Protein AF-0000000087414286 (afdb_homodimer)

Structure (mmCIF, N/CA/C/O backbone):
data_AF-0000000087414286-model_v1
#
loop_
_entity.id
_entity.type
_entity.pdbx_description
1 polymer 'PIN domain-containing protein'
#
loop_
_atom_site.group_PDB
_atom_site.id
_atom_site.type_symbol
_atom_site.label_atom_id
_atom_site.label_alt_id
_atom_site.label_comp_id
_atom_site.label_asym_id
_atom_site.label_entity_id
_atom_site.label_seq_id
_atom_site.pdbx_PDB_ins_code
_atom_site.Cartn_x
_atom_site.Cartn_y
_atom_site.Cartn_z
_atom_site.occupancy
_atom_site.B_iso_or_equiv
_atom_site.auth_seq_id
_atom_site.auth_comp_id
_atom_site.auth_asym_id
_atom_site.auth_atom_id
_atom_site.pdbx_PDB_model_num
ATOM 1 N N . MET A 1 1 ? 3.688 -31.562 -12.555 1 29.55 1 MET A N 1
ATOM 2 C CA . MET A 1 1 ? 2.793 -31.312 -11.43 1 29.55 1 MET A CA 1
ATOM 3 C C . MET A 1 1 ? 1.64 -32.312 -11.414 1 29.55 1 MET A C 1
ATOM 5 O O . MET A 1 1 ? 0.996 -32.531 -12.445 1 29.55 1 MET A O 1
ATOM 9 N N . SER A 1 2 ? 1.673 -33.312 -10.555 1 32.44 2 SER A N 1
ATOM 10 C CA . SER A 1 2 ? 0.604 -34.312 -10.531 1 32.44 2 SER A CA 1
ATOM 11 C C . SER A 1 2 ? -0.769 -33.656 -10.508 1 32.44 2 SER A C 1
ATOM 13 O O . SER A 1 2 ? -0.976 -32.656 -9.797 1 32.44 2 SER A O 1
ATOM 15 N N . LEU A 1 3 ? -1.703 -33.844 -11.438 1 35.5 3 LEU A N 1
ATOM 16 C CA . LEU A 1 3 ? -3.074 -33.469 -11.742 1 35.5 3 LEU A CA 1
ATOM 17 C C . LEU A 1 3 ? -3.949 -33.531 -10.492 1 35.5 3 LEU A C 1
ATOM 19 O O . LEU A 1 3 ? -5.062 -33 -10.484 1 35.5 3 LEU A O 1
ATOM 23 N N . GLY A 1 4 ? -3.762 -34.438 -9.586 1 39.94 4 GLY A N 1
ATOM 24 C CA . GLY A 1 4 ? -4.688 -34.875 -8.539 1 39.94 4 GLY A CA 1
ATOM 25 C C . GLY A 1 4 ? -4.719 -33.906 -7.363 1 39.94 4 GLY A C 1
ATOM 26 O O . GLY A 1 4 ? -5.488 -34.094 -6.418 1 39.94 4 GLY A O 1
ATOM 27 N N . GLU A 1 5 ? -3.588 -33.281 -6.977 1 46.75 5 GLU A N 1
ATOM 28 C CA . GLU A 1 5 ? -3.572 -32.562 -5.703 1 46.75 5 GLU A CA 1
ATOM 29 C C . GLU A 1 5 ? -4.344 -31.266 -5.797 1 46.75 5 GLU A C 1
ATOM 31 O O . GLU A 1 5 ? -4.188 -30.516 -6.762 1 46.75 5 GLU A O 1
ATOM 36 N N . LYS A 1 6 ? -5.586 -31.234 -5.109 1 51.81 6 LYS A N 1
ATOM 37 C CA . LYS A 1 6 ? -6.48 -30.094 -5.016 1 51.81 6 LYS A CA 1
ATOM 38 C C . LYS A 1 6 ? -5.695 -28.781 -4.91 1 51.81 6 LYS A C 1
ATOM 40 O O . LYS A 1 6 ? -4.891 -28.609 -3.994 1 51.81 6 LYS A O 1
ATOM 45 N N . ARG A 1 7 ? -5.602 -28.016 -6.059 1 68.56 7 ARG A N 1
ATOM 46 C CA . ARG A 1 7 ? -4.863 -26.75 -6.016 1 68.56 7 ARG A CA 1
ATOM 47 C C . ARG A 1 7 ? -5.707 -25.641 -5.406 1 68.56 7 ARG A C 1
ATOM 49 O O . ARG A 1 7 ? -6.934 -25.656 -5.531 1 68.56 7 ARG A O 1
ATOM 56 N N . ALA A 1 8 ? -5.289 -25 -4.391 1 83.12 8 ALA A N 1
ATOM 57 C CA . ALA A 1 8 ? -5.914 -23.844 -3.756 1 83.12 8 ALA A CA 1
ATOM 58 C C . ALA A 1 8 ? -5.289 -22.531 -4.25 1 83.12 8 ALA A C 1
ATOM 60 O O . ALA A 1 8 ? -4.098 -22.5 -4.559 1 83.12 8 ALA A O 1
ATOM 61 N N . PHE A 1 9 ? -6.258 -21.562 -4.453 1 87.19 9 PHE A N 1
ATOM 62 C CA . PHE A 1 9 ? -5.84 -20.297 -5.047 1 87.19 9 PHE A CA 1
ATOM 63 C C . PHE A 1 9 ? -6.285 -19.109 -4.184 1 87.19 9 PHE A C 1
ATOM 65 O O . PHE A 1 9 ? -7.379 -19.141 -3.617 1 87.19 9 PHE A O 1
ATOM 72 N N . ILE A 1 10 ? -5.461 -18.203 -4.188 1 92.5 10 ILE A N 1
ATOM 73 C CA . ILE A 1 10 ? -5.855 -16.891 -3.684 1 92.5 10 ILE A CA 1
ATOM 74 C C . ILE A 1 10 ? -6.133 -15.945 -4.852 1 92.5 10 ILE A C 1
ATOM 76 O O . ILE A 1 10 ? -5.293 -15.789 -5.742 1 92.5 10 ILE A O 1
ATOM 80 N N . ILE A 1 11 ? -7.301 -15.359 -4.824 1 90.81 11 ILE A N 1
ATOM 81 C CA . ILE A 1 11 ? -7.664 -14.484 -5.93 1 90.81 11 ILE A CA 1
ATOM 82 C C . ILE A 1 11 ? -7.426 -13.031 -5.539 1 90.81 11 ILE A C 1
ATOM 84 O O . ILE A 1 11 ? -7.691 -12.633 -4.402 1 90.81 11 ILE A O 1
ATOM 88 N N . ASP A 1 12 ? -7.016 -12.25 -6.488 1 93.38 12 ASP A N 1
ATOM 89 C CA . ASP A 1 12 ? -6.773 -10.82 -6.332 1 93.38 12 ASP A CA 1
ATOM 90 C C . ASP A 1 12 ? -8.055 -10.016 -6.559 1 93.38 12 ASP A C 1
ATOM 92 O O . ASP A 1 12 ? -9.031 -10.539 -7.105 1 93.38 12 ASP A O 1
ATOM 96 N N . THR A 1 13 ? -8 -8.789 -6.113 1 93.12 13 THR A N 1
ATOM 97 C CA . THR A 1 13 ? -9.172 -7.922 -6.199 1 93.12 13 THR A CA 1
ATOM 98 C C . THR A 1 13 ? -9.609 -7.746 -7.652 1 93.12 13 THR A C 1
ATOM 100 O O . THR A 1 13 ? -10.805 -7.68 -7.945 1 93.12 13 THR A O 1
ATOM 103 N N . ASN A 1 14 ? -8.656 -7.648 -8.547 1 88.56 14 ASN A N 1
ATOM 104 C CA . ASN A 1 14 ? -8.984 -7.367 -9.945 1 88.56 14 ASN A CA 1
ATOM 105 C C . ASN A 1 14 ? -9.797 -8.5 -10.562 1 88.56 14 ASN A C 1
ATOM 107 O O . ASN A 1 14 ? -10.492 -8.297 -11.555 1 88.56 14 ASN A O 1
ATOM 111 N N . VAL A 1 15 ? -9.688 -9.664 -10.039 1 83.06 15 VAL A N 1
ATOM 112 C CA . VAL A 1 15 ? -10.477 -10.781 -10.531 1 83.06 15 VAL A CA 1
ATOM 113 C C . VAL A 1 15 ? -11.961 -10.539 -10.242 1 83.06 15 VAL A C 1
ATOM 115 O O . VAL A 1 15 ? -12.812 -10.773 -11.102 1 83.06 15 VAL A O 1
ATOM 118 N N . ILE A 1 16 ? -12.305 -10.039 -9.078 1 86.31 16 ILE A N 1
ATOM 119 C CA . ILE A 1 16 ? -13.68 -9.727 -8.703 1 86.31 16 ILE A CA 1
ATOM 120 C C . ILE A 1 16 ? -14.227 -8.633 -9.617 1 86.31 16 ILE A C 1
ATOM 122 O O . ILE A 1 16 ? -15.375 -8.703 -10.055 1 86.31 16 ILE A O 1
ATOM 126 N N . TYR A 1 17 ? -13.391 -7.676 -9.93 1 88.06 17 TYR A N 1
ATOM 127 C CA . TYR A 1 17 ? -13.789 -6.609 -10.844 1 88.06 17 TYR A CA 1
ATOM 128 C C . TYR A 1 17 ? -14.18 -7.176 -12.203 1 88.06 17 TYR A C 1
ATOM 130 O O . TYR A 1 17 ? -15.211 -6.789 -12.773 1 88.06 17 TYR A O 1
ATOM 138 N N . ASN A 1 18 ? -13.359 -8.031 -12.586 1 81.69 18 ASN A N 1
ATOM 139 C CA . ASN A 1 18 ? -13.617 -8.633 -13.891 1 81.69 18 ASN A CA 1
ATOM 140 C C . ASN A 1 18 ? -14.898 -9.453 -13.875 1 81.69 18 ASN A C 1
ATOM 142 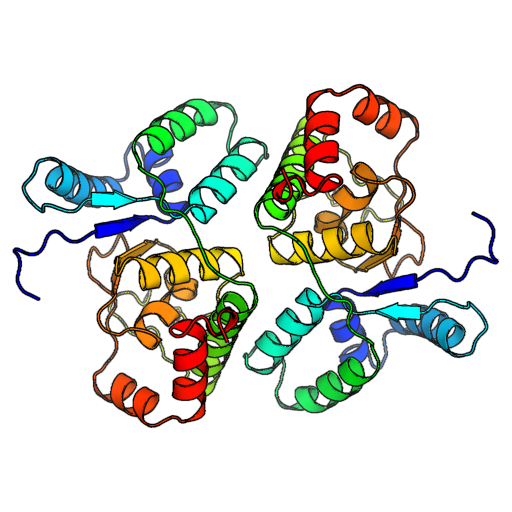O O . ASN A 1 18 ? -15.664 -9.438 -14.844 1 81.69 18 ASN A O 1
ATOM 146 N N . ILE A 1 19 ? -15.164 -10.125 -12.852 1 79.5 19 ILE A N 1
ATOM 147 C CA . ILE A 1 19 ? -16.359 -10.938 -12.711 1 79.5 19 ILE A CA 1
ATOM 148 C C . ILE A 1 19 ? -17.594 -10.047 -12.719 1 79.5 19 ILE A C 1
ATOM 150 O O . ILE A 1 19 ? -18.578 -10.344 -13.398 1 79.5 19 ILE A O 1
ATOM 154 N N . VAL A 1 20 ? -17.531 -8.992 -12.055 1 84.38 20 VAL A N 1
ATOM 155 C CA . VAL A 1 20 ? -18.688 -8.125 -11.859 1 84.38 20 VAL A CA 1
ATOM 156 C C . VAL A 1 20 ? -18.953 -7.332 -13.141 1 84.38 20 VAL A C 1
ATOM 158 O O . VAL A 1 20 ? -20.109 -7.133 -13.523 1 84.38 20 VAL A O 1
ATOM 161 N N . HIS A 1 21 ? -17.891 -6.793 -13.758 1 79.31 21 HIS A N 1
ATOM 162 C CA . HIS A 1 21 ? -18.062 -5.953 -14.938 1 79.31 21 HIS A CA 1
ATOM 163 C C . HIS A 1 21 ? -18.25 -6.801 -16.188 1 79.31 21 HIS A C 1
ATOM 165 O O . HIS A 1 21 ? -18.734 -6.309 -17.219 1 79.31 21 HIS A O 1
ATOM 171 N N . SER A 1 22 ? -17.453 -7.844 -16.438 1 65.06 22 SER A N 1
ATOM 172 C CA . SER A 1 22 ? -17.453 -8.648 -17.656 1 65.06 22 SER A CA 1
ATOM 173 C C . SER A 1 22 ? -18.703 -9.523 -17.734 1 65.06 22 SER A C 1
ATOM 175 O O . SER A 1 22 ? -18.672 -10.695 -17.344 1 65.06 22 SER A O 1
ATOM 177 N N . SER A 1 23 ? -19.859 -9.023 -17.438 1 54.78 23 SER A N 1
ATOM 178 C CA . SER A 1 23 ? -20.984 -9.891 -17.781 1 54.78 23 SER A CA 1
ATOM 179 C C . SER A 1 23 ? -20.672 -10.766 -18.984 1 54.78 23 SER A C 1
ATOM 181 O O . SER A 1 23 ? -21.062 -11.93 -19.031 1 54.78 23 SER A O 1
ATOM 183 N N . SER A 1 24 ? -19.953 -10.281 -20.062 1 49.62 24 SER A N 1
ATOM 184 C CA . SER A 1 24 ? -19.75 -10.906 -21.375 1 49.62 24 SER A CA 1
ATOM 185 C C . SER A 1 24 ? -18.312 -11.352 -21.562 1 49.62 24 SER A C 1
ATOM 187 O O . SER A 1 24 ? -17.953 -11.914 -22.594 1 49.62 24 SER A O 1
ATOM 189 N N . ASN A 1 25 ? -17.484 -11.102 -20.672 1 49.22 25 ASN A N 1
ATOM 190 C CA . ASN A 1 25 ? -16.109 -11.383 -21.062 1 49.22 25 ASN A CA 1
ATOM 191 C C . ASN A 1 25 ? -15.781 -12.875 -20.922 1 49.22 25 ASN A C 1
ATOM 193 O O . ASN A 1 25 ? -15.688 -13.391 -19.812 1 49.22 25 ASN A O 1
ATOM 197 N N . HIS A 1 26 ? -15.758 -13.516 -21.953 1 53.25 26 HIS A N 1
ATOM 198 C CA . HIS A 1 26 ? -15.57 -14.945 -22.188 1 53.25 26 HIS A CA 1
ATOM 199 C C . HIS A 1 26 ? -14.305 -15.453 -21.5 1 53.25 26 HIS A C 1
ATOM 201 O O . HIS A 1 26 ? -14.273 -16.594 -21.031 1 53.25 26 HIS A O 1
ATOM 207 N N . GLU A 1 27 ? -13.375 -14.633 -21.453 1 51.75 27 GLU A N 1
ATOM 208 C CA . GLU A 1 27 ? -12.094 -15.086 -20.906 1 51.75 27 GLU A CA 1
ATOM 209 C C . GLU A 1 27 ? -12.172 -15.305 -19.406 1 51.75 27 GLU A C 1
ATOM 211 O O . GLU A 1 27 ? -11.648 -16.297 -18.891 1 51.75 27 GLU A O 1
ATOM 216 N N . ILE A 1 28 ? -12.844 -14.383 -18.797 1 53.78 28 ILE A N 1
ATOM 217 C CA . ILE A 1 28 ? -13.047 -14.516 -17.359 1 53.78 28 ILE A CA 1
ATOM 218 C C . ILE A 1 28 ? -14 -15.68 -17.078 1 53.78 28 ILE A C 1
ATOM 220 O O . ILE A 1 28 ? -13.797 -16.453 -16.141 1 53.78 28 ILE A O 1
ATOM 224 N N . GLN A 1 29 ? -14.906 -15.664 -18.062 1 55.28 29 GLN A N 1
ATOM 225 C CA . GLN A 1 29 ? -15.844 -16.781 -17.938 1 55.28 29 GLN A CA 1
ATOM 226 C C . GLN A 1 29 ? -15.117 -18.125 -18.094 1 55.28 29 GLN A C 1
ATOM 228 O O . GLN A 1 29 ? -15.422 -19.078 -17.375 1 55.28 29 GLN A O 1
ATOM 233 N N . ALA A 1 30 ? -14.289 -18.047 -19.031 1 54.38 30 ALA A N 1
ATOM 234 C CA . ALA A 1 30 ? -13.508 -19.266 -19.219 1 54.38 30 ALA A CA 1
ATOM 235 C C . ALA A 1 30 ? -12.711 -19.609 -17.969 1 54.38 30 ALA A C 1
ATOM 237 O O . ALA A 1 30 ? -12.648 -20.781 -17.562 1 54.38 30 ALA A O 1
ATOM 238 N N . PHE A 1 31 ? -12.102 -18.609 -17.453 1 54.84 31 PHE A N 1
ATOM 239 C CA . PHE A 1 31 ? -11.43 -18.828 -16.172 1 54.84 31 PHE A CA 1
ATOM 240 C C . PHE A 1 31 ? -12.422 -19.312 -15.117 1 54.84 31 PHE A C 1
ATOM 242 O O . PHE A 1 31 ? -12.164 -20.281 -14.414 1 54.84 31 PHE A O 1
ATOM 249 N N . LEU A 1 32 ? -13.523 -18.547 -15.18 1 55.38 32 LEU A N 1
ATOM 250 C CA . LEU A 1 32 ? -14.57 -18.891 -14.219 1 55.38 32 LEU A CA 1
ATOM 251 C C . LEU A 1 32 ? -15.109 -20.297 -14.492 1 55.38 32 LEU A C 1
ATOM 253 O O . LEU A 1 32 ? -15.414 -21.047 -13.562 1 55.38 32 LEU A O 1
ATOM 257 N N . ASN A 1 33 ? -15.25 -20.484 -15.797 1 56.38 33 ASN A N 1
ATOM 258 C CA . ASN A 1 33 ? -15.656 -21.844 -16.125 1 56.38 33 ASN A CA 1
ATOM 259 C C . ASN A 1 33 ? -14.633 -22.859 -15.656 1 56.38 33 ASN A C 1
ATOM 261 O O . ASN A 1 33 ? -15 -23.906 -15.117 1 56.38 33 ASN A O 1
ATOM 265 N N . THR A 1 34 ? -13.438 -22.406 -15.984 1 53.03 34 THR A N 1
ATOM 266 C CA . THR A 1 34 ? -12.406 -23.281 -15.445 1 53.03 34 THR A CA 1
ATOM 267 C C . THR A 1 34 ? -12.492 -23.328 -13.922 1 53.03 34 THR A C 1
ATOM 269 O O . THR A 1 34 ? -12.344 -24.406 -13.32 1 53.03 34 THR A O 1
ATOM 272 N N . TYR A 1 35 ? -12.859 -22.156 -13.5 1 49.09 35 TYR A N 1
ATOM 273 C CA . TYR A 1 35 ? -13.164 -22.031 -12.078 1 49.09 35 TYR A CA 1
ATOM 274 C C . TYR A 1 35 ? -14.375 -22.875 -11.703 1 49.09 35 TYR A C 1
ATOM 276 O O . TYR A 1 35 ? -14.359 -23.594 -10.703 1 49.09 35 TYR A O 1
ATOM 284 N N . ASN A 1 36 ? -15.406 -22.641 -12.438 1 52.94 36 ASN A N 1
ATOM 285 C CA . ASN A 1 36 ? -16.609 -23.453 -12.242 1 52.94 36 ASN A CA 1
ATOM 286 C C . ASN A 1 36 ? -16.312 -24.938 -12.398 1 52.94 36 ASN A C 1
ATOM 288 O O . ASN A 1 36 ? -16.828 -25.766 -11.648 1 52.94 36 ASN A O 1
ATOM 292 N N . ASP A 1 37 ? -15.648 -25.156 -13.398 1 52.56 37 ASP A N 1
ATOM 293 C CA . ASP A 1 37 ? -15.227 -26.547 -13.531 1 52.56 37 ASP A CA 1
ATOM 294 C C . ASP A 1 37 ? -14.422 -27 -12.32 1 52.56 37 ASP A C 1
ATOM 296 O O . ASP A 1 37 ? -14.57 -28.141 -11.859 1 52.56 37 ASP A O 1
ATOM 300 N N . TRP A 1 38 ? -13.781 -25.922 -11.828 1 47.56 38 TRP A N 1
ATOM 301 C CA . TRP A 1 38 ? -13.086 -26.203 -10.578 1 47.56 38 TRP A CA 1
ATOM 302 C C . TRP A 1 38 ? -14.078 -26.438 -9.445 1 47.56 38 TRP A C 1
ATOM 304 O O . TRP A 1 38 ? -13.914 -27.375 -8.656 1 47.56 38 TRP A O 1
ATOM 314 N N . GLN A 1 39 ? -15.047 -25.688 -9.375 1 48.94 39 GLN A N 1
ATOM 315 C CA . GLN A 1 39 ? -16.078 -25.828 -8.352 1 48.94 39 GLN A CA 1
ATOM 316 C C . GLN A 1 39 ? -16.875 -27.125 -8.547 1 48.94 39 GLN A C 1
ATOM 318 O O . GLN A 1 39 ? -17.328 -27.719 -7.57 1 48.94 39 GLN A O 1
ATOM 323 N N . ASN A 1 40 ? -17.141 -27.375 -9.703 1 48.66 40 ASN A N 1
ATOM 324 C CA . ASN A 1 40 ? -17.969 -28.547 -9.961 1 48.66 40 ASN A CA 1
ATOM 325 C C . ASN A 1 40 ? -17.141 -29.828 -9.859 1 48.66 40 ASN A C 1
ATOM 327 O O . ASN A 1 40 ? -17.609 -30.906 -10.258 1 48.66 40 ASN A O 1
ATOM 331 N N . GLY A 1 41 ? -16.094 -29.797 -9.258 1 44.91 41 GLY A N 1
ATOM 332 C CA . GLY A 1 41 ? -15.406 -31.031 -8.922 1 44.91 41 GLY A CA 1
ATOM 333 C C . GLY A 1 41 ? -14.406 -31.469 -9.984 1 44.91 41 GLY A C 1
ATOM 334 O O . GLY A 1 41 ? -13.82 -32.562 -9.875 1 44.91 41 GLY A O 1
ATOM 335 N N . ALA A 1 42 ? -14.523 -30.922 -11.117 1 42.59 42 ALA A N 1
ATOM 336 C CA . ALA A 1 42 ? -13.562 -31.422 -12.102 1 42.59 42 ALA A CA 1
ATOM 337 C C . ALA A 1 42 ? -12.133 -31.094 -11.695 1 42.59 42 ALA A C 1
ATOM 339 O O . ALA A 1 42 ? -11.211 -31.859 -11.953 1 42.59 42 ALA A O 1
ATOM 340 N N . TYR A 1 43 ? -11.719 -29.938 -11.602 1 44.56 43 TYR A N 1
ATOM 341 C CA . TYR A 1 43 ? -10.484 -29.609 -10.891 1 44.56 43 TYR A CA 1
ATOM 342 C C . TYR A 1 43 ? -10.766 -29.188 -9.461 1 44.56 43 TYR A C 1
ATOM 344 O O . TYR A 1 43 ? -11.68 -28.391 -9.219 1 44.56 43 TYR A O 1
ATOM 352 N N . ASP A 1 44 ? -10.57 -29.953 -8.508 1 51.75 44 ASP A N 1
ATOM 353 C CA . ASP A 1 44 ? -10.734 -29.781 -7.066 1 51.75 44 ASP A CA 1
ATOM 354 C C . ASP A 1 44 ? -10.039 -28.5 -6.586 1 51.75 44 ASP A C 1
ATOM 356 O O . ASP A 1 44 ? -8.883 -28.547 -6.164 1 51.75 44 ASP A O 1
ATOM 360 N N . GLY A 1 45 ? -10.156 -27.312 -7.293 1 60.38 45 GLY A N 1
ATOM 361 C CA . GLY A 1 45 ? -9.461 -26.219 -6.637 1 60.38 45 GLY A CA 1
ATOM 362 C C . GLY A 1 45 ? -10.383 -25.297 -5.855 1 60.38 45 GLY A C 1
ATOM 363 O O . GLY A 1 45 ? -11.578 -25.219 -6.156 1 60.38 45 GLY A O 1
ATOM 364 N N . VAL A 1 46 ? -10.023 -24.906 -4.613 1 73.75 46 VAL A N 1
ATOM 365 C CA . VAL A 1 46 ? -10.75 -23.984 -3.736 1 73.75 46 VAL A CA 1
ATOM 366 C C . VAL A 1 46 ? -10.109 -22.594 -3.795 1 73.75 46 VAL A C 1
ATOM 368 O O . VAL A 1 46 ? -8.883 -22.469 -3.82 1 73.75 46 VAL A O 1
ATOM 371 N N . MET A 1 47 ? -11.008 -21.531 -4.129 1 83 47 MET A N 1
ATOM 372 C CA . MET A 1 47 ? -10.539 -20.156 -4.168 1 83 47 MET A CA 1
ATOM 373 C C . MET A 1 47 ? -10.781 -19.453 -2.832 1 83 47 MET A C 1
ATOM 375 O O . MET A 1 47 ? -11.828 -19.641 -2.209 1 83 47 MET A O 1
ATOM 379 N N . TYR A 1 48 ? -9.789 -18.656 -2.512 1 90.31 48 TYR A N 1
ATOM 380 C CA . TYR A 1 48 ? -9.836 -17.953 -1.243 1 90.31 48 TYR A CA 1
ATOM 381 C C . TYR A 1 48 ? -9.508 -16.469 -1.437 1 90.31 48 TYR A C 1
ATOM 383 O O . TYR A 1 48 ? -8.859 -16.094 -2.42 1 90.31 48 TYR A O 1
ATOM 391 N N . PHE A 1 49 ? -10.008 -15.695 -0.534 1 93.75 49 PHE A N 1
ATOM 392 C CA . PHE A 1 49 ? -9.477 -14.352 -0.325 1 93.75 49 PHE A CA 1
ATOM 393 C C . PHE A 1 49 ? -8.383 -14.359 0.735 1 93.75 49 PHE A C 1
ATOM 395 O O . PHE A 1 49 ? -8.516 -15.023 1.768 1 93.75 49 PHE A O 1
ATOM 402 N N . ALA A 1 50 ? -7.316 -13.688 0.38 1 96.81 50 ALA A N 1
ATOM 403 C CA . ALA A 1 50 ? -6.527 -13.211 1.513 1 96.81 50 ALA A CA 1
ATOM 404 C C . ALA A 1 50 ? -7.258 -12.102 2.262 1 96.81 50 ALA A C 1
ATOM 406 O O . ALA A 1 50 ? -8.008 -11.328 1.661 1 96.81 50 ALA A O 1
ATOM 407 N N . GLN A 1 51 ? -7.094 -11.984 3.533 1 97.19 51 GLN A N 1
ATOM 408 C CA . GLN A 1 51 ? -7.719 -10.93 4.324 1 97.19 51 GLN A CA 1
ATOM 409 C C . GLN A 1 51 ? -7.508 -9.562 3.682 1 97.19 51 GLN A C 1
ATOM 411 O O . GLN A 1 51 ? -8.414 -8.719 3.688 1 97.19 51 GLN A O 1
ATOM 416 N N . GLU A 1 52 ? -6.336 -9.336 3.168 1 97.62 52 GLU A N 1
ATOM 417 C CA . GLU A 1 52 ? -6.035 -8.047 2.555 1 97.62 52 GLU A CA 1
ATOM 418 C C . GLU A 1 52 ? -6.922 -7.789 1.343 1 97.62 52 GLU A C 1
ATOM 420 O O . GLU A 1 52 ? -7.289 -6.645 1.066 1 97.62 52 GLU A O 1
ATOM 425 N N . VAL A 1 53 ? -7.219 -8.789 0.614 1 96.75 53 VAL A N 1
ATOM 426 C CA . VAL A 1 53 ? -8.109 -8.641 -0.531 1 96.75 53 VAL A CA 1
ATOM 427 C C . VAL A 1 53 ? -9.492 -8.195 -0.055 1 96.75 53 VAL A C 1
ATOM 429 O O . VAL A 1 53 ? -10.086 -7.277 -0.625 1 96.75 53 VAL A O 1
ATOM 432 N N . GLN A 1 54 ? -9.977 -8.867 0.958 1 96.31 54 GLN A N 1
ATOM 433 C CA . GLN A 1 54 ? -11.242 -8.461 1.556 1 96.31 54 GLN A CA 1
ATOM 434 C C . GLN A 1 54 ? -11.203 -7.012 2.014 1 96.31 54 GLN A C 1
ATOM 436 O O . GLN A 1 54 ? -12.133 -6.242 1.751 1 96.31 54 GLN A O 1
ATOM 441 N N . ASN A 1 55 ? -10.156 -6.664 2.725 1 97 55 ASN A N 1
ATOM 442 C CA . ASN A 1 55 ? -9.992 -5.293 3.199 1 97 55 ASN A CA 1
ATOM 443 C C . ASN A 1 55 ? -10.055 -4.293 2.049 1 97 55 ASN A C 1
ATOM 445 O O . ASN A 1 55 ? -10.719 -3.262 2.154 1 97 55 ASN A O 1
ATOM 449 N N . GLU A 1 56 ? -9.312 -4.574 0.999 1 97.5 56 GLU A N 1
ATOM 450 C CA . GLU A 1 56 ? -9.273 -3.678 -0.152 1 97.5 56 GLU A CA 1
ATOM 451 C C . GLU A 1 56 ? -10.656 -3.506 -0.766 1 97.5 56 GLU A C 1
ATOM 453 O O . GLU A 1 56 ? -11.062 -2.387 -1.081 1 97.5 56 GLU A O 1
ATOM 458 N N . LEU A 1 57 ? -11.344 -4.57 -0.923 1 97.12 57 LEU A N 1
ATOM 459 C CA . LEU A 1 57 ? -12.672 -4.52 -1.517 1 97.12 57 LEU A CA 1
ATOM 460 C C . LEU A 1 57 ? -13.641 -3.74 -0.626 1 97.12 57 LEU A C 1
ATOM 462 O O . LEU A 1 57 ? -14.469 -2.975 -1.123 1 97.12 57 LEU A O 1
ATOM 466 N N . GLU A 1 58 ? -13.57 -3.926 0.66 1 97.56 58 GLU A N 1
ATOM 467 C CA . GLU A 1 58 ? -14.422 -3.197 1.593 1 97.56 58 GLU A CA 1
ATOM 468 C C . GLU A 1 58 ? -14.188 -1.692 1.499 1 97.56 58 GLU A C 1
ATOM 470 O O . GLU A 1 58 ? -15.133 -0.905 1.513 1 97.56 58 GLU A O 1
ATOM 475 N N . VAL A 1 59 ? -12.961 -1.31 1.396 1 98.12 59 VAL A N 1
ATOM 476 C CA . VAL A 1 59 ? -12.617 0.102 1.252 1 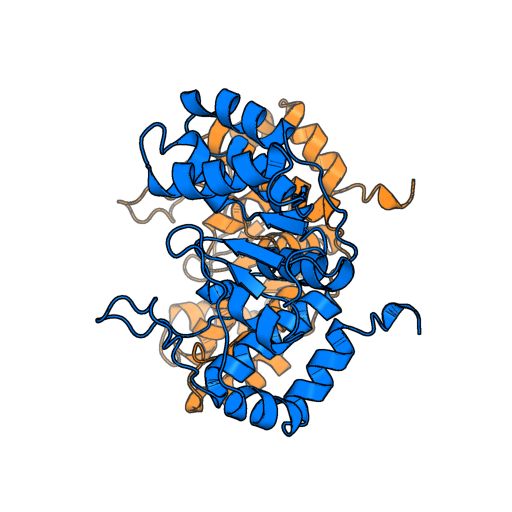98.12 59 VAL A CA 1
ATOM 477 C C . VAL A 1 59 ? -13.148 0.627 -0.081 1 98.12 59 VAL A C 1
ATOM 479 O O . VAL A 1 59 ? -13.727 1.714 -0.141 1 98.12 59 VAL A O 1
ATOM 482 N N . GLN A 1 60 ? -12.984 -0.13 -1.113 1 96.62 60 GLN A N 1
ATOM 483 C CA . GLN A 1 60 ? -13.422 0.282 -2.443 1 96.62 60 GLN A CA 1
ATOM 484 C C . GLN A 1 60 ? -14.938 0.42 -2.506 1 96.62 60 GLN A C 1
ATOM 486 O O . GLN A 1 60 ? -15.461 1.296 -3.197 1 96.62 60 GLN A O 1
ATOM 491 N N . LEU A 1 61 ? -15.617 -0.415 -1.818 1 97 61 LEU A N 1
ATOM 492 C CA . LEU A 1 61 ? -17.078 -0.383 -1.784 1 97 61 LEU A CA 1
ATOM 493 C C . LEU A 1 61 ? -17.578 0.898 -1.125 1 97 61 LEU A C 1
ATOM 495 O O . LEU A 1 61 ? -18.719 1.308 -1.343 1 97 61 LEU A O 1
ATOM 499 N N . LEU A 1 62 ? -16.734 1.534 -0.271 1 96.12 62 LEU A N 1
ATOM 500 C CA . LEU A 1 62 ? -17.094 2.787 0.392 1 96.12 62 LEU A CA 1
ATOM 501 C C . LEU A 1 62 ? -16.656 3.984 -0.449 1 96.12 62 LEU A C 1
ATOM 503 O O . LEU A 1 62 ? -16.984 5.125 -0.125 1 96.12 62 LEU A O 1
ATOM 507 N N . SER A 1 63 ? -15.891 3.701 -1.488 1 93.69 63 SER A N 1
ATOM 508 C CA . SER A 1 63 ? -15.281 4.777 -2.264 1 93.69 63 SER A CA 1
ATOM 509 C C . SER A 1 63 ? -16.031 5 -3.576 1 93.69 63 SER A C 1
ATOM 511 O O . SER A 1 63 ? -17.078 4.395 -3.811 1 93.69 63 SER A O 1
ATOM 513 N N . THR A 1 64 ? -15.445 5.914 -4.445 1 87.88 64 THR A N 1
ATOM 514 C CA . THR A 1 64 ? -16.031 6.188 -5.75 1 87.88 64 THR A CA 1
ATOM 515 C C . THR A 1 64 ? -15.531 5.188 -6.789 1 87.88 64 THR A C 1
ATOM 517 O O . THR A 1 64 ? -15.992 5.184 -7.934 1 87.88 64 THR A O 1
ATOM 520 N N . LYS A 1 65 ? -14.633 4.352 -6.344 1 89.44 65 LYS A N 1
ATOM 521 C CA . LYS A 1 65 ? -14.031 3.42 -7.297 1 89.44 65 LYS A CA 1
ATOM 522 C C . LYS A 1 65 ? -15.078 2.449 -7.844 1 89.44 65 LYS A C 1
ATOM 524 O O . LYS A 1 65 ? -14.984 2.012 -8.992 1 89.44 65 LYS A O 1
ATOM 529 N N . ILE A 1 66 ? -15.984 2.068 -6.965 1 91.31 66 ILE A N 1
ATOM 530 C CA . ILE A 1 66 ? -17.047 1.156 -7.379 1 91.31 66 ILE A CA 1
ATOM 531 C C . ILE A 1 66 ? -18.359 1.919 -7.5 1 91.31 66 ILE A C 1
ATOM 533 O O . ILE A 1 66 ? -18.828 2.537 -6.535 1 91.31 66 ILE A O 1
ATOM 537 N N . ASN A 1 67 ? -18.859 1.786 -8.688 1 91.44 67 ASN A N 1
ATOM 538 C CA . ASN A 1 67 ? -20.172 2.396 -8.93 1 91.44 67 ASN A CA 1
ATOM 539 C C . ASN A 1 67 ? -21.219 1.864 -7.961 1 91.44 67 ASN A C 1
ATOM 541 O O . ASN A 1 67 ? -21.297 0.656 -7.73 1 91.44 67 ASN A O 1
ATOM 545 N N . LYS A 1 68 ? -22.016 2.793 -7.516 1 92.62 68 LYS A N 1
ATOM 546 C CA . LYS A 1 68 ? -23.031 2.455 -6.523 1 92.62 68 LYS A CA 1
ATOM 547 C C . LYS A 1 68 ? -23.953 1.35 -7.035 1 92.62 68 LYS A C 1
ATOM 549 O O . LYS A 1 68 ? -24.344 0.462 -6.273 1 92.62 68 LYS A O 1
ATOM 554 N N . LYS A 1 69 ? -24.219 1.356 -8.297 1 93.75 69 LYS A N 1
ATOM 555 C CA . LYS A 1 69 ? -25.156 0.407 -8.891 1 93.75 69 LYS A CA 1
ATOM 556 C C . LYS A 1 69 ? -24.578 -1.008 -8.883 1 93.75 69 LYS A C 1
ATOM 558 O O . LYS A 1 69 ? -25.328 -1.986 -8.891 1 93.75 69 LYS A O 1
ATOM 563 N N . LEU A 1 70 ? -23.312 -1.098 -8.852 1 94.06 70 LEU A N 1
ATOM 564 C CA . LEU A 1 70 ? -22.672 -2.404 -8.953 1 94.06 70 LEU A CA 1
ATOM 565 C C . LEU A 1 70 ? -22.312 -2.947 -7.57 1 94.06 70 LEU A C 1
ATOM 567 O O . LEU A 1 70 ? -21.922 -4.109 -7.438 1 94.06 70 LEU A O 1
ATOM 571 N N . ARG A 1 71 ? -22.453 -2.137 -6.488 1 95.44 71 ARG A N 1
ATOM 572 C CA . ARG A 1 71 ? -22.016 -2.5 -5.145 1 95.44 71 ARG A CA 1
ATOM 573 C C . ARG A 1 71 ? -22.719 -3.766 -4.66 1 95.44 71 ARG A C 1
ATOM 575 O O . ARG A 1 71 ? -22.078 -4.652 -4.09 1 95.44 71 ARG A O 1
ATOM 582 N N . PRO A 1 72 ? -24.016 -3.916 -4.938 1 95.25 72 PRO A N 1
ATOM 583 C CA . PRO A 1 72 ? -24.656 -5.164 -4.52 1 95.25 72 PRO A CA 1
ATOM 584 C C . PRO A 1 72 ? -24.062 -6.395 -5.199 1 95.25 72 PRO A C 1
ATOM 586 O O . PRO A 1 72 ? -23.906 -7.441 -4.566 1 95.25 72 PRO A O 1
ATOM 589 N N . ARG A 1 73 ? -23.734 -6.254 -6.422 1 91.5 73 ARG A N 1
ATOM 590 C CA . ARG A 1 73 ? -23.125 -7.375 -7.133 1 91.5 73 ARG A CA 1
ATOM 591 C C . ARG A 1 73 ? -21.75 -7.707 -6.574 1 91.5 73 ARG A C 1
ATOM 593 O O . ARG A 1 73 ? -21.391 -8.883 -6.438 1 91.5 73 ARG A O 1
ATOM 600 N N . PHE A 1 74 ? -21.016 -6.695 -6.262 1 92.25 74 PHE A N 1
ATOM 601 C CA . PHE A 1 74 ? -19.703 -6.91 -5.633 1 92.25 74 PHE A CA 1
ATOM 602 C C . PHE A 1 74 ? -19.859 -7.664 -4.32 1 92.25 74 PHE A C 1
ATOM 604 O O . PHE A 1 74 ? -19.141 -8.633 -4.066 1 92.25 74 PHE A O 1
ATOM 611 N N . ARG A 1 75 ? -20.812 -7.277 -3.518 1 94.69 75 ARG A N 1
ATOM 612 C CA . ARG A 1 75 ? -21.047 -7.914 -2.225 1 94.69 75 ARG A CA 1
ATOM 613 C C . ARG A 1 75 ? -21.438 -9.375 -2.395 1 94.69 75 ARG A C 1
ATOM 615 O O . ARG A 1 75 ? -21 -10.234 -1.631 1 94.69 75 ARG A O 1
ATOM 622 N N . MET A 1 76 ? -22.203 -9.602 -3.395 1 91.31 76 MET A N 1
ATOM 623 C CA . MET A 1 76 ? -22.641 -10.969 -3.674 1 91.31 76 MET A CA 1
ATOM 624 C C . MET A 1 76 ? -21.453 -11.836 -4.062 1 91.31 76 MET A C 1
ATOM 626 O O . MET A 1 76 ? -21.281 -12.938 -3.529 1 91.31 76 MET A O 1
ATOM 630 N N . GLU A 1 77 ? -20.625 -11.344 -4.961 1 85.94 77 GLU A N 1
ATOM 631 C CA . GLU A 1 77 ? -19.469 -12.117 -5.391 1 85.94 77 GLU A CA 1
ATOM 632 C C . GLU A 1 77 ? -18.5 -12.344 -4.234 1 85.94 77 GLU A C 1
ATOM 634 O O . GLU A 1 77 ? -17.938 -13.438 -4.094 1 85.94 77 GLU A O 1
ATOM 639 N N . MET A 1 78 ? -18.312 -11.328 -3.418 1 89.5 78 MET A N 1
ATOM 640 C CA . MET A 1 78 ? -17.406 -11.43 -2.27 1 89.5 78 MET A CA 1
ATOM 641 C C . MET A 1 78 ? -17.875 -12.523 -1.312 1 89.5 78 MET A C 1
ATOM 643 O O . MET A 1 78 ? -17.047 -13.211 -0.707 1 89.5 78 MET A O 1
ATOM 647 N N . SER A 1 79 ? -19.125 -12.672 -1.167 1 90 79 SER A N 1
ATOM 648 C CA . SER A 1 79 ? -19.672 -13.602 -0.187 1 90 79 SER A CA 1
ATOM 649 C C . SER A 1 79 ? -19.422 -15.047 -0.591 1 90 79 SER A C 1
ATOM 651 O O . SER A 1 79 ? -19.562 -15.961 0.225 1 90 79 SER A O 1
ATOM 653 N N . LYS A 1 80 ? -18.969 -15.289 -1.743 1 82.62 80 LYS A N 1
ATOM 654 C CA . LYS A 1 80 ? -18.781 -16.641 -2.258 1 82.62 80 LYS A CA 1
ATOM 655 C C . LYS A 1 80 ? -17.422 -17.203 -1.85 1 82.62 80 LYS A C 1
ATOM 657 O O . LYS A 1 80 ? -17.172 -18.391 -1.972 1 82.62 80 LYS A O 1
ATOM 662 N N . PHE A 1 81 ? -16.578 -16.328 -1.341 1 85.69 81 PHE A N 1
ATOM 663 C CA . PHE A 1 81 ? -15.219 -16.766 -1.077 1 85.69 81 PHE A CA 1
ATOM 664 C C . PHE A 1 81 ? -14.914 -16.719 0.416 1 85.69 81 PHE A C 1
ATOM 666 O O . PHE A 1 81 ? -15.328 -15.789 1.111 1 85.69 81 PHE A O 1
ATOM 673 N N . ARG A 1 82 ? -14.219 -17.797 0.811 1 90.69 82 ARG A N 1
ATOM 674 C CA . ARG A 1 82 ? -13.703 -17.797 2.174 1 90.69 82 ARG A CA 1
ATOM 675 C C . ARG A 1 82 ? -12.43 -16.953 2.271 1 90.69 82 ARG A C 1
ATOM 677 O O . ARG A 1 82 ? -11.617 -16.938 1.343 1 90.69 82 ARG A O 1
ATOM 684 N N . THR A 1 83 ? -12.25 -16.344 3.43 1 94.69 83 THR A N 1
ATOM 685 C CA . THR A 1 83 ? -11.117 -15.445 3.629 1 94.69 83 THR A CA 1
ATOM 686 C C . THR A 1 83 ? -10.055 -16.109 4.504 1 94.69 83 THR A C 1
ATOM 688 O O . THR A 1 83 ? -10.367 -16.641 5.57 1 94.69 83 THR A O 1
ATOM 691 N N . LEU A 1 84 ? -8.859 -16.078 4.051 1 95.38 84 LEU A N 1
ATOM 692 C CA . LEU A 1 84 ? -7.719 -16.562 4.82 1 95.38 84 LEU A CA 1
ATOM 693 C C . LEU A 1 84 ? -7.117 -15.43 5.656 1 95.38 84 LEU A C 1
ATOM 695 O O . LEU A 1 84 ? -6.922 -14.32 5.16 1 95.38 84 LEU A O 1
ATOM 699 N N . GLN A 1 85 ? -6.797 -15.719 6.867 1 92.69 85 GLN A N 1
ATOM 700 C CA . GLN A 1 85 ? -6.203 -14.719 7.746 1 92.69 85 GLN A CA 1
ATOM 701 C C . GLN A 1 85 ? -4.734 -14.492 7.41 1 92.69 85 GLN A C 1
ATOM 703 O O . GLN A 1 85 ? -4.02 -15.43 7.047 1 92.69 85 GLN A O 1
ATOM 708 N N . CYS A 1 86 ? -4.41 -13.18 7.426 1 83.75 86 CYS A N 1
ATOM 709 C CA . CYS A 1 86 ? -3.029 -12.789 7.168 1 83.75 86 CYS A CA 1
ATOM 710 C C . CYS A 1 86 ? -2.262 -12.609 8.477 1 83.75 86 CYS A C 1
ATOM 712 O O . CYS A 1 86 ? -2.568 -11.719 9.258 1 83.75 86 CYS A O 1
ATOM 714 N N . SER A 1 87 ? -1.312 -13.359 8.695 1 81.94 87 SER A N 1
ATOM 715 C CA . SER A 1 87 ? -0.52 -13.281 9.922 1 81.94 87 SER A CA 1
ATOM 716 C C . SER A 1 87 ? 0.821 -12.602 9.664 1 81.94 87 SER A C 1
ATOM 718 O O . SER A 1 87 ? 1.737 -12.695 10.484 1 81.94 87 SER A O 1
ATOM 720 N N . SER A 1 88 ? 0.8 -11.844 8.633 1 87.12 88 SER A N 1
ATOM 721 C CA . SER A 1 88 ? 2.09 -11.281 8.242 1 87.12 88 SER A CA 1
ATOM 722 C C . SER A 1 88 ? 2.496 -10.141 9.164 1 87.12 88 SER A C 1
ATOM 724 O O . SER A 1 88 ? 1.644 -9.398 9.656 1 87.12 88 SER A O 1
ATOM 726 N N . THR A 1 89 ? 3.799 -10.07 9.391 1 92.44 89 THR A N 1
ATOM 727 C CA . THR A 1 89 ? 4.383 -8.953 10.133 1 92.44 89 THR A CA 1
ATOM 728 C C . THR A 1 89 ? 4.887 -7.875 9.172 1 92.44 89 THR A C 1
ATOM 730 O O . THR A 1 89 ? 5.09 -8.141 7.984 1 92.44 89 THR A O 1
ATOM 733 N N . LYS A 1 90 ? 5.062 -6.707 9.711 1 94.12 90 LYS A N 1
ATOM 734 C CA . LYS A 1 90 ? 5.594 -5.602 8.914 1 94.12 90 LYS A CA 1
ATOM 735 C C . LYS A 1 90 ? 6.992 -5.918 8.391 1 94.12 90 LYS A C 1
ATOM 737 O O . LYS A 1 90 ? 7.359 -5.508 7.293 1 94.12 90 LYS A O 1
ATOM 742 N N . LYS A 1 91 ? 7.766 -6.668 9.188 1 93.88 91 LYS A N 1
ATOM 743 C CA . LYS A 1 91 ? 9.109 -7.074 8.797 1 93.88 91 LYS A CA 1
ATOM 744 C C . LYS A 1 91 ? 9.078 -7.973 7.562 1 93.88 91 LYS A C 1
ATOM 746 O O . LYS A 1 91 ? 9.852 -7.773 6.621 1 93.88 91 LYS A O 1
ATOM 751 N N . ARG A 1 92 ? 8.211 -8.938 7.539 1 96.56 92 ARG A N 1
ATOM 752 C CA . ARG A 1 92 ? 8.086 -9.836 6.398 1 96.56 92 ARG A CA 1
ATOM 753 C C . ARG A 1 92 ? 7.598 -9.094 5.16 1 96.56 92 ARG A C 1
ATOM 755 O O . ARG A 1 92 ? 8.086 -9.336 4.051 1 96.56 92 ARG A O 1
ATOM 762 N N . GLU A 1 93 ? 6.625 -8.203 5.434 1 97.19 93 GLU A N 1
ATOM 763 C CA . GLU A 1 93 ? 6.141 -7.387 4.328 1 97.19 93 GLU A CA 1
ATOM 764 C C . GLU A 1 93 ? 7.281 -6.602 3.684 1 97.19 93 GLU A C 1
ATOM 766 O O . GLU A 1 93 ? 7.398 -6.555 2.457 1 97.19 93 GLU A O 1
ATOM 771 N N . HIS A 1 94 ? 8.047 -6.051 4.527 1 97.38 94 HIS A N 1
ATOM 772 C CA . HIS A 1 94 ? 9.188 -5.258 4.074 1 97.38 94 HIS A CA 1
ATOM 773 C C . HIS A 1 94 ? 10.188 -6.117 3.309 1 97.38 94 HIS A C 1
ATOM 775 O O . HIS A 1 94 ? 10.688 -5.711 2.256 1 97.38 94 HIS A O 1
ATOM 781 N N . ALA A 1 95 ? 10.469 -7.277 3.787 1 98 95 ALA A N 1
ATOM 782 C CA . ALA A 1 95 ? 11.43 -8.188 3.154 1 98 95 ALA A CA 1
ATOM 783 C C . ALA A 1 95 ? 10.945 -8.602 1.768 1 98 95 ALA A C 1
ATOM 785 O O . ALA A 1 95 ? 11.742 -8.703 0.832 1 98 95 ALA A O 1
ATOM 786 N N . VAL A 1 96 ? 9.68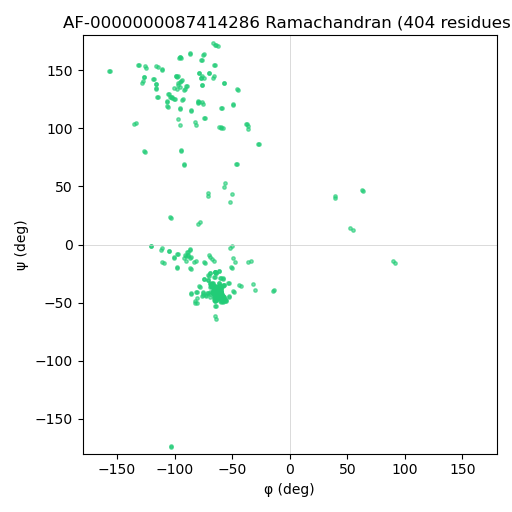 -8.852 1.661 1 98.25 96 VAL A N 1
ATOM 787 C CA . VAL A 1 96 ? 9.109 -9.211 0.364 1 98.25 96 VAL A CA 1
ATOM 788 C C . VAL A 1 96 ? 9.352 -8.078 -0.632 1 98.25 96 VAL A C 1
ATOM 790 O O . VAL A 1 96 ? 9.789 -8.32 -1.762 1 98.25 96 VAL A O 1
ATOM 793 N N . ARG A 1 97 ? 9.078 -6.879 -0.239 1 98.38 97 ARG A N 1
ATOM 794 C CA . ARG A 1 97 ? 9.211 -5.723 -1.115 1 98.38 97 ARG A CA 1
ATOM 795 C C . ARG A 1 97 ? 10.68 -5.461 -1.46 1 98.38 97 ARG A C 1
ATOM 797 O 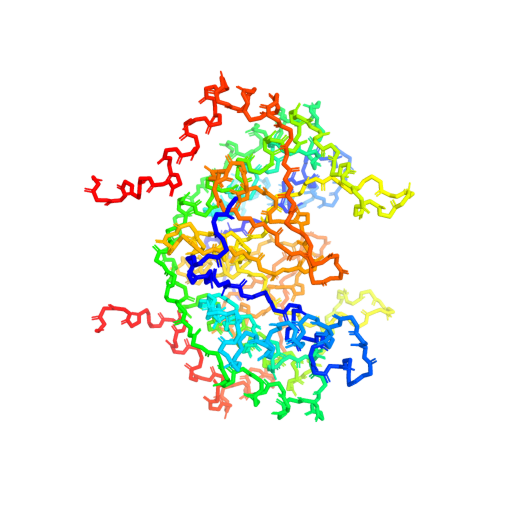O . ARG A 1 97 ? 11 -5.121 -2.602 1 98.38 97 ARG A O 1
ATOM 804 N N . GLN A 1 98 ? 11.562 -5.68 -0.506 1 98.31 98 GLN A N 1
ATOM 805 C CA . GLN A 1 98 ? 12.992 -5.539 -0.771 1 98.31 98 GLN A CA 1
ATOM 806 C C . GLN A 1 98 ? 13.469 -6.566 -1.795 1 98.31 98 GLN A C 1
ATOM 808 O O . GLN A 1 98 ? 14.188 -6.227 -2.734 1 98.31 98 GLN A O 1
ATOM 813 N N . LEU A 1 99 ? 13.078 -7.77 -1.567 1 97.88 99 LEU A N 1
ATOM 814 C CA . LEU A 1 99 ? 13.477 -8.836 -2.484 1 97.88 99 LEU A CA 1
ATOM 815 C C . LEU A 1 99 ? 13.016 -8.531 -3.904 1 97.88 99 LEU A C 1
ATOM 817 O O . LEU A 1 99 ? 13.789 -8.648 -4.855 1 97.88 99 LEU A O 1
ATOM 821 N N . ALA A 1 100 ? 11.766 -8.133 -3.992 1 96.88 100 ALA A N 1
ATOM 822 C CA . ALA A 1 100 ? 11.211 -7.828 -5.309 1 96.88 100 ALA A CA 1
ATOM 823 C C . ALA A 1 100 ? 11.984 -6.699 -5.98 1 96.88 100 ALA A C 1
ATOM 825 O O . ALA A 1 100 ? 12.336 -6.793 -7.156 1 96.88 100 ALA A O 1
ATOM 826 N N . ALA A 1 101 ? 12.195 -5.625 -5.242 1 96.56 101 ALA A N 1
ATOM 827 C CA . ALA A 1 101 ? 12.93 -4.48 -5.777 1 96.56 101 ALA A CA 1
ATOM 828 C C . ALA A 1 101 ? 14.328 -4.887 -6.227 1 96.56 101 ALA A C 1
ATOM 830 O O . ALA A 1 101 ? 14.766 -4.531 -7.324 1 96.56 101 ALA A O 1
ATOM 831 N N . TYR A 1 102 ? 15.016 -5.664 -5.426 1 96.12 102 TYR A N 1
ATOM 832 C CA . TYR A 1 102 ? 16.375 -6.098 -5.699 1 96.12 102 TYR A CA 1
ATOM 833 C C . TYR A 1 102 ? 16.422 -6.988 -6.938 1 96.12 102 TYR A C 1
ATOM 835 O O . TYR A 1 102 ? 17.234 -6.762 -7.84 1 96.12 102 TYR A O 1
ATOM 843 N N . VAL A 1 103 ? 15.555 -7.953 -6.98 1 94.69 103 VAL A N 1
ATOM 844 C CA . VAL A 1 103 ? 15.555 -8.914 -8.086 1 94.69 103 VAL A CA 1
ATOM 845 C C . VAL A 1 103 ? 15.211 -8.195 -9.391 1 94.69 103 VAL A C 1
ATOM 847 O O . VAL A 1 103 ? 15.852 -8.422 -10.414 1 94.69 103 VAL A O 1
ATOM 850 N N . ALA A 1 104 ? 14.234 -7.383 -9.328 1 92.69 104 ALA A N 1
ATOM 851 C CA . ALA A 1 104 ? 13.836 -6.641 -10.523 1 92.69 104 ALA A CA 1
ATOM 852 C C . ALA A 1 104 ? 15 -5.797 -11.055 1 92.69 104 ALA A C 1
ATOM 854 O O . ALA A 1 104 ? 15.219 -5.727 -12.266 1 92.69 104 ALA A O 1
ATOM 855 N N . TYR A 1 105 ? 15.656 -5.184 -10.148 1 91.88 105 TYR A N 1
ATOM 856 C CA . TYR A 1 105 ? 16.75 -4.293 -10.516 1 91.88 105 TYR A CA 1
ATOM 857 C C . TYR A 1 105 ? 17.969 -5.086 -11 1 91.88 105 TYR A C 1
ATOM 859 O O . TYR A 1 105 ? 18.578 -4.738 -12.016 1 91.88 105 TYR A O 1
ATOM 867 N N . THR A 1 106 ? 18.344 -6.152 -10.336 1 91.62 106 THR A N 1
ATOM 868 C CA . THR A 1 106 ? 19.594 -6.879 -10.539 1 91.62 106 THR A CA 1
ATOM 869 C C . THR A 1 106 ? 19.469 -7.824 -11.734 1 91.62 106 THR A C 1
ATOM 871 O O . THR A 1 106 ? 20.406 -7.926 -12.539 1 91.62 106 THR A O 1
ATOM 874 N N . TYR A 1 107 ? 18.344 -8.445 -11.805 1 87.69 107 TYR A N 1
ATOM 875 C CA . TYR A 1 107 ? 18.234 -9.508 -12.805 1 87.69 107 TYR A CA 1
ATOM 876 C C . TYR A 1 107 ? 17.406 -9.047 -14 1 87.69 107 TYR A C 1
ATOM 878 O O . TYR A 1 107 ? 17.406 -9.703 -15.047 1 87.69 107 TYR A O 1
ATOM 886 N N . LYS A 1 108 ? 16.828 -7.875 -13.945 1 77.25 108 LYS A N 1
ATOM 887 C CA . LYS A 1 108 ? 16.078 -7.27 -15.039 1 77.25 108 LYS A CA 1
ATOM 888 C C . LYS A 1 108 ? 15.25 -8.312 -15.773 1 77.25 108 LYS A C 1
ATOM 890 O O . LYS A 1 108 ? 15.297 -8.391 -17 1 77.25 108 LYS A O 1
ATOM 895 N N . ILE A 1 109 ? 14.711 -9.141 -15.062 1 63.97 109 ILE A N 1
ATOM 896 C CA . ILE A 1 109 ? 13.992 -10.289 -15.609 1 63.97 109 ILE A CA 1
ATOM 897 C C . ILE A 1 109 ? 12.844 -9.805 -16.5 1 63.97 109 ILE A C 1
ATOM 899 O O . ILE A 1 109 ? 11.953 -9.094 -16.031 1 63.97 109 ILE A O 1
ATOM 903 N N . PRO A 1 110 ? 13.211 -9.891 -17.812 1 60.62 110 PRO A N 1
ATOM 904 C CA . PRO A 1 110 ? 12.047 -9.648 -18.672 1 60.62 110 PRO A CA 1
ATOM 905 C C . PRO A 1 110 ? 10.914 -10.648 -18.422 1 60.62 110 PRO A C 1
ATOM 907 O O . PRO A 1 110 ? 11.172 -11.805 -18.094 1 60.62 110 PRO A O 1
ATOM 910 N N . ILE A 1 111 ? 9.852 -10.188 -18.016 1 56.5 111 ILE A N 1
ATOM 911 C CA . ILE A 1 111 ? 8.711 -11.094 -18 1 56.5 111 ILE A CA 1
ATOM 912 C C . ILE A 1 111 ? 8.492 -11.672 -19.406 1 56.5 111 ILE A C 1
ATOM 914 O O . ILE A 1 111 ? 8.117 -10.945 -20.328 1 56.5 111 ILE A O 1
ATOM 918 N N . THR A 1 112 ? 9.562 -12.219 -19.922 1 50.22 112 THR A N 1
ATOM 919 C CA . THR A 1 112 ? 9.508 -12.758 -21.266 1 50.22 112 THR A CA 1
ATOM 920 C C . THR A 1 112 ? 8.328 -13.719 -21.422 1 50.22 112 THR A C 1
ATOM 922 O O . THR A 1 112 ? 8 -14.141 -22.531 1 50.22 112 THR A O 1
ATOM 925 N N . GLY A 1 113 ? 7.656 -13.984 -20.594 1 47.31 113 GLY A N 1
ATOM 926 C CA . GLY A 1 113 ? 6.812 -15.07 -21.062 1 47.31 113 GLY A CA 1
ATOM 927 C C . GLY A 1 113 ? 5.938 -14.695 -22.234 1 47.31 113 GLY A C 1
ATOM 928 O O . GLY A 1 113 ? 6.016 -13.57 -22.734 1 47.31 113 GLY A O 1
ATOM 929 N N . LYS A 1 114 ? 5.23 -15.75 -22.891 1 45.72 114 LYS A N 1
ATOM 930 C CA . LYS A 1 114 ? 4.152 -15.617 -23.859 1 45.72 114 LYS A CA 1
ATOM 931 C C . LYS A 1 114 ? 3.281 -14.398 -23.547 1 45.72 114 LYS A C 1
ATOM 933 O O . LYS A 1 114 ? 2.412 -14.031 -24.344 1 45.72 114 LYS A O 1
ATOM 938 N N . TYR A 1 115 ? 3.432 -13.938 -22.5 1 43.28 115 TYR A N 1
ATOM 939 C CA . TYR A 1 115 ? 2.457 -12.969 -22 1 43.28 115 TYR A CA 1
ATOM 940 C C . TYR A 1 115 ? 2.881 -11.547 -22.344 1 43.28 115 TYR A C 1
ATOM 942 O O . TYR A 1 115 ? 2.348 -10.586 -21.797 1 43.28 115 TYR A O 1
ATOM 950 N N . GLU A 1 116 ? 4.184 -11.516 -22.812 1 43.38 116 GLU A N 1
ATOM 951 C CA . GLU A 1 116 ? 4.586 -10.156 -23.188 1 43.38 116 GLU A CA 1
ATOM 952 C C . GLU A 1 116 ? 3.656 -9.578 -24.25 1 43.38 116 GLU A C 1
ATOM 954 O O . GLU A 1 116 ? 3.322 -10.258 -25.234 1 43.38 116 GLU A O 1
ATOM 959 N N . ASP A 1 117 ? 2.793 -8.812 -23.906 1 41.59 117 ASP A N 1
ATOM 960 C CA . ASP A 1 117 ? 2.408 -7.957 -25.016 1 41.59 117 ASP A CA 1
ATOM 961 C C . ASP A 1 117 ? 3.623 -7.57 -25.859 1 41.59 117 ASP A C 1
ATOM 963 O O . ASP A 1 117 ? 4.672 -7.211 -25.312 1 41.59 117 ASP A O 1
ATOM 967 N N . LYS A 1 118 ? 3.861 -8.141 -27.047 1 44.5 118 LYS A N 1
ATOM 968 C CA . LYS A 1 118 ? 4.953 -7.918 -27.984 1 44.5 118 LYS A CA 1
ATOM 969 C C . LYS A 1 118 ? 5.711 -6.637 -27.656 1 44.5 118 LYS A C 1
ATOM 971 O O . LYS A 1 118 ? 6.918 -6.547 -27.891 1 44.5 118 LYS A O 1
ATOM 976 N N . ASN A 1 119 ? 5.188 -5.527 -27.281 1 44.31 119 ASN A N 1
ATOM 977 C CA . ASN A 1 119 ? 5.77 -4.195 -27.375 1 44.31 119 ASN A CA 1
ATOM 978 C C . ASN A 1 119 ? 6.168 -3.645 -26.016 1 44.31 119 ASN A C 1
ATOM 980 O O . ASN A 1 119 ? 6.781 -2.58 -25.922 1 44.31 119 ASN A O 1
ATOM 984 N N . ARG A 1 120 ? 5.645 -4.277 -25.016 1 46.16 120 ARG A N 1
ATOM 985 C CA . ARG A 1 120 ? 6.062 -3.6 -23.781 1 46.16 120 ARG A CA 1
ATOM 986 C C . ARG A 1 120 ? 6.695 -4.582 -22.812 1 46.16 120 ARG A C 1
ATOM 988 O O . ARG A 1 120 ? 6.051 -5.539 -22.375 1 46.16 120 ARG A O 1
ATOM 995 N N . GLU A 1 121 ? 7.922 -4.992 -22.891 1 48.19 121 GLU A N 1
ATOM 996 C CA . GLU A 1 121 ? 8.727 -5.68 -21.891 1 48.19 121 GLU A CA 1
ATOM 997 C C . GLU A 1 121 ? 8.266 -5.336 -20.484 1 48.19 121 GLU A C 1
ATOM 999 O O . GLU A 1 121 ? 8.32 -4.176 -20.078 1 48.19 121 GLU A O 1
ATOM 1004 N N . THR A 1 122 ? 7.262 -6.094 -20 1 59.25 122 THR A N 1
ATOM 1005 C CA . THR A 1 122 ? 6.855 -5.754 -18.641 1 59.25 122 THR A CA 1
ATOM 1006 C C . THR A 1 122 ? 7.871 -6.27 -17.625 1 59.25 122 THR A C 1
ATOM 1008 O O . THR A 1 122 ? 8.32 -7.414 -17.703 1 59.25 122 THR A O 1
ATOM 1011 N N . MET A 1 123 ? 8.477 -5.395 -16.797 1 75.94 123 MET A N 1
ATOM 1012 C CA . MET A 1 123 ? 9.469 -5.707 -15.781 1 75.94 123 MET A CA 1
ATOM 1013 C C . MET A 1 123 ? 8.812 -5.871 -14.414 1 75.94 123 MET A C 1
ATOM 1015 O O . MET A 1 123 ? 7.789 -5.242 -14.125 1 75.94 123 MET A O 1
ATOM 1019 N N . MET A 1 124 ? 9.266 -6.914 -13.766 1 86.31 124 MET A N 1
ATOM 1020 C CA . MET A 1 124 ? 8.859 -7.109 -12.383 1 86.31 124 MET A CA 1
ATOM 1021 C C . MET A 1 124 ? 8.945 -5.801 -11.594 1 86.31 124 MET A C 1
ATOM 1023 O O . MET A 1 124 ? 9.891 -5.035 -11.766 1 86.31 124 MET A O 1
ATOM 1027 N N . GLN A 1 125 ? 7.879 -5.535 -10.852 1 91.31 125 GLN A N 1
ATOM 1028 C CA . GLN A 1 125 ? 7.84 -4.402 -9.93 1 91.31 125 GLN A CA 1
ATOM 1029 C C . GLN A 1 125 ? 7.746 -4.875 -8.484 1 91.31 125 GLN A C 1
ATOM 1031 O O . GLN A 1 125 ? 7.395 -6.027 -8.227 1 91.31 125 GLN A O 1
ATOM 1036 N N . TYR A 1 126 ? 8.234 -4.059 -7.629 1 95.81 126 TYR A N 1
ATOM 1037 C CA . TYR A 1 126 ? 7.996 -4.445 -6.242 1 95.81 126 TYR A CA 1
ATOM 1038 C C . TYR A 1 126 ? 6.562 -4.133 -5.832 1 95.81 126 TYR A C 1
ATOM 1040 O O . TYR A 1 126 ? 5.992 -3.127 -6.262 1 95.81 126 TYR A O 1
ATOM 1048 N N . PRO A 1 127 ? 5.996 -4.988 -5.043 1 97.5 127 PRO A N 1
ATOM 1049 C CA . PRO A 1 127 ? 4.582 -4.852 -4.684 1 97.5 127 PRO A CA 1
ATOM 1050 C C . PRO A 1 127 ? 4.34 -3.758 -3.645 1 97.5 127 PRO A C 1
ATOM 1052 O O . PRO A 1 127 ? 5.273 -3.338 -2.957 1 97.5 127 PRO A O 1
ATOM 1055 N N . SER A 1 128 ? 3.102 -3.271 -3.598 1 97.56 128 SER A N 1
ATOM 1056 C CA . SER A 1 128 ? 2.65 -2.484 -2.453 1 97.56 128 SER A CA 1
ATOM 1057 C C . SER A 1 128 ? 2.629 -3.324 -1.18 1 97.56 128 SER A C 1
ATOM 1059 O O . SER A 1 128 ? 2.801 -4.543 -1.23 1 97.56 128 SER A O 1
ATOM 1061 N N . VAL A 1 129 ? 2.4 -2.66 -0.069 1 97.38 129 VAL A N 1
ATOM 1062 C CA . VAL A 1 129 ? 2.268 -3.389 1.188 1 97.38 129 VAL A CA 1
ATOM 1063 C C . VAL A 1 129 ? 1.068 -4.332 1.113 1 97.38 129 VAL A C 1
ATOM 1065 O O . VAL A 1 129 ? 1.148 -5.484 1.55 1 97.38 129 VAL A O 1
ATOM 1068 N N . SER A 1 130 ? 0.021 -3.885 0.574 1 97 130 SER A N 1
ATOM 1069 C CA . SER A 1 130 ? -1.172 -4.707 0.407 1 97 130 SER A CA 1
ATOM 1070 C C . SER A 1 130 ? -0.871 -5.957 -0.415 1 97 130 SER A C 1
ATOM 1072 O O . SER A 1 130 ? -1.25 -7.066 -0.031 1 97 130 SER A O 1
ATOM 1074 N N . ASP A 1 131 ? -0.235 -5.777 -1.518 1 97.62 131 ASP A N 1
ATOM 1075 C CA . ASP A 1 131 ? 0.105 -6.91 -2.371 1 97.62 131 ASP A CA 1
ATOM 1076 C C . ASP A 1 131 ? 1.083 -7.852 -1.672 1 97.62 131 ASP A C 1
ATOM 1078 O O . ASP A 1 131 ? 0.996 -9.07 -1.826 1 97.62 131 ASP A O 1
ATOM 1082 N N . ALA A 1 132 ? 2 -7.281 -0.923 1 98 132 ALA A N 1
ATOM 1083 C CA . ALA A 1 132 ? 2.926 -8.109 -0.15 1 98 132 ALA A CA 1
ATOM 1084 C C . ALA A 1 132 ? 2.174 -8.992 0.838 1 98 132 ALA A C 1
ATOM 1086 O O . ALA A 1 132 ? 2.539 -10.156 1.046 1 98 132 ALA A O 1
ATOM 1087 N N . ARG A 1 133 ? 1.126 -8.477 1.43 1 97.56 133 ARG A N 1
ATOM 1088 C CA . ARG A 1 133 ? 0.318 -9.258 2.363 1 97.56 133 ARG A CA 1
ATOM 1089 C C . ARG A 1 133 ? -0.369 -10.422 1.657 1 97.56 133 ARG A C 1
ATOM 1091 O O . ARG A 1 133 ? -0.48 -11.516 2.215 1 97.56 133 ARG A O 1
ATOM 1098 N N . ILE A 1 134 ? -0.795 -10.164 0.458 1 97.81 134 ILE A N 1
ATOM 1099 C CA . ILE A 1 134 ? -1.417 -11.227 -0.328 1 97.81 134 ILE A CA 1
ATOM 1100 C C . ILE A 1 134 ? -0.384 -12.305 -0.648 1 97.81 134 ILE A C 1
ATOM 1102 O O . ILE A 1 134 ? -0.655 -13.492 -0.494 1 97.81 134 ILE A O 1
ATOM 1106 N N . ILE A 1 135 ? 0.754 -11.914 -1.002 1 97.69 135 ILE A N 1
ATOM 1107 C CA . ILE A 1 135 ? 1.844 -12.828 -1.323 1 97.69 135 ILE A CA 1
ATOM 1108 C C . ILE A 1 135 ? 2.209 -13.648 -0.088 1 97.69 135 ILE A C 1
ATOM 1110 O O . ILE A 1 135 ? 2.369 -14.867 -0.172 1 97.69 135 ILE A O 1
ATOM 1114 N N . LEU A 1 136 ? 2.297 -12.984 1.026 1 97.62 136 LEU A N 1
ATOM 1115 C CA . LEU A 1 136 ? 2.662 -13.672 2.258 1 97.62 136 LEU A CA 1
ATOM 1116 C C . LEU A 1 136 ? 1.584 -14.68 2.66 1 97.62 136 LEU A C 1
ATOM 1118 O O . LEU A 1 136 ? 1.893 -15.75 3.176 1 97.62 136 LEU A O 1
ATOM 1122 N N . THR A 1 137 ? 0.367 -14.328 2.457 1 97.19 137 THR A N 1
ATOM 1123 C CA . THR A 1 137 ? -0.711 -15.281 2.711 1 97.19 137 THR A CA 1
ATOM 1124 C C . THR A 1 137 ? -0.561 -16.516 1.831 1 97.19 137 THR A C 1
ATOM 1126 O O . THR A 1 137 ? -0.728 -17.641 2.303 1 97.19 137 THR A O 1
ATOM 1129 N N . ALA A 1 138 ? -0.257 -16.312 0.562 1 95.5 138 ALA A N 1
ATOM 1130 C CA . ALA A 1 138 ? -0.038 -17.422 -0.356 1 95.5 138 ALA A CA 1
ATOM 1131 C C . ALA A 1 138 ? 1.11 -18.312 0.121 1 95.5 138 ALA A C 1
ATOM 1133 O O . ALA A 1 138 ? 1.021 -19.547 0.06 1 95.5 138 ALA A O 1
ATOM 1134 N N . ILE A 1 139 ? 2.152 -17.719 0.595 1 95.31 139 ILE A N 1
ATOM 1135 C CA . ILE A 1 139 ? 3.316 -18.453 1.084 1 95.31 139 ILE A CA 1
ATOM 1136 C C . ILE A 1 139 ? 2.936 -19.266 2.322 1 95.31 139 ILE A C 1
ATOM 1138 O O . ILE A 1 139 ? 3.254 -20.453 2.42 1 95.31 139 ILE A O 1
ATOM 1142 N N . ASP A 1 140 ? 2.221 -18.672 3.238 1 94.81 140 ASP A N 1
ATOM 1143 C CA . ASP A 1 140 ? 1.892 -19.297 4.508 1 94.81 140 ASP A CA 1
ATOM 1144 C C . ASP A 1 140 ? 0.945 -20.484 4.301 1 94.81 140 ASP A C 1
ATOM 1146 O O . ASP A 1 140 ? 1.037 -21.484 5.004 1 94.81 140 ASP A O 1
ATOM 1150 N N . TYR A 1 141 ? 0.062 -20.391 3.314 1 93.69 141 TYR A N 1
ATOM 1151 C CA . TYR A 1 141 ? -0.922 -21.438 3.074 1 93.69 141 TYR A CA 1
ATOM 1152 C C . TYR A 1 141 ? -0.489 -22.344 1.926 1 93.69 141 TYR A C 1
ATOM 1154 O O . TYR A 1 141 ? -1.124 -23.359 1.657 1 93.69 141 TYR A O 1
ATOM 1162 N N . GLU A 1 142 ? 0.544 -21.938 1.202 1 92.5 142 GLU A N 1
ATOM 1163 C CA . GLU A 1 142 ? 1.065 -22.656 0.048 1 92.5 142 GLU A CA 1
ATOM 1164 C C . GLU A 1 142 ? 0.024 -22.75 -1.063 1 92.5 142 GLU A C 1
ATOM 1166 O O . GLU A 1 142 ? -0.236 -23.828 -1.592 1 92.5 142 GLU A O 1
ATOM 1171 N N . TYR A 1 143 ? -0.58 -21.625 -1.327 1 91.75 143 TYR A N 1
ATOM 1172 C CA . TYR A 1 143 ? -1.568 -21.531 -2.395 1 91.75 143 TYR A CA 1
ATOM 1173 C C . TYR A 1 143 ? -1.04 -20.688 -3.547 1 91.75 143 TYR A C 1
ATOM 1175 O O . TYR A 1 143 ? -0.256 -19.75 -3.334 1 91.75 143 TYR A O 1
ATOM 1183 N N . ASP A 1 144 ? -1.477 -20.953 -4.742 1 90 144 ASP A N 1
ATOM 1184 C CA . ASP A 1 144 ? -1.157 -20.125 -5.902 1 90 144 ASP A CA 1
ATOM 1185 C C . ASP A 1 144 ? -1.966 -18.828 -5.895 1 90 144 ASP A C 1
ATOM 1187 O O . ASP A 1 144 ? -2.957 -18.719 -5.172 1 90 144 ASP A O 1
ATOM 1191 N N . ILE A 1 145 ? -1.517 -17.844 -6.699 1 92.5 145 ILE A N 1
ATOM 1192 C CA . ILE A 1 145 ? -2.225 -16.578 -6.789 1 92.5 145 ILE A CA 1
ATOM 1193 C C . ILE A 1 145 ? -2.771 -16.375 -8.203 1 92.5 145 ILE A C 1
ATOM 1195 O O . ILE A 1 145 ? -2.076 -16.656 -9.18 1 92.5 145 ILE A O 1
ATOM 1199 N N . VAL A 1 146 ? -4 -15.977 -8.25 1 87.94 146 VAL A N 1
ATOM 1200 C CA . VAL A 1 146 ? -4.629 -15.609 -9.516 1 87.94 146 VAL A CA 1
ATOM 1201 C C . VAL A 1 146 ? -4.773 -14.094 -9.594 1 87.94 146 VAL A C 1
ATOM 1203 O O . VAL A 1 146 ? -5.461 -13.484 -8.766 1 87.94 146 VAL A O 1
ATOM 1206 N N . THR A 1 147 ? -4.152 -13.445 -10.562 1 89.81 147 THR A N 1
ATOM 1207 C CA . THR A 1 147 ? -4.203 -12 -10.703 1 89.81 147 THR A CA 1
ATOM 1208 C C . THR A 1 147 ? -3.93 -11.578 -12.148 1 89.81 147 THR A C 1
ATOM 1210 O O . THR A 1 147 ? -3.17 -12.242 -12.852 1 89.81 147 THR A O 1
ATOM 1213 N N . SER A 1 148 ? -4.531 -10.469 -12.547 1 84.31 148 SER A N 1
ATOM 1214 C CA . SER A 1 148 ? -4.211 -9.883 -13.844 1 84.31 148 SER A CA 1
ATOM 1215 C C . SER A 1 148 ? -2.992 -8.969 -13.75 1 84.31 148 SER A C 1
ATOM 1217 O O . SER A 1 148 ? -2.391 -8.625 -14.766 1 84.31 148 SER A O 1
ATOM 1219 N N . ASN A 1 149 ? -2.697 -8.516 -12.586 1 87.38 149 ASN A N 1
ATOM 1220 C CA . ASN A 1 149 ? -1.546 -7.652 -12.336 1 87.38 149 ASN A CA 1
ATOM 1221 C C . ASN A 1 149 ? -0.309 -8.461 -11.953 1 87.38 149 ASN A C 1
ATOM 1223 O O . ASN A 1 149 ? 0.22 -8.312 -10.852 1 87.38 149 ASN A O 1
ATOM 1227 N N . ILE A 1 150 ? 0.207 -9.148 -12.828 1 87.81 150 ILE A N 1
ATOM 1228 C CA . ILE A 1 150 ? 1.219 -10.156 -12.523 1 87.81 150 ILE A CA 1
ATOM 1229 C C . ILE A 1 150 ? 2.523 -9.469 -12.117 1 87.81 150 ILE A C 1
ATOM 1231 O O . ILE A 1 150 ? 3.293 -10.008 -11.32 1 87.81 150 ILE A O 1
ATOM 1235 N N . LYS A 1 151 ? 2.818 -8.273 -12.633 1 89.75 151 LYS A N 1
ATOM 1236 C CA . LYS A 1 151 ? 4.109 -7.617 -12.438 1 89.75 151 LYS A CA 1
ATOM 1237 C C . LYS A 1 151 ? 4.383 -7.375 -10.961 1 89.75 151 LYS A C 1
ATOM 1239 O O . LYS A 1 151 ? 5.539 -7.383 -10.523 1 89.75 151 LYS A O 1
ATOM 1244 N N . ASP A 1 152 ? 3.367 -7.219 -10.219 1 93.38 152 ASP A N 1
ATOM 1245 C CA . ASP A 1 152 ? 3.525 -6.895 -8.805 1 93.38 152 ASP A CA 1
ATOM 1246 C C . ASP A 1 152 ? 3.6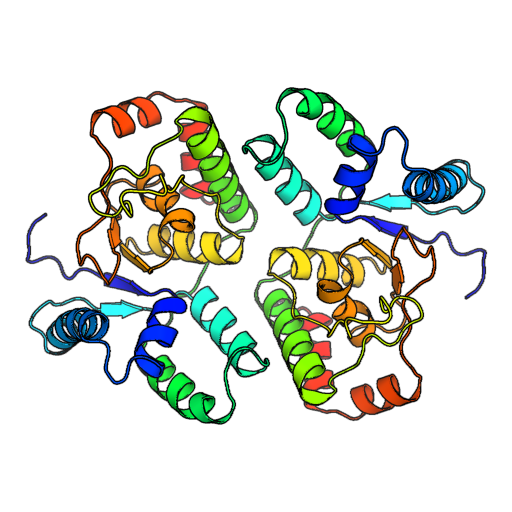23 -8.156 -7.953 1 93.38 152 ASP A C 1
ATOM 1248 O O . ASP A 1 152 ? 3.934 -8.094 -6.762 1 93.38 152 ASP A O 1
ATOM 1252 N N . PHE A 1 153 ? 3.414 -9.359 -8.586 1 95.12 153 PHE A N 1
ATOM 1253 C CA . PHE A 1 153 ? 3.291 -10.586 -7.793 1 95.12 153 PHE A CA 1
ATOM 1254 C C . PHE A 1 153 ? 4.363 -11.594 -8.188 1 95.12 153 PHE A C 1
ATOM 1256 O O . PHE A 1 153 ? 4.496 -12.641 -7.551 1 95.12 153 PHE A O 1
ATOM 1263 N N . LEU A 1 154 ? 5.168 -11.273 -9.109 1 92.69 154 LEU A N 1
ATOM 1264 C CA . LEU A 1 154 ? 6.129 -12.227 -9.664 1 92.69 154 LEU A CA 1
ATOM 1265 C C . LEU A 1 154 ? 7.145 -12.648 -8.609 1 92.69 154 LEU A C 1
ATOM 1267 O O . LEU A 1 154 ? 7.73 -13.727 -8.695 1 92.69 154 LEU A O 1
ATOM 1271 N N . VAL A 1 155 ? 7.32 -11.836 -7.656 1 95.62 155 VAL A N 1
ATOM 1272 C CA . VAL A 1 155 ? 8.289 -12.125 -6.605 1 95.62 155 VAL A CA 1
ATOM 1273 C C . VAL A 1 155 ? 7.891 -13.406 -5.875 1 95.62 155 VAL A C 1
ATOM 1275 O O . VAL A 1 155 ? 8.734 -14.078 -5.273 1 95.62 155 VAL A O 1
ATOM 1278 N N . LEU A 1 156 ? 6.621 -13.805 -5.906 1 96.31 156 LEU A N 1
ATOM 1279 C CA . LEU A 1 156 ? 6.168 -15.039 -5.285 1 96.31 156 LEU A CA 1
ATOM 1280 C C . LEU A 1 156 ? 7.004 -16.219 -5.758 1 96.31 156 LEU A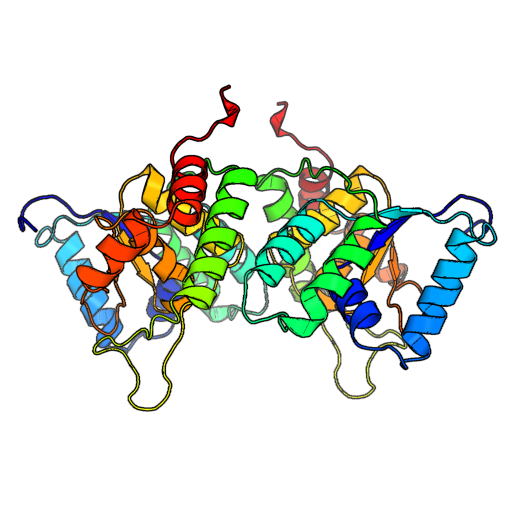 C 1
ATOM 1282 O O . LEU A 1 156 ? 7.477 -17.016 -4.945 1 96.31 156 LEU A O 1
ATOM 1286 N N . SER A 1 157 ? 7.219 -16.234 -7.051 1 91.31 157 SER A N 1
ATOM 1287 C CA . SER A 1 157 ? 7.965 -17.328 -7.645 1 91.31 157 SER A CA 1
ATOM 1288 C C . SER A 1 157 ? 9.438 -17.281 -7.25 1 91.31 157 SER A C 1
ATOM 1290 O O . SER A 1 157 ? 10.125 -18.297 -7.266 1 91.31 157 SER A O 1
ATOM 1292 N N . CYS A 1 158 ? 9.906 -16.125 -6.973 1 93.25 158 CYS A N 1
ATOM 1293 C CA . CYS A 1 158 ? 11.289 -15.977 -6.535 1 93.25 158 CYS A CA 1
ATOM 1294 C C . CYS A 1 158 ? 11.461 -16.453 -5.098 1 93.25 158 CYS A C 1
ATOM 1296 O O . CYS A 1 158 ? 12.555 -16.859 -4.703 1 93.25 158 CYS A O 1
ATOM 1298 N N . ILE A 1 159 ? 10.469 -16.344 -4.359 1 95.75 159 ILE A N 1
ATOM 1299 C CA . ILE A 1 159 ? 10.508 -16.75 -2.957 1 95.75 159 ILE A CA 1
ATOM 1300 C C . ILE A 1 159 ? 10.297 -18.25 -2.852 1 95.75 159 ILE A C 1
ATOM 1302 O O . ILE A 1 159 ? 11.047 -18.938 -2.146 1 95.75 159 ILE A O 1
ATOM 1306 N N . ASN A 1 160 ? 9.32 -18.719 -3.453 1 93.38 160 ASN A N 1
ATOM 1307 C CA . ASN A 1 160 ? 8.977 -20.141 -3.484 1 93.38 160 ASN A CA 1
ATOM 1308 C C . ASN A 1 160 ? 8.641 -20.594 -4.898 1 93.38 160 ASN A C 1
ATOM 1310 O O . ASN A 1 160 ? 7.523 -20.375 -5.379 1 93.38 160 ASN A O 1
ATOM 1314 N N . PRO A 1 161 ? 9.523 -21.297 -5.531 1 89.31 161 PRO A N 1
ATOM 1315 C CA . PRO A 1 161 ? 9.328 -21.703 -6.922 1 89.31 161 PRO A CA 1
ATOM 1316 C C . PRO A 1 161 ? 8.18 -22.703 -7.09 1 89.31 161 PRO A C 1
ATOM 1318 O O . PRO A 1 161 ? 7.738 -22.953 -8.219 1 89.31 161 PRO A O 1
ATOM 1321 N N . LEU A 1 162 ? 7.672 -23.281 -6.027 1 89.25 162 LEU A N 1
ATOM 1322 C CA . LEU A 1 162 ? 6.582 -24.25 -6.102 1 89.25 162 LEU A CA 1
ATOM 1323 C C . LEU A 1 162 ? 5.234 -23.547 -6.188 1 89.25 162 LEU A C 1
ATOM 1325 O O . LEU A 1 162 ? 4.219 -24.172 -6.5 1 89.25 162 LEU A O 1
ATOM 1329 N N . LEU A 1 163 ? 5.258 -22.266 -5.871 1 91.06 163 LEU A N 1
ATOM 1330 C CA . LEU A 1 163 ? 4.039 -21.469 -5.965 1 91.06 163 LEU A CA 1
ATOM 1331 C C . LEU A 1 163 ? 3.99 -20.703 -7.277 1 91.06 163 LEU A C 1
ATOM 1333 O O . LEU A 1 163 ? 5.008 -20.172 -7.727 1 91.06 163 LEU A O 1
ATOM 1337 N N . HIS A 1 164 ? 2.748 -20.562 -7.824 1 87.06 164 HIS A N 1
ATOM 1338 C CA . HIS A 1 164 ? 2.633 -20 -9.164 1 87.06 164 HIS A CA 1
ATOM 1339 C C . HIS A 1 164 ? 1.688 -18.797 -9.18 1 87.06 164 HIS A C 1
ATOM 1341 O O . HIS A 1 164 ? 0.809 -18.688 -8.32 1 87.06 164 HIS A O 1
ATOM 1347 N N . ILE A 1 165 ? 1.96 -17.969 -10.133 1 89.31 165 ILE A N 1
ATOM 1348 C CA . ILE A 1 165 ? 1.045 -16.891 -10.492 1 89.31 165 ILE A CA 1
ATOM 1349 C C . ILE A 1 165 ? 0.307 -17.25 -11.781 1 89.31 165 ILE A C 1
ATOM 1351 O O . ILE A 1 165 ? 0.928 -17.641 -12.766 1 89.31 165 ILE A O 1
ATOM 1355 N N . ILE A 1 166 ? -0.952 -17.156 -11.672 1 82.75 166 ILE A N 1
ATOM 1356 C CA . ILE A 1 166 ? -1.787 -17.5 -12.82 1 82.75 166 ILE A CA 1
ATOM 1357 C C . ILE A 1 166 ? -2.52 -16.25 -13.305 1 82.75 166 ILE A C 1
ATOM 1359 O O . ILE A 1 166 ? -3.193 -15.57 -12.523 1 82.75 166 ILE A O 1
ATOM 1363 N N . ARG A 1 167 ? -2.432 -15.938 -14.516 1 80.25 167 ARG A N 1
ATOM 1364 C CA . ARG A 1 167 ? -3.201 -14.875 -15.164 1 80.25 167 ARG A CA 1
ATOM 1365 C C . ARG A 1 167 ? -4.473 -15.43 -15.797 1 80.25 167 ARG A C 1
ATOM 1367 O O . ARG A 1 167 ? -4.406 -16.328 -16.641 1 80.25 167 ARG A O 1
ATOM 1374 N N . PRO A 1 168 ? -5.484 -14.883 -15.422 1 73.31 168 PRO A N 1
ATOM 1375 C CA . PRO A 1 168 ? -6.73 -15.461 -15.93 1 73.31 168 PRO A CA 1
ATOM 1376 C C . PRO A 1 168 ? -6.801 -15.484 -17.453 1 73.31 168 PRO A C 1
ATOM 1378 O O . PRO A 1 168 ? -7.348 -16.422 -18.031 1 73.31 168 PRO A O 1
ATOM 1381 N N . LYS A 1 169 ? -6.305 -14.539 -18.156 1 69.38 169 LYS A N 1
ATOM 1382 C CA . LYS A 1 169 ? -6.398 -14.445 -19.609 1 69.38 169 LYS A CA 1
ATOM 1383 C C . LYS A 1 169 ? -5.574 -15.539 -20.281 1 69.38 169 LYS A C 1
ATOM 1385 O O . LYS A 1 169 ? -5.922 -16 -21.375 1 69.38 169 LYS A O 1
ATOM 1390 N N . ASP A 1 170 ? -4.52 -15.914 -19.734 1 66.56 170 ASP A N 1
ATOM 1391 C CA . ASP A 1 170 ? -3.596 -16.859 -20.344 1 66.56 170 ASP A CA 1
ATOM 1392 C C . ASP A 1 170 ? -3.834 -18.281 -19.812 1 66.56 170 ASP A C 1
ATOM 1394 O O . ASP A 1 170 ? -3.584 -19.266 -20.516 1 66.56 170 ASP A O 1
ATOM 1398 N N . ASN A 1 171 ? -4.438 -18.406 -18.719 1 61.34 171 ASN A N 1
ATOM 1399 C CA . ASN A 1 171 ? -4.75 -19.641 -18.031 1 61.34 171 ASN A CA 1
ATOM 1400 C C . ASN A 1 171 ? -3.498 -20.484 -17.797 1 61.34 171 ASN A C 1
ATOM 1402 O O . ASN A 1 171 ? -3.574 -21.719 -17.719 1 61.34 171 ASN A O 1
ATOM 1406 N N . TYR A 1 172 ? -2.281 -19.969 -17.969 1 65.56 172 TYR A N 1
ATOM 1407 C CA . TYR A 1 172 ? -1.056 -20.703 -17.672 1 65.56 172 TYR A CA 1
ATOM 1408 C C . TYR A 1 172 ? -0.243 -20 -16.594 1 65.56 172 TYR A C 1
ATOM 1410 O O . TYR A 1 172 ? -0.227 -18.766 -16.516 1 65.56 172 TYR A O 1
ATOM 1418 N N . PRO A 1 173 ? 0.37 -20.875 -15.734 1 75.19 173 PRO A N 1
ATOM 1419 C CA . PRO A 1 173 ? 1.237 -20.297 -14.711 1 75.19 173 PRO A CA 1
ATOM 1420 C C . PRO A 1 173 ? 2.48 -19.625 -15.289 1 75.19 173 PRO A C 1
ATOM 1422 O O . PRO A 1 173 ? 3.01 -20.078 -16.312 1 75.19 173 PRO A O 1
ATOM 1425 N N . ILE A 1 174 ? 2.85 -18.578 -14.648 1 77.5 174 ILE A N 1
ATOM 1426 C CA . ILE A 1 174 ? 4.098 -17.922 -15 1 77.5 174 ILE A CA 1
ATOM 1427 C C . ILE A 1 174 ? 5.277 -18.672 -14.398 1 77.5 174 ILE A C 1
ATOM 1429 O O . ILE A 1 174 ? 5.301 -18.938 -13.188 1 77.5 174 ILE A O 1
ATOM 1433 N N . VAL A 1 175 ? 6.18 -19.078 -15.258 1 74.94 175 VAL A N 1
ATOM 1434 C CA . VAL A 1 175 ? 7.336 -19.844 -14.789 1 74.94 175 VAL A CA 1
ATOM 1435 C C . VAL A 1 175 ? 8.617 -19.203 -15.305 1 74.94 175 VAL A C 1
ATOM 1437 O O . VAL A 1 175 ? 8.68 -18.75 -16.453 1 74.94 175 VAL A O 1
ATOM 1440 N N . PHE A 1 176 ? 9.602 -19.172 -14.422 1 83.25 176 PHE A N 1
ATOM 1441 C CA . PHE A 1 176 ? 10.922 -18.688 -14.797 1 83.25 176 PHE A CA 1
ATOM 1442 C C . PHE A 1 176 ? 11.836 -19.828 -15.203 1 83.25 176 PHE A C 1
ATOM 1444 O O . PHE A 1 176 ? 11.539 -21 -14.922 1 83.25 176 PHE A O 1
ATOM 1451 N N . SER A 1 177 ? 12.891 -19.453 -15.93 1 83.56 177 SER A N 1
ATOM 1452 C CA . SER A 1 177 ? 13.852 -20.469 -16.359 1 83.56 177 SER A CA 1
ATOM 1453 C C . SER A 1 177 ? 14.57 -21.078 -15.164 1 83.56 177 SER A C 1
ATOM 1455 O O . SER A 1 177 ? 14.742 -20.422 -14.133 1 83.56 177 SER A O 1
ATOM 1457 N N . GLN A 1 178 ? 15.008 -22.328 -15.445 1 87 178 GLN A N 1
ATOM 1458 C CA . GLN A 1 178 ? 15.781 -23.016 -14.414 1 87 178 GLN A CA 1
ATOM 1459 C C . GLN A 1 178 ? 17.062 -22.25 -14.086 1 87 178 GLN A C 1
ATOM 1461 O O . GLN A 1 178 ? 17.484 -22.203 -12.93 1 87 178 GLN A O 1
ATOM 1466 N N . GLN A 1 179 ? 17.688 -21.672 -15.062 1 86.94 179 GLN A N 1
ATOM 1467 C CA . GLN A 1 179 ? 18.906 -20.891 -14.875 1 86.94 179 GLN A CA 1
ATOM 1468 C C . GLN A 1 179 ? 18.672 -19.719 -13.938 1 86.94 179 GLN A C 1
ATOM 1470 O O . GLN A 1 179 ? 19.5 -19.406 -13.086 1 86.94 179 GLN A O 1
ATOM 1475 N N . PHE A 1 180 ? 17.578 -19.109 -14.133 1 88.94 180 PHE A N 1
ATOM 1476 C CA . PHE A 1 180 ? 17.219 -17.984 -13.281 1 88.94 180 PHE A CA 1
ATOM 1477 C C . PHE A 1 180 ? 17.109 -18.422 -11.828 1 88.94 180 PHE A C 1
ATOM 1479 O O . PHE A 1 180 ? 17.656 -17.75 -10.938 1 88.94 180 PHE A O 1
ATOM 1486 N N . TYR A 1 181 ? 16.469 -19.531 -11.547 1 89.94 181 TYR A N 1
ATOM 1487 C CA . TYR A 1 181 ? 16.312 -20.031 -10.18 1 89.94 181 TYR A CA 1
ATOM 1488 C C . TYR A 1 181 ? 17.656 -20.391 -9.57 1 89.94 181 TYR A C 1
ATOM 1490 O O . TYR A 1 181 ? 17.891 -20.156 -8.375 1 89.94 181 TYR A O 1
ATOM 1498 N N . GLU A 1 182 ? 18.484 -20.922 -10.406 1 91.62 182 GLU A N 1
ATOM 1499 C CA . GLU A 1 182 ? 19.828 -21.25 -9.922 1 91.62 182 GLU A CA 1
ATOM 1500 C C . GLU A 1 182 ? 20.609 -20 -9.555 1 91.62 182 GLU A C 1
ATOM 1502 O O . GLU A 1 182 ? 21.328 -19.984 -8.547 1 91.62 182 GLU A O 1
ATOM 1507 N N . GLU A 1 183 ? 20.484 -19 -10.367 1 91.88 183 GLU A N 1
ATOM 1508 C CA . GLU A 1 183 ? 21.125 -17.719 -10.062 1 91.88 183 GLU A CA 1
ATOM 1509 C C . GLU A 1 183 ? 20.609 -17.141 -8.758 1 91.88 183 GLU A C 1
ATOM 1511 O O . GLU A 1 183 ? 21.391 -16.609 -7.953 1 91.88 183 GLU A O 1
ATOM 1516 N N . LEU A 1 184 ? 19.344 -17.172 -8.539 1 93.62 184 LEU A N 1
ATOM 1517 C CA . LEU A 1 184 ? 18.75 -16.656 -7.305 1 93.62 184 LEU A CA 1
ATOM 1518 C C . LEU A 1 184 ? 19.266 -17.438 -6.094 1 93.62 184 LEU A C 1
ATOM 1520 O O . LEU A 1 184 ? 19.531 -16.844 -5.047 1 93.62 184 LEU A O 1
ATOM 1524 N N . GLU A 1 185 ? 19.375 -18.75 -6.273 1 93.94 185 GLU A N 1
ATOM 1525 C CA . GLU A 1 185 ? 19.812 -19.609 -5.184 1 93.94 185 GLU A CA 1
ATOM 1526 C C . GLU A 1 185 ? 21.25 -19.312 -4.789 1 93.94 185 GLU A C 1
ATOM 1528 O O . GLU A 1 185 ? 21.625 -19.469 -3.623 1 93.94 185 GLU A O 1
ATOM 1533 N N . SER A 1 186 ? 22 -18.844 -5.719 1 95.06 186 SER A N 1
ATOM 1534 C CA . SER A 1 186 ? 23.406 -18.578 -5.469 1 95.06 186 SER A CA 1
ATOM 1535 C C . SER A 1 186 ? 23.609 -17.156 -4.938 1 95.06 186 SER A C 1
ATOM 1537 O O . SER A 1 186 ? 24.734 -16.781 -4.559 1 95.06 186 SER A O 1
ATOM 1539 N N . ASP A 1 187 ? 22.609 -16.375 -4.949 1 96.44 187 ASP A N 1
ATOM 1540 C CA . ASP A 1 187 ? 22.688 -14.992 -4.484 1 96.44 187 ASP A CA 1
ATOM 1541 C C . ASP A 1 187 ? 22.469 -14.898 -2.979 1 96.44 187 ASP A C 1
ATOM 1543 O O . ASP A 1 187 ? 21.344 -15.102 -2.506 1 96.44 187 ASP A O 1
ATOM 1547 N N . GLU A 1 188 ? 23.453 -14.469 -2.246 1 96.88 188 GLU A N 1
ATOM 1548 C CA . GLU A 1 188 ? 23.406 -14.477 -0.787 1 96.88 188 GLU A CA 1
ATOM 1549 C C . GLU A 1 188 ? 22.375 -13.484 -0.264 1 96.88 188 GLU A C 1
ATOM 1551 O O . GLU A 1 188 ? 21.719 -13.734 0.755 1 96.88 188 GLU A O 1
ATOM 1556 N N . PHE A 1 189 ? 22.234 -12.414 -0.938 1 96.81 189 PHE A N 1
ATOM 1557 C CA . PHE A 1 189 ? 21.281 -11.406 -0.498 1 96.81 189 PHE A CA 1
ATOM 1558 C C . PHE A 1 189 ? 19.844 -11.906 -0.672 1 96.81 189 PHE A C 1
ATOM 1560 O O . PHE A 1 189 ? 19 -11.695 0.195 1 96.81 189 PHE A O 1
ATOM 1567 N N . VAL A 1 190 ? 19.578 -12.555 -1.751 1 96.75 190 VAL A N 1
ATOM 1568 C CA . VAL A 1 190 ? 18.281 -13.148 -2.004 1 96.75 190 VAL A CA 1
ATOM 1569 C C . VAL A 1 190 ? 17.953 -14.188 -0.931 1 96.75 190 VAL A C 1
ATOM 1571 O O . VAL A 1 190 ? 16.859 -14.195 -0.365 1 96.75 190 VAL A O 1
ATOM 1574 N N . GLU A 1 191 ? 18.922 -15.016 -0.612 1 96.19 191 GLU A N 1
ATOM 1575 C CA . GLU A 1 191 ? 18.703 -16.062 0.378 1 96.19 191 GLU A CA 1
ATOM 1576 C C . GLU A 1 191 ? 18.453 -15.477 1.763 1 96.19 191 GLU A C 1
ATOM 1578 O O . GLU A 1 191 ? 17.625 -15.992 2.521 1 96.19 191 GLU A O 1
ATOM 1583 N N . HIS A 1 192 ? 19.141 -14.453 2.027 1 96.94 192 HIS A N 1
ATOM 1584 C CA . HIS A 1 192 ? 18.938 -13.781 3.307 1 96.94 192 HIS A CA 1
ATOM 1585 C C . HIS A 1 192 ? 17.516 -13.258 3.439 1 96.94 192 HIS A C 1
ATOM 1587 O O . HIS A 1 192 ? 16.859 -13.477 4.465 1 96.94 192 HIS A O 1
ATOM 1593 N N . LEU A 1 193 ? 17.016 -12.609 2.395 1 97.25 193 LEU A N 1
ATOM 1594 C CA . LEU A 1 193 ? 15.656 -12.062 2.416 1 97.25 193 LEU A CA 1
ATOM 1595 C C . LEU A 1 193 ? 14.625 -13.188 2.422 1 97.25 193 LEU A C 1
ATOM 1597 O O . LEU A 1 193 ? 13.602 -13.086 3.1 1 97.25 193 LEU A O 1
ATOM 1601 N N . ARG A 1 194 ? 14.898 -14.258 1.736 1 96.25 194 ARG A N 1
ATOM 1602 C CA . ARG A 1 194 ? 14 -15.414 1.753 1 96.25 194 ARG A CA 1
ATOM 1603 C C . ARG A 1 194 ? 13.836 -15.953 3.168 1 96.25 194 ARG A C 1
ATOM 1605 O O . ARG A 1 194 ? 12.727 -16.281 3.588 1 96.25 194 ARG A O 1
ATOM 1612 N N . GLU A 1 195 ? 14.906 -16.016 3.896 1 95.12 195 GLU A N 1
ATOM 1613 C CA . GLU A 1 195 ? 14.867 -16.516 5.27 1 95.12 195 GLU A CA 1
ATOM 1614 C C . GLU A 1 195 ? 14.008 -15.609 6.156 1 95.12 195 GLU A C 1
ATOM 1616 O O . GLU A 1 195 ? 13.25 -16.094 7 1 95.12 195 GLU A O 1
ATOM 1621 N N . GLN A 1 196 ? 14.117 -14.32 5.918 1 95 196 GLN A N 1
ATOM 1622 C CA . GLN A 1 196 ? 13.312 -13.375 6.688 1 95 196 GLN A CA 1
ATOM 1623 C C . GLN A 1 196 ? 11.828 -13.523 6.367 1 95 196 GLN A C 1
ATOM 1625 O O . GLN A 1 196 ? 10.977 -13.344 7.238 1 95 196 GLN A O 1
ATOM 1630 N N . ILE A 1 197 ? 11.539 -13.844 5.168 1 96.5 197 ILE A N 1
ATOM 1631 C CA . ILE A 1 197 ? 10.156 -13.945 4.703 1 96.5 197 ILE A CA 1
ATOM 1632 C C . ILE A 1 197 ? 9.531 -15.234 5.238 1 96.5 197 ILE A C 1
ATOM 1634 O O . ILE A 1 197 ? 8.375 -15.234 5.664 1 96.5 197 ILE A O 1
ATOM 1638 N N . ILE A 1 198 ? 10.273 -16.297 5.23 1 91 198 ILE A N 1
ATOM 1639 C CA . ILE A 1 198 ? 9.742 -17.609 5.551 1 91 198 ILE A CA 1
ATOM 1640 C C . ILE A 1 198 ? 9.781 -17.828 7.059 1 91 198 ILE A C 1
ATOM 1642 O O . ILE A 1 198 ? 8.836 -18.375 7.637 1 91 198 ILE A O 1
ATOM 1646 N N . ASN A 1 199 ? 10.93 -17.391 7.75 1 80.81 199 ASN A N 1
ATOM 1647 C CA . ASN A 1 199 ? 11.094 -17.656 9.18 1 80.81 199 ASN A CA 1
ATOM 1648 C C . ASN A 1 199 ? 10.617 -16.484 10.023 1 80.81 199 ASN A C 1
ATOM 1650 O O . ASN A 1 199 ? 11.039 -15.352 9.805 1 80.81 199 ASN A O 1
ATOM 1654 N N . ASP A 1 200 ? 9.312 -16.281 10.297 1 66.19 200 ASP A N 1
ATOM 1655 C CA . ASP A 1 200 ? 8.812 -15.172 11.102 1 66.19 200 ASP A CA 1
ATOM 1656 C C . ASP A 1 200 ? 9.641 -15 12.375 1 66.19 200 ASP A C 1
ATOM 1658 O O . ASP A 1 200 ? 9.516 -15.797 13.312 1 66.19 200 ASP A O 1
ATOM 1662 N N . ASP A 1 201 ? 10.859 -14.586 12.438 1 52.19 201 ASP A N 1
ATOM 1663 C CA . ASP A 1 201 ? 11.633 -14.43 13.672 1 52.19 201 ASP A CA 1
ATOM 1664 C C . ASP A 1 201 ? 10.828 -13.688 14.734 1 52.19 201 ASP A C 1
ATOM 1666 O O . ASP A 1 201 ? 11.359 -13.32 15.781 1 52.19 201 ASP A O 1
ATOM 1670 N N . SER A 1 202 ? 9.852 -13.055 14.648 1 43.41 202 SER A N 1
ATOM 1671 C CA . SER A 1 202 ? 9.32 -12.438 15.867 1 43.41 202 SER A CA 1
ATOM 1672 C C . SER A 1 202 ? 9.203 -13.461 17 1 43.41 202 SER A C 1
ATOM 1674 O O . SER A 1 202 ? 8.805 -13.109 18.109 1 43.41 202 SER A O 1
ATOM 1676 N N . THR A 1 203 ? 9.156 -14.734 16.859 1 33.56 203 THR A N 1
ATOM 1677 C CA . THR A 1 203 ? 9.219 -15.617 18.016 1 33.56 203 THR A CA 1
ATOM 1678 C C . THR A 1 203 ? 10.641 -15.672 18.578 1 33.56 203 THR A C 1
ATOM 1680 O O . THR A 1 203 ? 10.898 -16.391 19.547 1 33.56 203 THR A O 1
ATOM 1683 N N . THR A 1 204 ? 11.688 -15.242 17.891 1 27.19 204 THR A N 1
ATOM 1684 C CA . THR A 1 204 ? 12.844 -15.234 18.781 1 27.19 204 THR A CA 1
ATOM 1685 C C . THR A 1 204 ? 12.914 -13.922 19.562 1 27.19 204 THR A C 1
ATOM 1687 O O . THR A 1 204 ? 12.766 -12.844 18.984 1 27.19 204 THR A O 1
ATOM 1690 N N . MET B 1 1 ? -2.955 28.969 17.328 1 29.7 1 MET B N 1
ATOM 1691 C CA . MET B 1 1 ? -1.967 27.984 17.719 1 29.7 1 MET B CA 1
ATOM 1692 C C . MET B 1 1 ? -0.761 28.641 18.375 1 29.7 1 MET B C 1
ATOM 1694 O O . MET B 1 1 ? -0.217 29.609 17.859 1 29.7 1 MET B O 1
ATOM 1698 N N . SER B 1 2 ? -0.629 28.578 19.672 1 32.31 2 SER B N 1
ATOM 1699 C CA . SER B 1 2 ? 0.511 29.219 20.328 1 32.31 2 SER B CA 1
ATOM 1700 C C . SER B 1 2 ? 1.822 28.828 19.641 1 32.31 2 SER B C 1
ATOM 1702 O O . SER B 1 2 ? 2.039 27.672 19.328 1 32.31 2 SER B O 1
ATOM 1704 N N . LEU B 1 3 ? 2.646 29.703 19.094 1 35.53 3 LEU B N 1
ATOM 1705 C CA . LEU B 1 3 ? 3.951 29.734 18.438 1 35.53 3 LEU B CA 1
ATOM 1706 C C . LEU B 1 3 ? 4.953 28.859 19.203 1 35.53 3 LEU B C 1
ATOM 1708 O O . LEU B 1 3 ? 6.035 28.562 18.688 1 35.53 3 LEU B O 1
ATOM 1712 N N . GLY B 1 4 ? 4.898 28.766 20.516 1 39.28 4 GLY B N 1
ATOM 1713 C CA . GLY B 1 4 ? 5.941 28.281 21.406 1 39.28 4 GLY B CA 1
ATOM 1714 C C . GLY B 1 4 ? 6.047 26.766 21.422 1 39.28 4 GLY B C 1
ATOM 1715 O O . GLY B 1 4 ? 6.938 26.219 22.062 1 39.28 4 GLY B O 1
ATOM 1716 N N . GLU B 1 5 ? 4.938 26 21.328 1 46.66 5 GLU B N 1
ATOM 1717 C CA . GLU B 1 5 ? 5.027 24.578 21.578 1 46.66 5 GLU B CA 1
ATOM 1718 C C . GLU B 1 5 ? 5.703 23.844 20.422 1 46.66 5 GLU B C 1
ATOM 1720 O O . GLU B 1 5 ? 5.395 24.109 19.266 1 46.66 5 GLU B O 1
ATOM 1725 N N . LYS B 1 6 ? 7.016 23.344 20.703 1 51.75 6 LYS B N 1
ATOM 1726 C CA . LYS B 1 6 ? 7.859 22.609 19.781 1 51.75 6 LYS B CA 1
ATOM 1727 C C . LYS B 1 6 ? 7.027 21.672 18.906 1 51.75 6 LYS B C 1
ATOM 1729 O O . LYS B 1 6 ? 6.332 20.781 19.422 1 51.75 6 LYS B O 1
ATOM 1734 N N . ARG B 1 7 ? 6.719 22.094 17.625 1 68.44 7 ARG B N 1
ATOM 1735 C CA . ARG B 1 7 ? 5.918 21.234 16.75 1 68.44 7 ARG B CA 1
ATOM 1736 C C . ARG B 1 7 ? 6.77 20.141 16.125 1 68.44 7 ARG B C 1
ATOM 1738 O O . ARG B 1 7 ? 7.961 20.328 15.891 1 68.44 7 ARG B O 1
ATOM 1745 N N . ALA B 1 8 ? 6.457 18.922 16.312 1 83.06 8 ALA B N 1
ATOM 1746 C CA . ALA B 1 8 ? 7.09 17.75 15.695 1 83.06 8 ALA B CA 1
ATOM 1747 C C . ALA B 1 8 ? 6.332 17.312 14.453 1 83.06 8 ALA B C 1
ATOM 1749 O O . ALA B 1 8 ? 5.109 17.453 14.375 1 83.06 8 ALA B O 1
ATOM 1750 N N . PHE B 1 9 ? 7.207 16.938 13.438 1 87.19 9 PHE B N 1
ATOM 1751 C CA . PHE B 1 9 ? 6.645 16.594 12.133 1 87.19 9 PHE B CA 1
ATOM 1752 C C . PHE B 1 9 ? 7.121 15.227 11.672 1 87.19 9 PHE B C 1
ATOM 1754 O O . PHE B 1 9 ? 8.273 14.852 11.906 1 87.19 9 PHE B O 1
ATOM 1761 N N . ILE B 1 10 ? 6.242 14.617 11.047 1 92.62 10 ILE B N 1
ATOM 1762 C CA . ILE B 1 10 ? 6.613 13.438 10.266 1 92.62 10 ILE B CA 1
ATOM 1763 C C . ILE B 1 10 ? 6.688 13.797 8.789 1 92.62 10 ILE B C 1
ATOM 1765 O O . ILE B 1 10 ? 5.742 14.359 8.227 1 92.62 10 ILE B O 1
ATOM 1769 N N . ILE B 1 11 ? 7.816 13.492 8.211 1 90.88 11 ILE B N 1
ATOM 1770 C CA . ILE B 1 11 ? 7.984 13.844 6.805 1 90.88 11 ILE B CA 1
ATOM 1771 C C . ILE B 1 11 ? 7.707 12.633 5.926 1 90.88 11 ILE B C 1
ATOM 1773 O O . ILE B 1 11 ? 8.086 11.508 6.273 1 90.88 11 ILE B O 1
ATOM 1777 N N . ASP B 1 12 ? 7.137 12.875 4.773 1 93.44 12 ASP B N 1
ATOM 1778 C CA . ASP B 1 12 ? 6.832 11.852 3.777 1 93.44 12 ASP B CA 1
ATOM 1779 C C . ASP B 1 12 ? 8.023 11.609 2.857 1 93.44 12 ASP B C 1
ATOM 1781 O O . ASP B 1 12 ? 8.969 12.406 2.828 1 93.44 12 ASP B O 1
ATOM 1785 N N . THR B 1 13 ? 7.957 10.508 2.148 1 93.31 13 THR B N 1
ATOM 1786 C CA . THR B 1 13 ? 9.055 10.117 1.269 1 93.31 13 THR B CA 1
ATOM 1787 C C . THR B 1 13 ? 9.297 11.18 0.206 1 93.31 13 THR B C 1
ATOM 1789 O O . THR B 1 13 ? 10.445 11.445 -0.162 1 93.31 13 THR B O 1
ATOM 1792 N N . ASN B 1 14 ? 8.234 11.781 -0.291 1 88.75 14 ASN B N 1
ATOM 1793 C CA . ASN B 1 14 ? 8.375 12.734 -1.388 1 88.75 14 ASN B CA 1
ATOM 1794 C C . ASN B 1 14 ? 9.172 13.961 -0.965 1 88.75 14 ASN B C 1
ATOM 1796 O O . ASN B 1 14 ? 9.742 14.656 -1.808 1 88.75 14 ASN B O 1
ATOM 1800 N N . VAL B 1 15 ? 9.211 14.25 0.274 1 83.06 15 VAL B N 1
ATOM 1801 C CA . VAL B 1 15 ? 10.008 15.367 0.77 1 83.06 15 VAL B CA 1
ATOM 1802 C C . VAL B 1 15 ? 11.492 15.07 0.571 1 83.06 15 VAL B C 1
ATOM 1804 O O . VAL B 1 15 ? 12.25 15.945 0.13 1 83.06 15 VAL B O 1
ATOM 1807 N N . ILE B 1 16 ? 11.945 13.875 0.832 1 86.5 16 ILE B N 1
ATOM 1808 C CA . ILE B 1 16 ? 13.328 13.461 0.638 1 86.5 16 ILE B CA 1
ATOM 1809 C C . ILE B 1 16 ? 13.695 13.547 -0.842 1 86.5 16 ILE B C 1
ATOM 1811 O O . ILE B 1 16 ? 14.781 14.008 -1.195 1 86.5 16 ILE B O 1
ATOM 1815 N N . TYR B 1 17 ? 12.766 13.164 -1.681 1 88.19 17 TYR B N 1
ATOM 1816 C CA . TYR B 1 17 ? 12.984 13.258 -3.121 1 88.19 17 TYR B CA 1
ATOM 1817 C C . TYR B 1 17 ? 13.242 14.703 -3.541 1 88.19 17 TYR B C 1
ATOM 1819 O O . TYR B 1 17 ? 14.164 14.977 -4.316 1 88.19 17 TYR B O 1
ATOM 1827 N N . ASN B 1 18 ? 12.422 15.477 -2.992 1 81.75 18 ASN B N 1
ATOM 1828 C CA . ASN B 1 18 ? 12.555 16.891 -3.338 1 81.75 18 ASN B CA 1
ATOM 1829 C C . ASN B 1 18 ? 13.883 17.453 -2.842 1 81.75 18 ASN B C 1
ATOM 1831 O O . ASN B 1 18 ? 14.516 18.25 -3.537 1 81.75 18 ASN B O 1
ATOM 1835 N N . ILE B 1 19 ? 14.305 17.062 -1.73 1 79.44 19 ILE B N 1
ATOM 1836 C CA . ILE B 1 19 ? 15.562 17.531 -1.152 1 79.44 19 ILE B CA 1
ATOM 1837 C C . ILE B 1 19 ? 16.734 17.062 -2.016 1 79.44 19 ILE B C 1
ATOM 1839 O O . ILE B 1 19 ? 17.641 17.828 -2.312 1 79.44 19 ILE B O 1
ATOM 1843 N N . VAL B 1 20 ? 16.688 15.891 -2.438 1 84.62 20 VAL B N 1
ATOM 1844 C CA . VAL B 1 20 ? 17.797 15.273 -3.15 1 84.62 20 VAL B CA 1
ATOM 1845 C C . VAL B 1 20 ? 17.859 15.812 -4.578 1 84.62 20 VAL B C 1
ATOM 1847 O O . VAL B 1 20 ? 18.953 16.062 -5.113 1 84.62 20 VAL B O 1
ATOM 1850 N N . HIS B 1 21 ? 16.688 15.922 -5.234 1 79.5 21 HIS B N 1
ATOM 1851 C CA . HIS B 1 21 ? 16.656 16.344 -6.629 1 79.5 21 HIS B CA 1
ATOM 1852 C C . HIS B 1 21 ? 16.734 17.859 -6.746 1 79.5 21 HIS B C 1
ATOM 1854 O O . HIS B 1 21 ? 17.047 18.391 -7.816 1 79.5 21 HIS B O 1
ATOM 1860 N N . SER B 1 22 ? 15.938 18.656 -6 1 65.38 22 SER B N 1
ATOM 1861 C CA . SER B 1 22 ? 15.812 20.109 -6.117 1 65.38 22 SER B CA 1
ATOM 1862 C C . SER B 1 22 ? 17.078 20.812 -5.609 1 65.38 22 SER B C 1
ATOM 1864 O O . SER B 1 22 ? 17.109 21.281 -4.473 1 65.38 22 SER B O 1
ATOM 1866 N N . SER B 1 23 ? 18.25 20.344 -5.895 1 54.75 23 SER B N 1
ATOM 1867 C CA . SER B 1 23 ? 19.344 21.25 -5.543 1 54.75 23 SER B CA 1
ATOM 1868 C C . SER B 1 23 ? 18.906 22.703 -5.668 1 54.75 23 SER B C 1
ATOM 1870 O O . SER B 1 23 ? 19.344 23.547 -4.879 1 54.75 23 SER B O 1
ATOM 1872 N N . SER B 1 24 ? 18.016 23.109 -6.629 1 49.88 24 SER B N 1
ATOM 1873 C CA . SER B 1 24 ? 17.719 24.484 -6.98 1 49.88 24 SER B CA 1
ATOM 1874 C C . SER B 1 24 ? 16.297 24.859 -6.586 1 49.88 24 SER B C 1
ATOM 1876 O O . SER B 1 24 ? 15.875 26 -6.758 1 49.88 24 SER B O 1
ATOM 1878 N N . ASN B 1 25 ? 15.562 23.984 -6.129 1 48.94 25 ASN B N 1
ATOM 1879 C CA . ASN B 1 25 ? 14.172 24.406 -5.984 1 48.94 25 ASN B CA 1
ATOM 1880 C C . ASN B 1 25 ? 13.961 25.188 -4.691 1 48.94 25 ASN B C 1
ATOM 1882 O O . ASN B 1 25 ? 14.031 24.625 -3.6 1 48.94 25 ASN B O 1
ATOM 1886 N N . HIS B 1 26 ? 13.828 26.391 -4.801 1 52.91 26 HIS B N 1
ATOM 1887 C CA . HIS B 1 26 ? 13.703 27.438 -3.789 1 52.91 26 HIS B CA 1
ATOM 1888 C C . HIS B 1 26 ? 12.586 27.125 -2.803 1 52.91 26 HIS B C 1
ATOM 1890 O O . HIS B 1 26 ? 12.695 27.438 -1.615 1 52.91 26 HIS B O 1
ATOM 1896 N N . GLU B 1 27 ? 11.602 26.516 -3.258 1 51.31 27 GLU B N 1
ATOM 1897 C CA . GLU B 1 27 ? 10.438 26.281 -2.406 1 51.31 27 GLU B CA 1
ATOM 1898 C C . GLU B 1 27 ? 10.727 25.234 -1.345 1 51.31 27 GLU B C 1
ATOM 1900 O O . GLU B 1 27 ? 10.344 25.375 -0.185 1 51.31 27 GLU B O 1
ATOM 1905 N N . ILE B 1 28 ? 11.414 24.234 -1.81 1 53.69 28 ILE B N 1
ATOM 1906 C CA . ILE B 1 28 ? 11.828 23.203 -0.878 1 53.69 28 ILE B CA 1
ATOM 1907 C C . ILE B 1 28 ? 12.891 23.734 0.073 1 53.69 28 ILE B C 1
ATOM 1909 O O . ILE B 1 28 ? 12.875 23.438 1.269 1 53.69 28 ILE B O 1
ATOM 1913 N N . GLN B 1 29 ? 13.633 24.609 -0.632 1 55.34 29 GLN B N 1
ATOM 1914 C CA . GLN B 1 29 ? 14.656 25.25 0.189 1 55.34 29 GLN B CA 1
ATOM 1915 C C . GLN B 1 29 ? 14.023 26.109 1.275 1 55.34 29 GLN B C 1
ATOM 1917 O O . GLN B 1 29 ? 14.492 26.125 2.416 1 55.34 29 GLN B O 1
ATOM 1922 N N . ALA B 1 30 ? 13.055 26.75 0.773 1 54.56 30 ALA B N 1
ATOM 1923 C CA . ALA B 1 30 ? 12.352 27.578 1.75 1 54.56 30 ALA B CA 1
ATOM 1924 C C . ALA B 1 30 ? 11.781 26.734 2.881 1 54.56 30 ALA B C 1
ATOM 1926 O O . ALA B 1 30 ? 11.875 27.109 4.055 1 54.56 30 ALA B O 1
ATOM 1927 N N . PHE B 1 31 ? 11.18 25.656 2.475 1 54.25 31 PHE B N 1
ATOM 1928 C CA . PHE B 1 31 ? 10.734 24.719 3.504 1 54.25 31 PHE B CA 1
ATOM 1929 C C . PHE B 1 31 ? 11.914 24.25 4.348 1 54.25 31 PHE B C 1
ATOM 1931 O O . PHE B 1 31 ? 11.844 24.25 5.578 1 54.25 31 PHE B O 1
ATOM 1938 N N . LEU B 1 32 ? 12.93 23.953 3.529 1 55.44 32 LEU B N 1
ATOM 1939 C CA . LEU B 1 32 ? 14.133 23.469 4.199 1 55.44 32 LEU B CA 1
ATOM 1940 C C . LEU B 1 32 ? 14.727 24.562 5.086 1 55.44 32 LEU B C 1
ATOM 1942 O O . LEU B 1 32 ? 15.242 24.266 6.172 1 55.44 32 LEU B O 1
ATOM 1946 N N . ASN B 1 33 ? 14.664 25.734 4.465 1 56.59 33 ASN B N 1
ATOM 1947 C CA . ASN B 1 33 ? 15.117 26.828 5.305 1 56.59 33 ASN B CA 1
ATOM 1948 C C . ASN B 1 33 ? 14.273 26.953 6.57 1 56.59 33 ASN B C 1
ATOM 1950 O O . ASN B 1 33 ? 14.805 27.172 7.66 1 56.59 33 ASN B O 1
ATOM 1954 N N . THR B 1 34 ? 13.008 26.844 6.215 1 53.03 34 THR B N 1
ATOM 1955 C CA . THR B 1 34 ? 12.148 26.828 7.398 1 53.03 34 THR B CA 1
ATOM 1956 C C . THR B 1 34 ? 12.477 25.641 8.289 1 53.03 34 THR B C 1
ATOM 1958 O O . THR B 1 34 ? 12.523 25.766 9.516 1 53.03 34 THR B O 1
ATOM 1961 N N . TYR B 1 35 ? 12.812 24.641 7.516 1 49.44 35 TYR B N 1
ATOM 1962 C CA . TYR B 1 35 ? 13.336 23.453 8.18 1 49.44 35 TYR B CA 1
ATOM 1963 C C . TYR B 1 35 ? 14.648 23.75 8.883 1 49.44 35 TYR B C 1
ATOM 1965 O O . TYR B 1 35 ? 14.852 23.359 10.039 1 49.44 35 TYR B O 1
ATOM 1973 N N . ASN B 1 36 ? 15.523 24.297 8.125 1 53.38 36 ASN B N 1
ATOM 1974 C CA . ASN B 1 36 ? 16.797 24.703 8.703 1 53.38 36 ASN B CA 1
ATOM 1975 C C . ASN B 1 36 ? 16.609 25.688 9.859 1 53.38 36 ASN B C 1
ATOM 1977 O O . ASN B 1 36 ? 17.312 25.609 10.867 1 53.38 36 ASN B O 1
ATOM 1981 N N . ASP B 1 37 ? 15.828 26.547 9.57 1 53.31 37 ASP B N 1
ATOM 1982 C CA . ASP B 1 37 ? 15.516 27.453 10.68 1 53.31 37 ASP B CA 1
ATOM 1983 C C . ASP B 1 37 ? 14.953 26.672 11.875 1 53.31 37 ASP B C 1
ATOM 1985 O O . ASP B 1 37 ? 15.273 26.969 13.023 1 53.31 37 ASP B O 1
ATOM 1989 N N . TRP B 1 38 ? 14.32 25.578 11.406 1 48.12 38 TRP B N 1
ATOM 1990 C CA . TRP B 1 38 ? 13.867 24.672 12.453 1 48.12 38 TRP B CA 1
ATOM 1991 C C . TRP B 1 38 ? 15.047 24 13.141 1 48.12 38 TRP B C 1
ATOM 1993 O O . TRP B 1 38 ? 15.094 23.922 14.367 1 48.12 38 TRP B O 1
ATOM 2003 N N . GLN B 1 39 ? 15.93 23.562 12.414 1 49.81 39 GLN B N 1
ATOM 2004 C CA . GLN B 1 39 ? 17.125 22.906 12.945 1 49.81 39 GLN B CA 1
ATOM 2005 C C . GLN B 1 39 ? 17.969 23.891 13.75 1 49.81 39 GLN B C 1
ATOM 2007 O O . GLN B 1 39 ? 18.641 23.484 14.703 1 49.81 39 GLN B O 1
ATOM 2012 N N . ASN B 1 40 ? 18.047 24.984 13.258 1 49.75 40 ASN B N 1
ATOM 2013 C CA . ASN B 1 40 ? 18.891 25.953 13.93 1 49.75 40 ASN B CA 1
ATOM 2014 C C . ASN B 1 40 ? 18.188 26.578 15.133 1 49.75 40 ASN B C 1
ATOM 2016 O O . ASN B 1 40 ? 18.672 27.562 15.695 1 49.75 40 ASN B O 1
ATOM 2020 N N . GLY B 1 41 ? 17.219 26 15.586 1 45.91 41 GLY B N 1
ATOM 2021 C CA . GLY B 1 41 ? 16.656 26.422 16.859 1 45.91 41 GLY B CA 1
ATOM 2022 C C . GLY B 1 41 ? 15.594 27.484 16.734 1 45.91 41 GLY B C 1
ATOM 2023 O O . GLY B 1 41 ? 15.109 28.016 17.734 1 45.91 41 GLY B O 1
ATOM 2024 N N . ALA B 1 42 ? 15.539 28.047 15.594 1 43.28 42 ALA B N 1
ATOM 2025 C CA . ALA B 1 42 ? 14.547 29.125 15.523 1 43.28 42 ALA B CA 1
ATOM 2026 C C . ALA B 1 42 ? 13.133 28.578 15.703 1 43.28 42 ALA B C 1
ATOM 2028 O O . ALA B 1 42 ? 12.266 29.266 16.266 1 43.28 42 ALA B O 1
ATOM 2029 N N . TYR B 1 43 ? 12.672 27.781 14.938 1 45.12 43 TYR B N 1
ATOM 2030 C CA . TYR B 1 43 ? 11.469 27.047 15.281 1 45.12 43 TYR B CA 1
ATOM 2031 C C . TYR B 1 43 ? 11.812 25.672 15.852 1 45.12 43 TYR B C 1
ATOM 2033 O O . TYR B 1 43 ? 12.703 24.984 15.336 1 45.12 43 TYR B O 1
ATOM 2041 N N . ASP B 1 44 ? 11.648 25.438 17.062 1 52.12 44 ASP B N 1
ATOM 2042 C CA . ASP B 1 44 ? 11.883 24.203 17.828 1 52.12 44 ASP B CA 1
ATOM 2043 C C . ASP B 1 44 ? 11.188 23.016 17.172 1 52.12 44 ASP B C 1
ATOM 2045 O O . ASP B 1 44 ? 10.055 22.688 17.516 1 52.12 44 ASP B O 1
ATOM 2049 N N . GLY B 1 45 ? 11.109 22.906 15.797 1 60.22 45 GLY B N 1
ATOM 2050 C CA . GLY B 1 45 ? 10.422 21.688 15.398 1 60.22 45 GLY B CA 1
ATOM 2051 C C . GLY B 1 45 ? 11.375 20.562 15.031 1 60.22 45 GLY B C 1
ATOM 2052 O O . GLY B 1 45 ? 12.516 20.812 14.633 1 60.22 45 GLY B O 1
ATOM 2053 N N . VAL B 1 46 ? 11.148 19.312 15.523 1 73.81 46 VAL B N 1
ATOM 2054 C CA . VAL B 1 46 ? 11.906 18.094 15.242 1 73.81 46 VAL B CA 1
ATOM 2055 C C . VAL B 1 46 ? 11.18 17.266 14.188 1 73.81 46 VAL B C 1
ATOM 2057 O O . VAL B 1 46 ? 9.953 17.141 14.234 1 73.81 46 VAL B O 1
ATOM 2060 N N . MET B 1 47 ? 11.961 16.922 13.031 1 83 47 MET B N 1
ATOM 2061 C CA . MET B 1 47 ? 11.398 16.094 11.977 1 83 47 MET B CA 1
ATOM 2062 C C . MET B 1 47 ? 11.758 14.625 12.195 1 83 47 MET B C 1
ATOM 2064 O O . MET B 1 47 ? 12.883 14.305 12.578 1 83 47 MET B O 1
ATOM 2068 N N . TYR B 1 48 ? 10.758 13.836 11.898 1 90.44 48 TYR B N 1
ATOM 2069 C CA . TYR B 1 48 ? 10.914 12.398 12.086 1 90.44 48 TYR B CA 1
ATOM 2070 C C . TYR B 1 48 ? 10.477 11.633 10.852 1 90.44 48 TYR B C 1
ATOM 2072 O O . TYR B 1 48 ? 9.688 12.141 10.047 1 90.44 48 TYR B O 1
ATOM 2080 N N . PHE B 1 49 ? 11.039 10.477 10.727 1 93.88 49 PHE B N 1
ATOM 2081 C CA . PHE B 1 49 ? 10.453 9.453 9.859 1 93.88 49 PHE B CA 1
ATOM 2082 C C . PHE B 1 49 ? 9.492 8.57 10.641 1 93.88 49 PHE B C 1
ATOM 2084 O O . PHE B 1 49 ? 9.789 8.164 11.766 1 93.88 49 PHE B O 1
ATOM 2091 N N . ALA B 1 50 ? 8.359 8.375 10.016 1 96.81 50 ALA B N 1
ATOM 2092 C CA . ALA B 1 50 ? 7.68 7.141 10.422 1 96.81 50 ALA B CA 1
ATOM 2093 C C . ALA B 1 50 ? 8.43 5.91 9.914 1 96.81 50 ALA B C 1
ATOM 2095 O O . ALA B 1 50 ? 9.055 5.953 8.852 1 96.81 50 ALA B O 1
ATOM 2096 N N . GLN B 1 51 ? 8.414 4.828 10.625 1 97.19 51 GLN B N 1
ATOM 2097 C CA . GLN B 1 51 ? 9.062 3.596 10.203 1 97.19 51 GLN B CA 1
ATOM 2098 C C . GLN B 1 51 ? 8.703 3.246 8.758 1 97.19 51 GLN B C 1
ATOM 2100 O O . GLN B 1 51 ? 9.555 2.783 7.996 1 97.19 51 GLN B O 1
ATOM 2105 N N . GLU B 1 52 ? 7.469 3.434 8.406 1 97.62 52 GLU B N 1
ATOM 2106 C CA . GLU B 1 52 ? 7.02 3.104 7.055 1 97.62 52 GLU B CA 1
ATOM 2107 C C . GLU B 1 52 ? 7.738 3.955 6.012 1 97.62 52 GLU B C 1
ATOM 2109 O O . GLU B 1 52 ? 8 3.492 4.898 1 97.62 52 GLU B O 1
ATOM 2114 N N . VAL B 1 53 ? 8 5.168 6.32 1 96.94 53 VAL B N 1
ATOM 2115 C CA . VAL B 1 53 ? 8.734 6.027 5.402 1 96.94 53 VAL B CA 1
ATOM 2116 C C . VAL B 1 53 ? 10.133 5.465 5.172 1 96.94 53 VAL B C 1
ATOM 2118 O O . VAL B 1 53 ? 10.594 5.379 4.031 1 96.94 53 VAL B O 1
ATOM 2121 N N . GLN B 1 54 ? 10.766 5.098 6.254 1 96.5 54 GLN B N 1
ATOM 2122 C CA . GLN B 1 54 ? 12.078 4.461 6.145 1 96.5 54 GLN B CA 1
ATOM 2123 C C . GLN B 1 54 ? 12 3.201 5.285 1 96.5 54 GLN B C 1
ATOM 2125 O O . GLN B 1 54 ? 12.844 2.994 4.41 1 96.5 54 GLN B O 1
ATOM 2130 N N . ASN B 1 55 ? 11.039 2.369 5.57 1 97.12 55 ASN B N 1
ATOM 2131 C CA . ASN B 1 55 ? 10.859 1.144 4.801 1 97.12 55 ASN B CA 1
ATOM 2132 C C . ASN B 1 55 ? 10.711 1.435 3.311 1 97.12 55 ASN B C 1
ATOM 2134 O O . ASN B 1 55 ? 11.32 0.757 2.48 1 97.12 55 ASN B O 1
ATOM 2138 N N . GLU B 1 56 ? 9.867 2.391 2.99 1 97.62 56 GLU B N 1
ATOM 2139 C CA . GLU B 1 56 ? 9.633 2.736 1.591 1 97.62 56 GLU B CA 1
ATOM 2140 C C . GLU B 1 56 ? 10.914 3.199 0.913 1 97.62 56 GLU B C 1
ATOM 2142 O O . GLU B 1 56 ? 11.219 2.783 -0.208 1 97.62 56 GLU B O 1
ATOM 2147 N N . LEU B 1 57 ? 11.641 4.023 1.567 1 97.31 57 LEU B N 1
ATOM 2148 C CA . LEU B 1 57 ? 12.883 4.543 1.004 1 97.31 57 LEU B CA 1
ATOM 2149 C C . LEU B 1 57 ? 13.898 3.426 0.814 1 97.31 57 LEU B C 1
ATOM 2151 O O . LEU B 1 57 ? 14.617 3.398 -0.188 1 97.31 57 LEU B O 1
ATOM 2155 N N . GLU B 1 58 ? 14 2.52 1.742 1 97.69 58 GLU B N 1
ATOM 2156 C CA . GLU B 1 58 ? 14.922 1.39 1.629 1 97.69 58 GLU B CA 1
ATOM 2157 C C . GLU B 1 58 ? 14.586 0.525 0.417 1 97.69 58 GLU B C 1
ATOM 2159 O O . GLU B 1 58 ? 15.477 0.093 -0.312 1 97.69 58 GLU B O 1
ATOM 2164 N N . VAL B 1 59 ? 13.328 0.283 0.214 1 98.19 59 VAL B N 1
ATOM 2165 C CA . VAL B 1 59 ? 12.898 -0.49 -0.943 1 98.19 59 VAL B CA 1
ATOM 2166 C C . VAL B 1 59 ? 13.227 0.268 -2.227 1 98.19 59 VAL B C 1
ATOM 2168 O O . VAL B 1 59 ? 13.727 -0.317 -3.189 1 98.19 59 VAL B O 1
ATOM 2171 N N . GLN B 1 60 ? 12.984 1.538 -2.234 1 96.75 60 GLN B N 1
ATOM 2172 C CA . GLN B 1 60 ? 13.234 2.359 -3.416 1 96.75 60 GLN B CA 1
ATOM 2173 C C . GLN B 1 60 ? 14.727 2.416 -3.742 1 96.75 60 GLN B C 1
ATOM 2175 O O . GLN B 1 60 ? 15.109 2.457 -4.914 1 96.75 60 GLN B O 1
ATOM 2180 N N . LEU B 1 61 ? 15.523 2.434 -2.754 1 97.12 61 LEU B N 1
ATOM 2181 C CA . LEU B 1 61 ? 16.969 2.477 -2.934 1 97.12 61 LEU B CA 1
ATOM 2182 C C . LEU B 1 61 ? 17.469 1.203 -3.607 1 97.12 61 LEU B C 1
ATOM 2184 O O . LEU B 1 61 ? 18.547 1.192 -4.195 1 97.12 61 LEU B O 1
ATOM 2188 N N . LEU B 1 62 ? 16.719 0.085 -3.498 1 96.25 62 LEU B N 1
ATOM 2189 C CA . LEU B 1 62 ? 17.078 -1.183 -4.125 1 96.25 62 LEU B CA 1
ATOM 2190 C C . LEU B 1 62 ? 16.484 -1.279 -5.527 1 96.25 62 LEU B C 1
ATOM 2192 O O . LEU B 1 62 ? 16.781 -2.215 -6.273 1 96.25 62 LEU B O 1
ATOM 2196 N N . SER B 1 63 ? 15.602 -0.328 -5.848 1 93.81 63 SER B N 1
ATOM 2197 C CA . SER B 1 63 ? 14.852 -0.415 -7.094 1 93.81 63 SER B CA 1
ATOM 2198 C C . SER B 1 63 ? 15.414 0.528 -8.148 1 93.81 63 SER B C 1
ATOM 2200 O O . SER B 1 63 ? 16.453 1.151 -7.938 1 93.81 63 SER B O 1
ATOM 2202 N N . THR B 1 64 ? 14.672 0.62 -9.32 1 88.19 64 THR B N 1
ATOM 2203 C CA . THR B 1 64 ? 15.07 1.515 -10.398 1 88.19 64 THR B CA 1
ATOM 2204 C C . THR B 1 64 ? 14.508 2.916 -10.18 1 88.19 64 THR B C 1
ATOM 2206 O O . THR B 1 64 ? 14.836 3.846 -10.922 1 88.19 64 THR B O 1
ATOM 2209 N N . LYS B 1 65 ? 13.719 3.023 -9.148 1 89.69 65 LYS B N 1
ATOM 2210 C CA . LYS B 1 65 ? 13.078 4.312 -8.922 1 89.69 65 LYS B CA 1
ATOM 2211 C C . LYS B 1 65 ? 14.109 5.398 -8.609 1 89.69 65 LYS B C 1
ATOM 2213 O O . LYS B 1 65 ? 13.906 6.566 -8.953 1 89.69 65 LYS B O 1
ATOM 2218 N N . ILE B 1 66 ? 15.133 4.984 -7.883 1 91.62 66 ILE B N 1
ATOM 2219 C CA . ILE B 1 66 ? 16.188 5.926 -7.539 1 91.62 66 ILE B CA 1
ATOM 2220 C C . ILE B 1 66 ? 17.438 5.629 -8.367 1 91.62 66 ILE B C 1
ATOM 2222 O O . ILE B 1 66 ? 17.969 4.52 -8.32 1 91.62 66 ILE B O 1
ATOM 2226 N N . ASN B 1 67 ? 17.781 6.684 -9.055 1 91.62 67 ASN B N 1
ATOM 2227 C CA . ASN B 1 67 ? 19.016 6.57 -9.836 1 91.62 67 ASN B CA 1
ATOM 2228 C C . ASN B 1 67 ? 20.203 6.199 -8.953 1 91.62 67 ASN B C 1
ATOM 2230 O O . ASN B 1 67 ? 20.391 6.773 -7.875 1 91.62 67 ASN B O 1
ATOM 2234 N N . LYS B 1 68 ? 21 5.312 -9.5 1 92.75 68 LYS B N 1
ATOM 2235 C CA . LYS B 1 68 ? 22.141 4.809 -8.758 1 92.75 68 LYS B CA 1
ATOM 2236 C C . LYS B 1 68 ? 23.062 5.945 -8.305 1 92.75 68 LYS B C 1
ATOM 2238 O O . LYS B 1 68 ? 23.594 5.922 -7.199 1 92.75 68 LYS B O 1
ATOM 2243 N N . LYS B 1 69 ? 23.172 6.945 -9.109 1 93.94 69 LYS B N 1
ATOM 2244 C CA . LYS B 1 69 ? 24.078 8.055 -8.836 1 93.94 69 LYS B CA 1
ATOM 2245 C C . LYS B 1 69 ? 23.594 8.891 -7.656 1 93.94 69 LYS B C 1
ATOM 2247 O O . LYS B 1 69 ? 24.391 9.547 -6.98 1 93.94 69 LYS B O 1
ATOM 2252 N N . LEU B 1 70 ? 22.344 8.844 -7.402 1 94.38 70 LEU B N 1
ATOM 2253 C CA . LEU B 1 70 ? 21.781 9.695 -6.363 1 94.38 70 LEU B CA 1
ATOM 2254 C C . LEU B 1 70 ? 21.625 8.922 -5.055 1 94.38 70 LEU B C 1
ATOM 2256 O O . LEU B 1 70 ? 21.328 9.516 -4.016 1 94.38 70 LEU B O 1
ATOM 2260 N N . ARG B 1 71 ? 21.844 7.586 -5.055 1 95.69 71 ARG B N 1
ATOM 2261 C CA . ARG B 1 71 ? 21.594 6.727 -3.902 1 95.69 71 ARG B CA 1
ATOM 2262 C C . ARG B 1 71 ? 22.422 7.168 -2.699 1 95.69 71 ARG B C 1
ATOM 2264 O O . ARG B 1 71 ? 21.906 7.227 -1.577 1 95.69 71 ARG B O 1
ATOM 2271 N N . PRO B 1 72 ? 23.672 7.559 -2.912 1 95.44 72 PRO B N 1
ATOM 2272 C CA . PRO B 1 72 ? 24.438 8.039 -1.759 1 95.44 72 PRO B CA 1
ATOM 2273 C C . PRO B 1 72 ? 23.828 9.289 -1.128 1 95.44 72 PRO B C 1
ATOM 2275 O O . PRO B 1 72 ? 23.828 9.43 0.098 1 95.44 72 PRO B O 1
ATOM 2278 N N . ARG B 1 73 ? 23.359 10.141 -1.934 1 91.75 73 ARG B N 1
ATOM 2279 C CA . ARG B 1 73 ? 22.75 11.352 -1.41 1 91.75 73 ARG B CA 1
ATOM 2280 C C . ARG B 1 73 ? 21.469 11.031 -0.639 1 91.75 73 ARG B C 1
ATOM 2282 O O . ARG B 1 73 ? 21.203 11.625 0.408 1 91.75 73 ARG B O 1
ATOM 2289 N N . PHE B 1 74 ? 20.703 10.117 -1.156 1 92.5 74 PHE B N 1
ATOM 2290 C CA . PHE B 1 74 ? 19.516 9.672 -0.45 1 92.5 74 PHE B CA 1
ATOM 2291 C C . PHE B 1 74 ? 19.875 9.117 0.922 1 92.5 74 PHE B C 1
ATOM 2293 O O . PHE B 1 74 ? 19.234 9.461 1.923 1 92.5 74 PHE B O 1
ATOM 2300 N N . ARG B 1 75 ? 20.891 8.312 0.981 1 94.81 75 ARG B N 1
ATOM 2301 C CA . ARG B 1 75 ? 21.297 7.695 2.238 1 94.81 75 ARG B CA 1
ATOM 2302 C C . ARG B 1 75 ? 21.766 8.75 3.238 1 94.81 75 ARG B C 1
ATOM 2304 O O . ARG B 1 75 ? 21.469 8.648 4.43 1 94.81 75 ARG B O 1
ATOM 2311 N N . MET B 1 76 ? 22.422 9.719 2.709 1 91.44 76 MET B N 1
ATOM 2312 C CA . MET B 1 76 ? 22.891 10.805 3.564 1 91.44 76 MET B CA 1
ATOM 2313 C C . MET B 1 76 ? 21.703 11.57 4.16 1 91.44 76 MET B C 1
ATOM 2315 O O . MET B 1 76 ? 21.672 11.82 5.367 1 91.44 76 MET B O 1
ATOM 2319 N N . GLU B 1 77 ? 20.75 11.93 3.34 1 86.31 77 GLU B N 1
ATOM 2320 C CA . GLU B 1 77 ? 19.594 12.664 3.826 1 86.31 77 GLU B CA 1
ATOM 2321 C C . GLU B 1 77 ? 18.797 11.836 4.828 1 86.31 77 GLU B C 1
ATOM 2323 O O . GLU B 1 77 ? 18.328 12.359 5.84 1 86.31 77 GLU B O 1
ATOM 2328 N N . MET B 1 78 ? 18.656 10.562 4.547 1 89.81 78 MET B N 1
ATOM 2329 C CA . MET B 1 78 ? 17.906 9.664 5.426 1 89.81 78 MET B CA 1
ATOM 2330 C C . MET B 1 78 ? 18.547 9.609 6.812 1 89.81 78 MET B C 1
ATOM 2332 O O . MET B 1 78 ? 17.844 9.508 7.82 1 89.81 78 MET B O 1
ATOM 2336 N N . SER B 1 79 ? 19.797 9.656 6.855 1 90.19 79 SER B N 1
ATOM 2337 C CA . SER B 1 79 ? 20.531 9.484 8.109 1 90.19 79 SER B CA 1
ATOM 2338 C C . SER B 1 79 ? 20.312 10.68 9.039 1 90.19 79 SER B C 1
ATOM 2340 O O . SER B 1 79 ? 20.625 10.602 10.234 1 90.19 79 SER B O 1
ATOM 2342 N N . LYS B 1 80 ? 19.75 11.703 8.594 1 82.69 80 LYS B N 1
ATOM 2343 C CA . LYS B 1 80 ? 19.578 12.93 9.375 1 82.69 80 LYS B CA 1
ATOM 2344 C C . LYS B 1 80 ? 18.297 12.859 10.219 1 82.69 80 LYS B C 1
ATOM 2346 O O . LYS B 1 80 ? 18.109 13.68 11.125 1 82.69 80 LYS B O 1
ATOM 2351 N N . PHE B 1 81 ? 17.5 11.883 9.953 1 85.94 81 PHE B N 1
ATOM 2352 C CA . PHE B 1 81 ? 16.203 11.859 10.617 1 85.94 81 PHE B CA 1
ATOM 2353 C C . PHE B 1 81 ? 16.078 10.633 11.523 1 85.94 81 PHE B C 1
ATOM 2355 O O . PHE B 1 81 ? 16.516 9.547 11.156 1 85.94 81 PHE B O 1
ATOM 2362 N N . ARG B 1 82 ? 15.5 10.953 12.695 1 90.56 82 ARG B N 1
ATOM 2363 C CA . ARG B 1 82 ? 15.148 9.844 13.57 1 90.56 82 ARG B CA 1
ATOM 2364 C C . ARG B 1 82 ? 13.859 9.18 13.125 1 90.56 82 ARG B C 1
ATOM 2366 O O . ARG B 1 82 ? 12.938 9.852 12.641 1 90.56 82 ARG B O 1
ATOM 2373 N N . THR B 1 83 ? 13.773 7.879 13.352 1 94.62 83 THR B N 1
ATOM 2374 C CA . THR B 1 83 ? 12.617 7.105 12.914 1 94.62 83 THR B CA 1
ATOM 2375 C C . THR B 1 83 ? 11.719 6.758 14.094 1 94.62 83 THR B C 1
ATOM 2377 O O . THR B 1 83 ? 12.188 6.262 15.117 1 94.62 83 THR B O 1
ATOM 2380 N N . LEU B 1 84 ? 10.484 7.043 13.938 1 95.31 84 LEU B N 1
ATOM 2381 C CA . LEU B 1 84 ? 9.477 6.66 14.922 1 95.31 84 LEU B CA 1
ATOM 2382 C C . LEU B 1 84 ? 8.914 5.273 14.617 1 95.31 84 LEU B C 1
ATOM 2384 O O . LEU B 1 84 ? 8.594 4.973 13.469 1 95.31 84 LEU B O 1
ATOM 2388 N N . GLN B 1 85 ? 8.758 4.469 15.617 1 92.62 85 GLN B N 1
ATOM 2389 C CA . GLN B 1 85 ? 8.219 3.125 15.43 1 92.62 85 GLN B CA 1
ATOM 2390 C C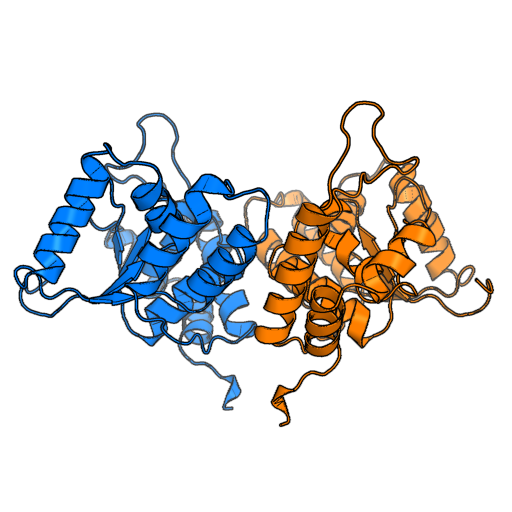 . GLN B 1 85 ? 6.703 3.162 15.227 1 92.62 85 GLN B C 1
ATOM 2392 O O . GLN B 1 85 ? 6.012 3.988 15.82 1 92.62 85 GLN B O 1
ATOM 2397 N N . CYS B 1 86 ? 6.309 2.33 14.242 1 83.5 86 CYS B N 1
ATOM 2398 C CA . CYS B 1 86 ? 4.887 2.213 13.945 1 83.5 86 CYS B CA 1
ATOM 2399 C C . CYS B 1 86 ? 4.27 1.032 14.68 1 83.5 86 CYS B C 1
ATOM 2401 O O . CYS B 1 86 ? 4.617 -0.12 14.422 1 83.5 86 CYS B O 1
ATOM 2403 N N . SER B 1 87 ? 3.385 1.265 15.516 1 82 87 SER B N 1
ATOM 2404 C CA . SER B 1 87 ? 2.73 0.206 16.281 1 82 87 SER B CA 1
ATOM 2405 C C . SER B 1 87 ? 1.34 -0.092 15.727 1 82 87 SER B C 1
ATOM 2407 O O . SER B 1 87 ? 0.519 -0.713 16.406 1 82 87 SER B O 1
ATOM 2409 N N . SER B 1 88 ? 1.205 0.252 14.508 1 87.25 88 SER B N 1
ATOM 2410 C CA . SER B 1 88 ? -0.142 0.136 13.961 1 87.25 88 SER B CA 1
ATOM 2411 C C . SER B 1 88 ? -0.503 -1.319 13.688 1 87.25 88 SER B C 1
ATOM 2413 O O . SER B 1 88 ? 0.36 -2.121 13.32 1 87.25 88 SER B O 1
ATOM 2415 N N . THR B 1 89 ? -1.77 -1.632 13.93 1 92.56 89 THR B N 1
ATOM 2416 C CA . THR B 1 89 ? -2.326 -2.932 13.57 1 92.56 89 THR B CA 1
ATOM 2417 C C . THR B 1 89 ? -3.014 -2.871 12.211 1 92.56 89 THR B C 1
ATOM 2419 O O . THR B 1 89 ? -3.355 -1.788 11.727 1 92.56 89 THR B O 1
ATOM 2422 N N . LYS B 1 90 ? -3.195 -4.027 11.641 1 94.19 90 LYS B N 1
ATOM 2423 C CA . LYS B 1 90 ? -3.889 -4.109 10.359 1 94.19 90 LYS B CA 1
ATOM 2424 C C . LYS B 1 90 ? -5.316 -3.588 10.477 1 94.19 90 LYS B C 1
ATOM 2426 O O . LYS B 1 90 ? -5.844 -2.994 9.531 1 94.19 90 LYS B O 1
ATOM 2431 N N . LYS B 1 91 ? -5.934 -3.789 11.641 1 93.94 91 LYS B N 1
ATOM 2432 C CA . LYS B 1 91 ? -7.293 -3.312 11.883 1 93.94 91 LYS B CA 1
ATOM 2433 C C . LYS B 1 91 ? -7.355 -1.789 11.844 1 93.94 91 LYS B C 1
ATOM 2435 O O . LYS B 1 91 ? -8.242 -1.217 11.211 1 93.94 91 LYS B O 1
ATOM 2440 N N . ARG B 1 92 ? -6.434 -1.127 12.484 1 96.62 92 ARG B N 1
ATOM 2441 C CA . ARG B 1 92 ? -6.391 0.332 12.484 1 96.62 92 ARG B CA 1
ATOM 2442 C C . ARG B 1 92 ? -6.109 0.878 11.094 1 96.62 92 ARG B C 1
ATOM 2444 O O . ARG B 1 92 ? -6.711 1.87 10.672 1 96.62 92 ARG B O 1
ATOM 2451 N N . GLU B 1 93 ? -5.16 0.179 10.453 1 97.25 93 GLU B N 1
ATOM 2452 C CA . GLU B 1 93 ? -4.863 0.578 9.078 1 97.25 93 GLU B CA 1
ATOM 2453 C C . GLU B 1 93 ? -6.117 0.534 8.211 1 97.25 93 GLU B C 1
ATOM 2455 O O . GLU B 1 93 ? -6.387 1.466 7.449 1 97.25 93 GLU B O 1
ATOM 2460 N N . HIS B 1 94 ? -6.82 -0.52 8.375 1 97.38 94 HIS B N 1
ATOM 2461 C CA . HIS B 1 94 ? -8.047 -0.716 7.613 1 97.38 94 HIS B CA 1
ATOM 2462 C C . HIS B 1 94 ? -9.086 0.351 7.949 1 97.38 94 HIS B C 1
ATOM 2464 O O . HIS B 1 94 ? -9.727 0.902 7.055 1 97.38 94 HIS B O 1
ATOM 2470 N N . ALA B 1 95 ? -9.234 0.676 9.18 1 98 95 ALA B N 1
ATOM 2471 C CA . ALA B 1 95 ? -10.203 1.673 9.625 1 98 95 ALA B CA 1
ATOM 2472 C C . ALA B 1 95 ? -9.875 3.051 9.062 1 98 95 ALA B C 1
ATOM 2474 O O . ALA B 1 95 ? -10.773 3.799 8.664 1 98 95 ALA B O 1
ATOM 2475 N N . VAL B 1 96 ? -8.609 3.359 9.047 1 98.25 96 VAL B N 1
ATOM 2476 C CA . VAL B 1 96 ? -8.188 4.633 8.469 1 98.25 96 VAL B CA 1
ATOM 2477 C C . VAL B 1 96 ? -8.617 4.711 7.008 1 98.25 96 VAL B C 1
ATOM 2479 O O . VAL B 1 96 ? -9.164 5.723 6.57 1 98.25 96 VAL B O 1
ATOM 2482 N N . ARG B 1 97 ? -8.367 3.682 6.27 1 98.38 97 ARG B N 1
ATOM 2483 C CA . ARG B 1 97 ? -8.672 3.656 4.844 1 98.38 97 ARG B CA 1
ATOM 2484 C C . ARG B 1 97 ? -10.18 3.68 4.605 1 98.38 97 ARG B C 1
ATOM 2486 O O . ARG B 1 97 ? -10.656 4.355 3.693 1 98.38 97 ARG B O 1
ATOM 2493 N N . GLN B 1 98 ? -10.922 3.008 5.457 1 98.31 98 GLN B N 1
ATOM 2494 C CA . GLN B 1 98 ? -12.383 3.043 5.359 1 98.31 98 GLN B CA 1
ATOM 2495 C C . GLN B 1 98 ? -12.914 4.449 5.609 1 98.31 98 GLN B C 1
ATOM 2497 O O . GLN B 1 98 ? -13.766 4.938 4.863 1 98.31 98 GLN B O 1
ATOM 2502 N N . LEU B 1 99 ? -12.43 5.035 6.648 1 97.94 99 LEU B N 1
ATOM 2503 C CA . LEU B 1 99 ? -12.875 6.383 6.984 1 97.94 99 LEU B CA 1
ATOM 2504 C C . LEU B 1 99 ? -12.609 7.344 5.828 1 97.94 99 LEU B C 1
ATOM 2506 O O . LEU B 1 99 ? -13.484 8.117 5.449 1 97.94 99 LEU B O 1
ATOM 2510 N N . ALA B 1 100 ? -11.406 7.25 5.324 1 96.88 100 ALA B N 1
ATOM 2511 C CA . ALA B 1 100 ? -11.039 8.133 4.219 1 96.88 100 ALA B CA 1
ATOM 2512 C C . ALA B 1 100 ? -11.953 7.922 3.018 1 96.88 100 ALA B C 1
ATOM 2514 O O . ALA B 1 100 ? -12.438 8.883 2.422 1 96.88 100 ALA B O 1
ATOM 2515 N N . ALA B 1 101 ? -12.133 6.668 2.637 1 96.62 101 ALA B N 1
ATOM 2516 C CA . ALA B 1 101 ? -12.992 6.344 1.5 1 96.62 101 ALA B CA 1
ATOM 2517 C C . ALA B 1 101 ? -14.414 6.867 1.718 1 96.62 101 ALA B C 1
ATOM 2519 O O . ALA B 1 101 ? -14.992 7.488 0.828 1 96.62 101 ALA B O 1
ATOM 2520 N N . TYR B 1 102 ? -14.938 6.664 2.896 1 96.12 102 TYR B N 1
ATOM 2521 C CA . TYR B 1 102 ? -16.297 7.066 3.236 1 96.12 102 TYR B CA 1
ATOM 2522 C C . TYR B 1 102 ? -16.438 8.586 3.195 1 96.12 102 TYR B C 1
ATOM 2524 O O . TYR B 1 102 ? -17.375 9.109 2.572 1 96.12 102 TYR B O 1
ATOM 2532 N N . VAL B 1 103 ? -15.531 9.266 3.83 1 94.69 103 VAL B N 1
ATOM 2533 C CA . VAL B 1 103 ? -15.609 10.719 3.92 1 94.69 103 VAL B CA 1
ATOM 2534 C C . VAL B 1 103 ? -15.461 11.328 2.527 1 94.69 103 VAL B C 1
ATOM 2536 O O . VAL B 1 103 ? -16.203 12.242 2.164 1 94.69 103 VAL B O 1
ATOM 2539 N N . ALA B 1 104 ? -14.539 10.844 1.803 1 92.75 104 ALA B N 1
ATOM 2540 C CA . ALA B 1 104 ? -14.336 11.352 0.451 1 92.75 104 ALA B CA 1
ATOM 2541 C C . ALA B 1 104 ? -15.594 11.188 -0.395 1 92.75 104 ALA B C 1
ATOM 2543 O O . ALA B 1 104 ? -15.969 12.086 -1.154 1 92.75 104 ALA B O 1
ATOM 2544 N N . TYR B 1 105 ? -16.188 10.062 -0.252 1 91.81 105 TYR B N 1
ATOM 2545 C CA . TYR B 1 105 ? -17.359 9.742 -1.046 1 91.81 105 TYR B CA 1
ATOM 2546 C C . TYR B 1 105 ? -18.578 10.539 -0.57 1 91.81 105 TYR B C 1
ATOM 2548 O O . TYR B 1 105 ? -19.312 11.094 -1.382 1 91.81 105 TYR B O 1
ATOM 2556 N N . THR B 1 106 ? -18.781 10.641 0.719 1 91.62 106 THR B N 1
ATOM 2557 C CA . THR B 1 106 ? -20 11.172 1.321 1 91.62 106 THR B CA 1
ATOM 2558 C C . THR B 1 106 ? -19.984 12.695 1.326 1 91.62 106 THR B C 1
ATOM 2560 O O . THR B 1 106 ? -20.984 13.344 1.03 1 91.62 106 THR B O 1
ATOM 2563 N N . TYR B 1 107 ? -18.828 13.219 1.636 1 87.81 107 TYR B N 1
ATOM 2564 C CA . TYR B 1 107 ? -18.781 14.656 1.859 1 87.81 107 TYR B CA 1
ATOM 2565 C C . TYR B 1 107 ? -18.141 15.367 0.677 1 87.81 107 TYR B C 1
ATOM 2567 O O . TYR B 1 107 ? -18.203 16.594 0.572 1 87.81 107 TYR B O 1
ATOM 2575 N N . LYS B 1 108 ? -17.625 14.633 -0.289 1 77.31 108 LYS B N 1
ATOM 2576 C CA . LYS B 1 108 ? -17.047 15.172 -1.515 1 77.31 108 LYS B CA 1
ATOM 2577 C C . LYS B 1 108 ? -16.25 16.438 -1.231 1 77.31 108 LYS B C 1
ATOM 2579 O O . LYS B 1 108 ? -16.422 17.453 -1.898 1 77.31 108 LYS B O 1
ATOM 2584 N N . ILE B 1 109 ? -15.555 16.391 -0.221 1 64.44 109 ILE B N 1
ATOM 2585 C CA . ILE B 1 109 ? -14.828 17.562 0.275 1 64.44 109 ILE B CA 1
ATOM 2586 C C . ILE B 1 109 ? -13.852 18.047 -0.791 1 64.44 109 ILE B C 1
ATOM 2588 O O . ILE B 1 109 ? -12.961 17.297 -1.215 1 64.44 109 ILE B O 1
ATOM 2592 N N . PRO B 1 110 ? -14.383 19.141 -1.447 1 60.75 110 PRO B N 1
ATOM 2593 C CA . PRO B 1 110 ? -13.367 19.75 -2.312 1 60.75 110 PRO B CA 1
ATOM 2594 C C . PRO B 1 110 ? -12.141 20.219 -1.538 1 60.75 110 PRO B C 1
ATOM 2596 O O . PRO B 1 110 ? -12.266 20.641 -0.385 1 60.75 110 PRO B O 1
ATOM 2599 N N . ILE B 1 111 ? -11.078 19.703 -1.799 1 56.5 111 ILE B N 1
ATOM 2600 C CA . ILE B 1 111 ? -9.883 20.312 -1.233 1 56.5 111 ILE B CA 1
ATOM 2601 C C . ILE B 1 111 ? -9.797 21.781 -1.667 1 56.5 111 ILE B C 1
ATOM 2603 O O . ILE B 1 111 ? -9.578 22.078 -2.844 1 56.5 111 ILE B O 1
ATOM 2607 N N . THR B 1 112 ? -10.922 22.422 -1.469 1 49.88 112 THR B N 1
ATOM 2608 C CA . THR B 1 112 ? -11.016 23.812 -1.901 1 49.88 112 THR B CA 1
ATOM 2609 C C . THR B 1 112 ? -9.82 24.625 -1.388 1 49.88 112 THR B C 1
ATOM 2611 O O . THR B 1 112 ? -9.578 25.734 -1.85 1 49.88 112 THR B O 1
ATOM 2614 N N . GLY B 1 113 ? -9.016 24.281 -0.776 1 47.56 113 GLY B N 1
ATOM 2615 C CA . GLY B 1 113 ? -8.18 25.375 -0.314 1 47.56 113 GLY B CA 1
ATOM 2616 C C . GLY B 1 113 ? -7.406 26.062 -1.432 1 47.56 113 GLY B C 1
ATOM 2617 O O . GLY B 1 113 ? -7.555 25.688 -2.602 1 47.56 113 GLY B O 1
ATOM 2618 N N . LYS B 1 114 ? -6.668 27.234 -1.094 1 45.84 114 LYS B N 1
ATOM 2619 C CA . LYS B 1 114 ? -5.664 27.922 -1.895 1 45.84 114 LYS B CA 1
ATOM 2620 C C . LYS B 1 114 ? -4.812 26.938 -2.689 1 45.84 114 LYS B C 1
ATOM 2622 O O . LYS B 1 114 ? -4.02 27.344 -3.539 1 45.84 114 LYS B O 1
ATOM 2627 N N . TYR B 1 115 ? -4.879 25.828 -2.369 1 43.81 115 TYR B N 1
ATOM 2628 C CA . TYR B 1 115 ? -3.914 24.859 -2.863 1 43.81 115 TYR B CA 1
ATOM 2629 C C . TYR B 1 115 ? -4.398 24.219 -4.16 1 43.81 115 TYR B C 1
ATOM 2631 O O . TYR B 1 115 ? -3.82 23.234 -4.633 1 43.81 115 TYR B O 1
ATOM 2639 N N . GLU B 1 116 ? -5.75 24.469 -4.371 1 43.66 116 GLU B N 1
ATOM 2640 C CA . GLU B 1 116 ? -6.266 23.891 -5.609 1 43.66 116 GLU B CA 1
ATOM 2641 C C . GLU B 1 116 ? -5.547 24.469 -6.828 1 43.66 116 GLU B C 1
ATOM 2643 O O . GLU B 1 116 ? -5.324 25.672 -6.914 1 43.66 116 GLU B O 1
ATOM 2648 N N . ASP B 1 117 ? -4.676 23.797 -7.34 1 42.38 117 ASP B N 1
ATOM 2649 C CA . ASP B 1 117 ? -4.488 24.188 -8.734 1 42.38 117 ASP B CA 1
ATOM 2650 C C . ASP B 1 117 ? -5.824 24.547 -9.391 1 42.38 117 ASP B C 1
ATOM 2652 O O . ASP B 1 117 ? -6.816 23.844 -9.211 1 42.38 117 ASP B O 1
ATOM 2656 N N . LYS B 1 118 ? -6.156 25.828 -9.609 1 44.75 118 LYS B N 1
ATOM 2657 C CA . LYS B 1 118 ? -7.359 26.375 -10.227 1 44.75 118 LYS B CA 1
ATOM 2658 C C . LYS B 1 118 ? -8.156 25.297 -10.945 1 44.75 118 LYS B C 1
ATOM 2660 O O . LYS B 1 118 ? -9.383 25.359 -11.016 1 44.75 118 LYS B O 1
ATOM 2665 N N . ASN B 1 119 ? -7.672 24.328 -11.641 1 44.72 119 ASN B N 1
ATOM 2666 C CA . ASN B 1 119 ? -8.352 23.547 -12.672 1 44.72 119 ASN B CA 1
ATOM 2667 C C . ASN B 1 119 ? -8.602 22.109 -12.211 1 44.72 119 ASN B C 1
ATOM 2669 O O . ASN B 1 119 ? -9.266 21.344 -12.906 1 44.72 119 ASN B O 1
ATOM 2673 N N . ARG B 1 120 ? -7.938 21.766 -11.203 1 46.75 120 ARG B N 1
ATOM 2674 C CA . ARG B 1 120 ? -8.25 20.375 -10.922 1 46.75 120 ARG B CA 1
ATOM 2675 C C . ARG B 1 120 ? -8.727 20.203 -9.484 1 46.75 120 ARG B C 1
ATOM 2677 O O . ARG B 1 120 ? -7.98 20.469 -8.539 1 46.75 120 ARG B O 1
ATOM 2684 N N . GLU B 1 121 ? -9.953 20.484 -9.109 1 48.16 121 GLU B N 1
ATOM 2685 C CA . GLU B 1 121 ? -10.609 20.078 -7.867 1 48.16 121 GLU B CA 1
ATOM 2686 C C . GLU B 1 121 ? -10.016 18.781 -7.328 1 48.16 121 GLU B C 1
ATOM 2688 O O . GLU B 1 121 ? -10.086 17.734 -7.984 1 48.16 121 GLU B O 1
ATOM 2693 N N . THR B 1 122 ? -8.898 18.906 -6.52 1 59.28 122 THR B N 1
ATOM 2694 C CA . THR B 1 122 ? -8.375 17.641 -6.012 1 59.28 122 THR B CA 1
ATOM 2695 C C . THR B 1 122 ? -9.242 17.109 -4.875 1 59.28 122 THR B C 1
ATOM 2697 O O . THR B 1 122 ? -9.648 17.875 -3.99 1 59.28 122 THR B O 1
ATOM 2700 N N . MET B 1 123 ? -9.797 15.875 -4.977 1 75.75 123 MET B N 1
ATOM 2701 C CA . MET B 1 123 ? -10.648 15.219 -3.996 1 75.75 123 MET B CA 1
ATOM 2702 C C . MET B 1 123 ? -9.844 14.273 -3.113 1 75.75 123 MET B C 1
ATOM 2704 O O . MET B 1 123 ? -8.828 13.719 -3.553 1 75.75 123 MET B O 1
ATOM 2708 N N . MET B 1 124 ? -10.172 14.359 -1.865 1 86.31 124 MET B N 1
ATOM 2709 C CA . MET B 1 124 ? -9.594 13.406 -0.917 1 86.31 124 MET B CA 1
ATOM 2710 C C . MET B 1 124 ? -9.656 11.984 -1.465 1 86.31 124 MET B C 1
ATOM 2712 O O . MET B 1 124 ? -10.664 11.594 -2.064 1 86.31 124 MET B O 1
ATOM 2716 N N . GLN B 1 125 ? -8.539 11.297 -1.329 1 91.38 125 GLN B N 1
ATOM 2717 C CA . GLN B 1 125 ? -8.453 9.883 -1.67 1 91.38 125 GLN B CA 1
ATOM 2718 C C . GLN B 1 125 ? -8.156 9.039 -0.435 1 91.38 125 GLN B C 1
ATOM 2720 O O . GLN B 1 125 ? -7.699 9.555 0.585 1 91.38 125 GLN B O 1
ATOM 2725 N N . TYR B 1 126 ? -8.586 7.82 -0.51 1 95.75 126 TYR B N 1
ATOM 2726 C CA . TYR B 1 126 ? -8.156 6.977 0.6 1 95.75 126 TYR B CA 1
ATOM 2727 C C . TYR B 1 126 ? -6.703 6.543 0.425 1 95.75 126 TYR B C 1
ATOM 2729 O O . TYR B 1 126 ? -6.25 6.301 -0.697 1 95.75 126 TYR B O 1
ATOM 2737 N N . PRO B 1 127 ? -6.004 6.477 1.505 1 97.56 127 PRO B N 1
ATOM 2738 C CA . PRO B 1 127 ? -4.566 6.195 1.438 1 97.56 127 PRO B CA 1
ATOM 2739 C C . PRO B 1 127 ? -4.266 4.723 1.175 1 97.56 127 PRO B C 1
ATOM 2741 O O . PRO B 1 127 ? -5.125 3.865 1.382 1 97.56 127 PRO B O 1
ATOM 2744 N N . SER B 1 128 ? -3.064 4.465 0.671 1 97.5 128 SER B N 1
ATOM 2745 C CA . SER B 1 128 ? -2.521 3.111 0.69 1 97.5 128 SER B CA 1
ATOM 2746 C C . SER B 1 128 ? -2.297 2.625 2.119 1 97.5 128 SER B C 1
ATOM 2748 O O . SER B 1 128 ? -2.408 3.402 3.068 1 97.5 128 SER B O 1
ATOM 2750 N N . VAL B 1 129 ? -1.974 1.356 2.242 1 97.38 129 VAL B N 1
ATOM 2751 C CA . VAL B 1 129 ? -1.648 0.821 3.559 1 97.38 129 VAL B CA 1
ATOM 2752 C C . VAL B 1 129 ? -0.416 1.531 4.117 1 97.38 129 VAL B C 1
ATOM 2754 O O . VAL B 1 129 ? -0.376 1.887 5.297 1 97.38 129 VAL B O 1
ATOM 2757 N N . SER B 1 130 ? 0.537 1.755 3.318 1 97.06 130 SER B N 1
ATOM 2758 C CA . SER B 1 130 ? 1.745 2.463 3.727 1 97.06 130 SER B CA 1
ATOM 2759 C C . SER B 1 130 ? 1.418 3.857 4.25 1 97.06 130 SER B C 1
ATOM 2761 O O . SER B 1 130 ? 1.903 4.258 5.309 1 97.06 130 SER B O 1
ATOM 2763 N N . ASP B 1 131 ? 0.646 4.574 3.518 1 97.69 131 ASP B N 1
ATOM 2764 C CA . ASP B 1 131 ? 0.271 5.918 3.936 1 97.69 131 ASP B CA 1
ATOM 2765 C C . ASP B 1 131 ? -0.56 5.887 5.215 1 97.69 131 ASP B C 1
ATOM 2767 O O . ASP B 1 131 ? -0.423 6.762 6.074 1 97.69 131 ASP B O 1
ATOM 2771 N N . ALA B 1 132 ? -1.41 4.891 5.324 1 98 132 ALA B N 1
ATOM 2772 C CA . ALA B 1 132 ? -2.184 4.727 6.555 1 98 132 ALA B CA 1
ATOM 2773 C C . ALA B 1 132 ? -1.266 4.535 7.758 1 98 132 ALA B C 1
ATOM 2775 O O . ALA B 1 132 ? -1.534 5.059 8.844 1 98 132 ALA B O 1
ATOM 2776 N N . ARG B 1 133 ? -0.186 3.826 7.574 1 97.62 133 ARG B N 1
ATOM 2777 C CA . ARG B 1 133 ? 0.775 3.613 8.656 1 97.62 133 ARG B CA 1
ATOM 2778 C C . ARG B 1 133 ? 1.439 4.922 9.062 1 97.62 133 ARG B C 1
ATOM 2780 O O . ARG B 1 133 ? 1.685 5.16 10.242 1 97.62 133 ARG B O 1
ATOM 2787 N N . ILE B 1 134 ? 1.696 5.734 8.086 1 97.88 134 ILE B N 1
ATOM 2788 C CA . ILE B 1 134 ? 2.279 7.039 8.375 1 97.88 134 ILE B CA 1
ATOM 2789 C C . ILE B 1 134 ? 1.283 7.891 9.156 1 97.88 134 ILE B C 1
ATOM 2791 O O . ILE B 1 134 ? 1.644 8.516 10.156 1 97.88 134 ILE B O 1
ATOM 2795 N N . ILE B 1 135 ? 0.092 7.867 8.773 1 97.69 135 ILE B N 1
ATOM 2796 C CA . ILE B 1 135 ? -0.971 8.617 9.438 1 97.69 135 ILE B CA 1
ATOM 2797 C C . ILE B 1 135 ? -1.133 8.117 10.875 1 97.69 135 ILE B C 1
ATOM 2799 O O . ILE B 1 135 ? -1.229 8.922 11.805 1 97.69 135 ILE B O 1
ATOM 2803 N N . LEU B 1 136 ? -1.126 6.828 11.031 1 97.62 136 LEU B N 1
ATOM 2804 C CA . LEU B 1 136 ? -1.296 6.262 12.367 1 97.62 136 LEU B CA 1
ATOM 2805 C C . LEU B 1 136 ? -0.119 6.621 13.266 1 97.62 136 LEU B C 1
ATOM 2807 O O . LEU B 1 136 ? -0.296 6.855 14.461 1 97.62 136 LEU B O 1
ATOM 2811 N N . THR B 1 137 ? 1.037 6.645 12.711 1 97.19 137 THR B N 1
ATOM 2812 C CA . THR B 1 137 ? 2.193 7.09 13.484 1 97.19 137 THR B CA 1
ATOM 2813 C C . THR B 1 137 ? 2.012 8.531 13.945 1 97.19 137 THR B C 1
ATOM 2815 O O . THR B 1 137 ? 2.303 8.859 15.102 1 97.19 137 THR B O 1
ATOM 2818 N N . ALA B 1 138 ? 1.542 9.375 13.055 1 95.5 138 ALA B N 1
ATOM 2819 C CA . ALA B 1 138 ? 1.282 10.773 13.406 1 95.5 138 ALA B CA 1
ATOM 2820 C C . ALA B 1 138 ? 0.255 10.867 14.531 1 95.5 138 ALA B C 1
ATOM 2822 O O . ALA B 1 138 ? 0.408 11.68 15.453 1 95.5 138 ALA B O 1
ATOM 2823 N N . ILE B 1 139 ? -0.751 10.078 14.484 1 95.38 139 ILE B N 1
ATOM 2824 C CA . ILE B 1 139 ? -1.803 10.07 15.492 1 95.38 139 ILE B CA 1
ATOM 2825 C C . ILE B 1 139 ? -1.229 9.617 16.828 1 95.38 139 ILE B C 1
ATOM 2827 O O . ILE B 1 139 ? -1.466 10.242 17.859 1 95.38 139 ILE B O 1
ATOM 2831 N N . ASP B 1 140 ? -0.447 8.57 16.828 1 94.88 140 ASP B N 1
ATOM 2832 C CA . ASP B 1 140 ? 0.072 7.984 18.047 1 94.88 140 ASP B CA 1
ATOM 2833 C C . ASP B 1 140 ? 1.054 8.93 18.734 1 94.88 140 ASP B C 1
ATOM 2835 O O . ASP B 1 140 ? 1.106 8.992 19.969 1 94.88 140 ASP B O 1
ATOM 2839 N N . TYR B 1 141 ? 1.802 9.711 17.969 1 93.62 141 TYR B N 1
ATOM 2840 C CA . TYR B 1 141 ? 2.811 10.602 18.531 1 93.62 141 TYR B CA 1
ATOM 2841 C C . TYR B 1 141 ? 2.295 12.031 18.609 1 93.62 141 TYR B C 1
ATOM 2843 O O . TYR B 1 141 ? 2.949 12.906 19.172 1 93.62 141 TYR B O 1
ATOM 2851 N N . GLU B 1 142 ? 1.166 12.289 17.953 1 92.56 142 GLU B N 1
ATOM 2852 C CA . GLU B 1 142 ? 0.552 13.609 17.891 1 92.56 142 GLU B CA 1
ATOM 2853 C C . GLU B 1 142 ? 1.456 14.602 17.172 1 92.56 142 GLU B C 1
ATOM 2855 O O . GLU B 1 142 ? 1.711 15.695 17.672 1 92.56 142 GLU B O 1
ATOM 2860 N N . TYR B 1 143 ? 1.961 14.156 16.062 1 91.81 143 TYR B N 1
ATOM 2861 C CA . TYR B 1 143 ? 2.805 14.992 15.219 1 91.81 143 TYR B CA 1
ATOM 2862 C C . TYR B 1 143 ? 2.092 15.344 13.922 1 91.81 143 TYR B C 1
ATOM 2864 O O . TYR B 1 143 ? 1.29 14.562 13.406 1 91.81 143 TYR B O 1
ATOM 2872 N N . ASP B 1 144 ? 2.387 16.484 13.367 1 90.06 144 ASP B N 1
ATOM 2873 C CA . ASP B 1 144 ? 1.88 16.875 12.055 1 90.06 144 ASP B CA 1
ATOM 2874 C C . ASP B 1 144 ? 2.605 16.125 10.945 1 90.06 144 ASP B C 1
ATOM 2876 O O . ASP B 1 144 ? 3.67 15.547 11.164 1 90.06 144 ASP B O 1
ATOM 2880 N N . ILE B 1 145 ? 2.002 16.141 9.734 1 92.56 145 ILE B N 1
ATOM 2881 C CA . ILE B 1 145 ? 2.617 15.469 8.586 1 92.56 145 ILE B CA 1
ATOM 2882 C C . ILE B 1 145 ? 2.975 16.5 7.52 1 92.56 145 ILE B C 1
ATOM 2884 O O . ILE B 1 145 ? 2.18 17.391 7.223 1 92.56 145 ILE B O 1
ATOM 2888 N N . VAL B 1 146 ? 4.168 16.359 7.012 1 87.88 146 VAL B N 1
ATOM 2889 C CA . VAL B 1 146 ? 4.609 17.172 5.883 1 87.88 146 VAL B CA 1
ATOM 2890 C C . VAL B 1 146 ? 4.652 16.312 4.621 1 87.88 146 VAL B C 1
ATOM 2892 O O . VAL B 1 146 ? 5.398 15.328 4.555 1 87.88 146 VAL B O 1
ATOM 2895 N N . THR B 1 147 ? 3.871 16.656 3.605 1 89.81 147 THR B N 1
ATOM 2896 C CA . THR B 1 147 ? 3.814 15.875 2.373 1 89.81 147 THR B CA 1
ATOM 2897 C C . THR B 1 147 ? 3.332 16.734 1.21 1 89.81 147 THR B C 1
ATOM 2899 O O . THR B 1 147 ? 2.527 17.656 1.4 1 89.81 147 THR B O 1
ATOM 2902 N N . SER B 1 148 ? 3.814 16.391 0.025 1 84.44 148 SER B N 1
ATOM 2903 C CA . SER B 1 148 ? 3.295 17.031 -1.181 1 84.44 148 SER B CA 1
ATOM 2904 C C . SER B 1 148 ? 2.053 16.312 -1.693 1 84.44 148 SER B C 1
ATOM 2906 O O . SER B 1 148 ? 1.308 16.859 -2.512 1 84.44 148 SER B O 1
ATOM 2908 N N . ASN B 1 149 ? 1.886 15.109 -1.306 1 87.5 149 ASN B N 1
ATOM 2909 C CA . ASN B 1 149 ? 0.73 14.305 -1.692 1 87.5 149 ASN B CA 1
ATOM 2910 C C . ASN B 1 149 ? -0.405 14.43 -0.681 1 87.5 149 ASN B C 1
ATOM 2912 O O . ASN B 1 149 ? -0.809 13.438 -0.066 1 87.5 149 ASN B O 1
ATOM 2916 N N . ILE B 1 150 ? -0.974 15.508 -0.602 1 87.81 150 ILE B N 1
ATOM 2917 C CA . ILE B 1 150 ? -1.882 15.828 0.494 1 87.81 150 ILE B CA 1
ATOM 2918 C C . ILE B 1 150 ? -3.166 15.016 0.355 1 87.81 150 ILE B C 1
ATOM 2920 O O . ILE B 1 150 ? -3.801 14.672 1.354 1 87.81 150 ILE B O 1
ATOM 2924 N N . LYS B 1 151 ? -3.59 14.672 -0.866 1 89.75 151 LYS B N 1
ATOM 2925 C CA . LYS B 1 151 ? -4.883 14.039 -1.103 1 89.75 151 LYS B CA 1
ATOM 2926 C C . LYS B 1 151 ? -4.984 12.703 -0.365 1 89.75 151 LYS B C 1
ATOM 2928 O O . LYS B 1 151 ? -6.074 12.297 0.046 1 89.75 151 LYS B O 1
ATOM 2933 N N . ASP B 1 152 ? -3.898 12.094 -0.175 1 93.5 152 ASP B N 1
ATOM 2934 C CA . ASP B 1 152 ? -3.898 10.766 0.442 1 93.5 152 ASP B CA 1
ATOM 2935 C C . ASP B 1 152 ? -3.822 10.875 1.963 1 93.5 152 ASP B C 1
ATOM 2937 O O . ASP B 1 152 ? -3.992 9.875 2.668 1 93.5 152 ASP B O 1
ATOM 2941 N N . PHE B 1 153 ? -3.625 12.117 2.51 1 95.19 153 PHE B N 1
ATOM 2942 C CA . PHE B 1 153 ? -3.336 12.25 3.934 1 95.19 153 PHE B CA 1
ATOM 2943 C C . PHE B 1 153 ? -4.387 13.109 4.621 1 95.19 153 PHE B C 1
ATOM 2945 O O . PHE B 1 153 ? -4.379 13.242 5.848 1 95.19 153 PHE B O 1
ATOM 2952 N N . LEU B 1 154 ? -5.312 13.602 3.914 1 92.75 154 LEU B N 1
ATOM 2953 C CA . LEU B 1 154 ? -6.273 14.562 4.445 1 92.75 154 LEU B CA 1
ATOM 2954 C C . LEU B 1 154 ? -7.125 13.93 5.539 1 92.75 154 LEU B C 1
ATOM 2956 O O . LEU B 1 154 ? -7.648 14.633 6.406 1 92.75 154 LEU B O 1
ATOM 2960 N N . VAL B 1 155 ? -7.234 12.664 5.492 1 95.56 155 VAL B N 1
ATOM 2961 C CA . VAL B 1 155 ? -8.047 11.961 6.477 1 95.56 155 VAL B CA 1
ATOM 2962 C C . VAL B 1 155 ? -7.488 12.195 7.875 1 95.56 155 VAL B C 1
ATOM 2964 O O . VAL B 1 155 ? -8.211 12.086 8.867 1 95.56 155 VAL B O 1
ATOM 2967 N N . LEU B 1 156 ? -6.211 12.547 8.008 1 96.38 156 LEU B N 1
ATOM 2968 C CA . LEU B 1 156 ? -5.609 12.844 9.297 1 96.38 156 LEU B CA 1
ATOM 2969 C C . LEU B 1 156 ? -6.422 13.891 10.047 1 96.38 156 LEU B C 1
ATOM 2971 O O . LEU B 1 156 ? -6.746 13.711 11.227 1 96.38 156 LEU B O 1
ATOM 2975 N N . SER B 1 157 ? -6.797 14.898 9.305 1 91.44 157 SER B N 1
ATOM 2976 C CA . SER B 1 157 ? -7.539 16 9.906 1 91.44 157 SER B CA 1
ATOM 2977 C C . SER B 1 157 ? -8.953 15.57 10.281 1 91.44 157 SER B C 1
ATOM 2979 O O . SER B 1 157 ? -9.57 16.172 11.172 1 91.44 157 SER B O 1
ATOM 2981 N N . CYS B 1 158 ? -9.453 14.609 9.602 1 93.31 158 CYS B N 1
ATOM 2982 C CA . CYS B 1 158 ? -10.773 14.094 9.914 1 93.31 158 CYS B CA 1
ATOM 2983 C C . CYS B 1 158 ? -10.742 13.242 11.18 1 93.31 158 CYS B C 1
ATOM 2985 O O . CYS B 1 158 ? -11.75 13.117 11.883 1 93.31 158 CYS B O 1
ATOM 2987 N N . ILE B 1 159 ? -9.68 12.648 11.406 1 95.81 159 ILE B N 1
ATOM 2988 C CA . ILE B 1 159 ? -9.516 11.789 12.578 1 95.81 159 ILE B CA 1
ATOM 2989 C C . ILE B 1 159 ? -9.211 12.641 13.805 1 95.81 159 ILE B C 1
ATOM 2991 O O . ILE B 1 159 ? -9.82 12.453 14.867 1 95.81 159 ILE B O 1
ATOM 2995 N N . ASN B 1 160 ? -8.297 13.469 13.688 1 93.44 160 ASN B N 1
ATOM 2996 C CA . ASN B 1 160 ? -7.871 14.375 14.75 1 93.44 160 ASN B CA 1
ATOM 2997 C C . ASN B 1 160 ? -7.676 15.797 14.219 1 93.44 160 ASN B C 1
ATOM 2999 O O . ASN B 1 160 ? -6.637 16.109 13.625 1 93.44 160 ASN B O 1
ATOM 3003 N N . PRO B 1 161 ? -8.586 16.672 14.492 1 89.38 161 PRO B N 1
ATOM 3004 C CA . PRO B 1 161 ? -8.531 18.031 13.953 1 89.38 161 PRO B CA 1
ATOM 3005 C C . PRO B 1 161 ? -7.352 18.828 14.492 1 89.38 161 PRO B C 1
ATOM 3007 O O . PRO B 1 161 ? -7.035 19.906 13.969 1 89.38 161 PRO B O 1
ATOM 3010 N N . LEU B 1 162 ? -6.695 18.391 15.547 1 89.38 162 LEU B N 1
ATOM 3011 C CA . LEU B 1 162 ? -5.562 19.109 16.125 1 89.38 162 LEU B CA 1
ATOM 3012 C C . LEU B 1 162 ? -4.281 18.812 15.359 1 89.38 162 LEU B C 1
ATOM 3014 O O . LEU B 1 162 ? -3.273 19.5 15.539 1 89.38 162 LEU B O 1
ATOM 3018 N N . LEU B 1 163 ? -4.336 17.781 14.539 1 91.12 163 LEU B N 1
ATOM 3019 C CA . LEU B 1 163 ? -3.189 17.438 13.703 1 91.12 163 LEU B CA 1
ATOM 3020 C C . LEU B 1 163 ? -3.35 18 12.297 1 91.12 163 LEU B C 1
ATOM 3022 O O . LEU B 1 163 ? -4.445 17.984 11.734 1 91.12 163 LEU B O 1
ATOM 3026 N N . HIS B 1 164 ? -2.188 18.422 11.719 1 87.38 164 HIS B N 1
ATOM 3027 C CA . HIS B 1 164 ? -2.271 19.156 10.453 1 87.38 164 HIS B CA 1
ATOM 3028 C C . HIS B 1 164 ? -1.411 18.484 9.383 1 87.38 164 HIS B C 1
ATOM 3030 O O . HIS B 1 164 ? -0.438 17.797 9.703 1 87.38 164 HIS B O 1
ATOM 3036 N N . ILE B 1 165 ? -1.869 18.703 8.188 1 89.31 165 ILE B N 1
ATOM 3037 C CA . ILE B 1 165 ? -1.071 18.375 7.008 1 89.31 165 ILE B CA 1
ATOM 3038 C C . ILE B 1 165 ? -0.473 19.656 6.426 1 89.31 165 ILE B C 1
ATOM 3040 O O . ILE B 1 165 ? -1.184 20.641 6.211 1 89.31 165 ILE B O 1
ATOM 3044 N N . ILE B 1 166 ? 0.794 19.594 6.27 1 82.81 166 ILE B N 1
ATOM 3045 C CA 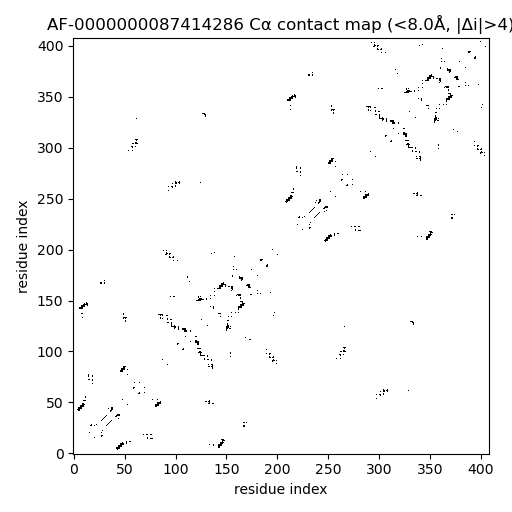. ILE B 1 166 ? 1.504 20.75 5.742 1 82.81 166 ILE B CA 1
ATOM 3046 C C . ILE B 1 166 ? 2.092 20.422 4.371 1 82.81 166 ILE B C 1
ATOM 3048 O O . ILE B 1 166 ? 2.809 19.422 4.223 1 82.81 166 ILE B O 1
ATOM 3052 N N . ARG B 1 167 ? 1.827 21.188 3.41 1 80.19 167 ARG B N 1
ATOM 3053 C CA . ARG B 1 167 ? 2.443 21.094 2.09 1 80.19 167 ARG B CA 1
ATOM 3054 C C . ARG B 1 167 ? 3.662 22 1.987 1 80.19 167 ARG B C 1
ATOM 3056 O O . ARG B 1 167 ? 3.559 23.219 2.203 1 80.19 167 ARG B O 1
ATOM 3063 N N . PRO B 1 168 ? 4.68 21.422 1.648 1 73.06 168 PRO B N 1
ATOM 3064 C CA . PRO B 1 168 ? 5.895 22.25 1.647 1 73.06 168 PRO B CA 1
ATOM 3065 C C . PRO B 1 168 ? 5.781 23.469 0.735 1 73.06 168 PRO B C 1
ATOM 3067 O O . PRO B 1 168 ? 6.312 24.531 1.058 1 73.06 168 PRO B O 1
ATOM 3070 N N . LYS B 1 169 ? 5.137 23.422 -0.358 1 69 169 LYS B N 1
ATOM 3071 C CA . LYS B 1 169 ? 5.055 24.516 -1.322 1 69 169 LYS B CA 1
ATOM 3072 C C . LYS B 1 169 ? 4.227 25.672 -0.773 1 69 169 LYS B C 1
ATOM 3074 O O . LYS B 1 169 ? 4.477 26.828 -1.101 1 69 169 LYS B O 1
ATOM 3079 N N . ASP B 1 170 ? 3.27 25.391 -0.011 1 65.94 170 ASP B N 1
ATOM 3080 C CA . ASP B 1 170 ? 2.34 26.406 0.477 1 65.94 170 ASP B CA 1
ATOM 3081 C C . ASP B 1 170 ? 2.715 26.875 1.885 1 65.94 170 ASP B C 1
ATOM 3083 O O . ASP B 1 170 ? 2.426 28 2.273 1 65.94 170 ASP B O 1
ATOM 3087 N N . ASN B 1 171 ? 3.482 26.094 2.551 1 60.97 171 ASN B N 1
ATOM 3088 C CA . ASN B 1 171 ? 3.936 26.312 3.922 1 60.97 171 ASN B CA 1
ATOM 3089 C C . ASN B 1 171 ? 2.766 26.578 4.863 1 60.97 171 ASN B C 1
ATOM 3091 O O . ASN B 1 171 ? 2.914 27.297 5.855 1 60.97 171 ASN B O 1
ATOM 3095 N N . TYR B 1 172 ? 1.512 26.328 4.496 1 65.69 172 TYR B N 1
ATOM 3096 C CA . TYR B 1 172 ? 0.371 26.469 5.391 1 65.69 172 TYR B CA 1
ATOM 3097 C C . TYR B 1 172 ? -0.342 25.141 5.602 1 65.69 172 TYR B C 1
ATOM 3099 O O . TYR B 1 172 ? -0.416 24.328 4.688 1 65.69 172 TYR B O 1
ATOM 3107 N N . PRO B 1 173 ? -0.795 24.984 6.891 1 75.19 173 PRO B N 1
ATOM 3108 C CA . PRO B 1 173 ? -1.566 23.766 7.176 1 75.19 173 PRO B CA 1
ATOM 3109 C C . PRO B 1 173 ? -2.906 23.734 6.445 1 75.19 173 PRO B C 1
ATOM 3111 O O . PRO B 1 173 ? -3.529 24.781 6.242 1 75.19 173 PRO B O 1
ATOM 3114 N N . ILE B 1 174 ? -3.246 22.578 6.047 1 77.81 174 ILE B N 1
ATOM 3115 C CA . ILE B 1 174 ? -4.562 22.375 5.453 1 77.81 174 ILE B CA 1
ATOM 3116 C C . ILE B 1 174 ? -5.617 22.266 6.555 1 77.81 174 ILE B C 1
ATOM 3118 O O . ILE B 1 174 ? -5.48 21.469 7.484 1 77.81 174 ILE B O 1
ATOM 3122 N N . VAL B 1 175 ? -6.59 23.141 6.484 1 75 175 VAL B N 1
ATOM 3123 C CA . VAL B 1 175 ? -7.637 23.156 7.496 1 75 175 VAL B CA 1
ATOM 3124 C C . VAL B 1 175 ? -9.008 23.094 6.824 1 75 175 VAL B C 1
ATOM 3126 O O . VAL B 1 175 ? -9.227 23.734 5.785 1 75 175 VAL B O 1
ATOM 3129 N N . PHE B 1 176 ? -9.875 22.344 7.453 1 83.19 176 PHE B N 1
ATOM 3130 C CA . PHE B 1 176 ? -11.258 22.266 6.988 1 83.19 176 PHE B CA 1
ATOM 3131 C C . PHE B 1 176 ? -12.148 23.234 7.754 1 83.19 176 PHE B C 1
ATOM 3133 O O . PHE B 1 176 ? -11.758 23.734 8.805 1 83.19 176 PHE B O 1
ATOM 3140 N N . SER B 1 177 ? -13.297 23.531 7.152 1 83.56 177 SER B N 1
ATOM 3141 C CA . SER B 1 177 ? -14.242 24.422 7.805 1 83.56 177 SER B CA 1
ATOM 3142 C C . SER B 1 177 ? -14.781 23.812 9.094 1 83.56 177 SER B C 1
ATOM 3144 O O . SER B 1 177 ? -14.867 22.594 9.227 1 83.56 177 SER B O 1
ATOM 3146 N N . GLN B 1 178 ? -15.172 24.781 9.945 1 87.25 178 GLN B N 1
ATOM 3147 C CA . GLN B 1 178 ? -15.773 24.344 11.203 1 87.25 178 GLN B CA 1
ATOM 3148 C C . GLN B 1 178 ? -17.047 23.547 10.953 1 87.25 178 GLN B C 1
ATOM 3150 O O . GLN B 1 178 ? -17.328 22.578 11.664 1 87.25 178 GLN B O 1
ATOM 3155 N N . GLN B 1 179 ? -17.828 23.922 9.984 1 87.06 179 GLN B N 1
ATOM 3156 C CA . GLN B 1 179 ? -19.047 23.219 9.625 1 87.06 179 GLN B CA 1
ATOM 3157 C C . GLN B 1 179 ? -18.766 21.766 9.234 1 87.06 179 GLN B C 1
ATOM 3159 O O . GLN B 1 179 ? -19.516 20.859 9.617 1 87.06 179 GLN B O 1
ATOM 3164 N N . PHE B 1 180 ? -17.734 21.625 8.523 1 89 180 PHE B N 1
ATOM 3165 C CA . PHE B 1 180 ? -17.344 20.281 8.109 1 89 180 PHE B CA 1
ATOM 3166 C C . PHE B 1 180 ? -17.047 19.406 9.32 1 89 180 PHE B C 1
ATOM 3168 O O . PHE B 1 180 ? -17.5 18.266 9.398 1 89 180 PHE B O 1
ATOM 3175 N N . TYR B 1 181 ? -16.312 19.906 10.289 1 90 181 TYR B N 1
ATOM 3176 C CA . TYR B 1 181 ? -15.953 19.141 11.477 1 90 181 TYR B CA 1
ATOM 3177 C C . TYR B 1 181 ? -17.188 18.797 12.297 1 90 181 TYR B C 1
ATOM 3179 O O . TYR B 1 181 ? -17.281 17.703 12.859 1 90 181 TYR B O 1
ATOM 3187 N N . GLU B 1 182 ? -18.078 19.734 12.297 1 91.75 182 GLU B N 1
ATOM 3188 C CA . GLU B 1 182 ? -19.328 19.484 13.016 1 91.75 182 GLU B CA 1
ATOM 3189 C C . GLU B 1 182 ? -20.141 18.375 12.352 1 91.75 182 GLU B C 1
ATOM 3191 O O . GLU B 1 182 ? -20.719 17.531 13.031 1 91.75 182 GLU B O 1
ATOM 3196 N N . GLU B 1 183 ? -20.156 18.406 11.047 1 91.88 183 GLU B N 1
ATOM 3197 C CA . GLU B 1 183 ? -20.844 17.344 10.312 1 91.88 183 GLU B CA 1
ATOM 3198 C C . GLU B 1 183 ? -20.203 15.992 10.578 1 91.88 183 GLU B C 1
ATOM 3200 O O . GLU B 1 183 ? -20.906 14.992 10.758 1 91.88 183 GLU B O 1
ATOM 3205 N N . LEU B 1 184 ? -18.922 15.914 10.594 1 93.62 184 LEU B N 1
ATOM 3206 C CA . LEU B 1 184 ? -18.219 14.664 10.867 1 93.62 184 LEU B CA 1
ATOM 3207 C C . LEU B 1 184 ? -18.531 14.164 12.273 1 93.62 184 LEU B C 1
ATOM 3209 O O . LEU B 1 184 ? -18.703 12.961 12.484 1 93.62 184 LEU B O 1
ATOM 3213 N N . GLU B 1 185 ? -18.578 15.102 13.219 1 93.94 185 GLU B N 1
ATOM 3214 C CA . GLU B 1 185 ? -18.828 14.75 14.609 1 93.94 185 GLU B CA 1
ATOM 3215 C C . GLU B 1 185 ? -20.219 14.172 14.789 1 93.94 185 GLU B C 1
ATOM 3217 O O . GLU B 1 185 ? -20.438 13.328 15.664 1 93.94 185 GLU B O 1
ATOM 3222 N N . SER B 1 186 ? -21.094 14.578 13.945 1 95.25 186 SER B N 1
ATOM 3223 C CA . SER B 1 186 ? -22.484 14.125 14.055 1 95.25 186 SER B CA 1
ATOM 3224 C C . SER B 1 186 ? -22.703 12.828 13.297 1 95.25 186 SER B C 1
ATOM 3226 O O . SER B 1 186 ? -23.781 12.234 13.367 1 95.25 186 SER B O 1
ATOM 3228 N N . ASP B 1 187 ? -21.781 12.398 12.539 1 96.44 187 ASP B N 1
ATOM 3229 C CA . ASP B 1 187 ? -21.875 11.18 11.742 1 96.44 187 ASP B CA 1
ATOM 3230 C C . ASP B 1 187 ? -21.469 9.953 12.555 1 96.44 187 ASP B C 1
ATOM 3232 O O . ASP B 1 187 ? -20.281 9.773 12.859 1 96.44 187 ASP B O 1
ATOM 3236 N N . GLU B 1 188 ? -22.391 9.07 12.781 1 96.94 188 GLU B N 1
ATOM 3237 C CA . GLU B 1 188 ? -22.156 7.926 13.664 1 96.94 188 GLU B CA 1
ATOM 3238 C C . GLU B 1 188 ? -21.125 6.969 13.07 1 96.94 188 GLU B C 1
ATOM 3240 O O . GLU B 1 188 ? -20.344 6.355 13.805 1 96.94 188 GLU B O 1
ATOM 3245 N N . PHE B 1 189 ? -21.156 6.844 11.805 1 96.88 189 PHE B N 1
ATOM 3246 C CA . PHE B 1 189 ? -20.219 5.938 11.156 1 96.88 189 PHE B CA 1
ATOM 3247 C C . PHE B 1 189 ? -18.797 6.461 11.273 1 96.88 189 PHE B C 1
ATOM 3249 O O . PHE B 1 189 ? -17.859 5.695 11.531 1 96.88 189 PHE B O 1
ATOM 3256 N N . VAL B 1 190 ? -18.609 7.727 11.109 1 96.81 190 VAL B N 1
ATOM 3257 C CA . VAL B 1 190 ? -17.312 8.367 11.266 1 96.81 190 VAL B CA 1
ATOM 3258 C C . VAL B 1 190 ? -16.812 8.18 12.695 1 96.81 190 VAL B C 1
ATOM 3260 O O . VAL B 1 190 ? -15.656 7.805 12.906 1 96.81 190 VAL B O 1
ATOM 3263 N N . GLU B 1 191 ? -17.672 8.383 13.648 1 96.19 191 GLU B N 1
ATOM 3264 C CA . GLU B 1 191 ? -17.266 8.266 15.055 1 96.19 191 GLU B CA 1
ATOM 3265 C C . GLU B 1 191 ? -16.891 6.828 15.391 1 96.19 191 GLU B C 1
ATOM 3267 O O . GLU B 1 191 ? -15.945 6.594 16.156 1 96.19 191 GLU B O 1
ATOM 3272 N N . HIS B 1 192 ? -17.594 5.945 14.836 1 96.94 192 HIS B N 1
ATOM 3273 C CA . HIS B 1 192 ? -17.281 4.539 15.055 1 96.94 192 HIS B CA 1
ATOM 3274 C C . HIS B 1 192 ? -15.891 4.199 14.547 1 96.94 192 HIS B C 1
ATOM 3276 O O . HIS B 1 192 ? -15.102 3.561 15.258 1 96.94 192 HIS B O 1
ATOM 3282 N N . LEU B 1 193 ? -15.562 4.652 13.336 1 97.31 193 LEU B N 1
ATOM 3283 C CA . LEU B 1 193 ? -14.25 4.383 12.758 1 97.31 193 LEU B CA 1
ATOM 3284 C C . LEU B 1 193 ? -13.164 5.125 13.516 1 97.31 193 LEU B C 1
ATOM 3286 O O . LEU B 1 193 ? -12.07 4.594 13.719 1 97.31 193 LEU B O 1
ATOM 3290 N N . ARG B 1 194 ? -13.445 6.305 13.984 1 96.25 194 ARG B N 1
ATOM 3291 C CA . ARG B 1 194 ? -12.492 7.051 14.789 1 96.25 194 ARG B CA 1
ATOM 3292 C C . ARG B 1 194 ? -12.117 6.277 16.047 1 96.25 194 ARG B C 1
ATOM 3294 O O . ARG B 1 194 ? -10.945 6.211 16.422 1 96.25 194 ARG B O 1
ATOM 3301 N N . GLU B 1 195 ? -13.078 5.676 16.672 1 95.12 195 GLU B N 1
ATOM 3302 C CA . GLU B 1 195 ? -12.844 4.895 17.891 1 95.12 195 GLU B CA 1
ATOM 3303 C C . GLU B 1 195 ? -11.938 3.697 17.609 1 95.12 195 GLU B C 1
ATOM 3305 O O . GLU B 1 195 ? -11.062 3.375 18.406 1 95.12 195 GLU B O 1
ATOM 3310 N N . GLN B 1 196 ? -12.156 3.08 16.453 1 95.06 196 GLN B N 1
ATOM 3311 C CA . GLN B 1 196 ? -11.32 1.943 16.078 1 95.06 196 GLN B CA 1
ATOM 3312 C C . GLN B 1 196 ? -9.883 2.377 15.82 1 95.06 196 GLN B C 1
ATOM 3314 O O . GLN B 1 196 ? -8.945 1.626 16.094 1 95.06 196 GLN B O 1
ATOM 3319 N N . ILE B 1 197 ? -9.727 3.539 15.32 1 96.44 197 ILE B N 1
ATOM 3320 C CA . ILE B 1 197 ? -8.414 4.055 14.953 1 96.44 197 ILE B CA 1
ATOM 3321 C C . ILE B 1 197 ? -7.652 4.453 16.219 1 96.44 197 ILE B C 1
ATOM 3323 O O . ILE B 1 197 ? -6.449 4.191 16.328 1 96.44 197 ILE B O 1
ATOM 3327 N N . ILE B 1 198 ? -8.328 5.059 17.125 1 91 198 ILE B N 1
ATOM 3328 C CA . ILE B 1 198 ? -7.68 5.645 18.297 1 91 198 ILE B CA 1
ATOM 3329 C C . ILE B 1 198 ? -7.52 4.578 19.375 1 91 198 ILE B C 1
ATOM 3331 O O . ILE B 1 198 ? -6.48 4.508 20.047 1 91 198 ILE B O 1
ATOM 3335 N N . ASN B 1 199 ? -8.602 3.697 19.609 1 80.75 199 ASN B N 1
ATOM 3336 C CA . ASN B 1 199 ? -8.57 2.727 20.688 1 80.75 199 ASN B CA 1
ATOM 3337 C C . ASN B 1 199 ? -8.078 1.364 20.219 1 80.75 199 ASN B C 1
ATOM 3339 O O . ASN B 1 199 ? -8.57 0.831 19.219 1 80.75 199 ASN B O 1
ATOM 3343 N N . ASP B 1 200 ? -6.77 1.097 20.078 1 66.38 200 ASP B N 1
ATOM 3344 C CA . ASP B 1 200 ? -6.246 -0.192 19.625 1 66.38 200 ASP B CA 1
ATOM 3345 C C . ASP B 1 200 ? -6.934 -1.344 20.359 1 66.38 200 ASP B C 1
ATOM 3347 O O . ASP B 1 200 ? -6.629 -1.614 21.531 1 66.38 200 ASP B O 1
ATOM 3351 N N . ASP B 1 201 ? -8.156 -1.714 20.234 1 52.09 201 ASP B N 1
ATOM 3352 C CA . ASP B 1 201 ? -8.781 -2.822 20.953 1 52.09 201 ASP B CA 1
ATOM 3353 C C . ASP B 1 201 ? -7.918 -4.082 20.859 1 52.09 201 ASP B C 1
ATOM 3355 O O . ASP B 1 201 ? -8.359 -5.168 21.25 1 52.09 201 ASP B O 1
ATOM 3359 N N . SER B 1 202 ? -7.004 -4.348 20.203 1 43.22 202 SER B N 1
ATOM 3360 C CA . SER B 1 202 ? -6.395 -5.668 20.359 1 43.22 202 SER B CA 1
ATOM 3361 C C . SER B 1 202 ? -6.094 -5.977 21.812 1 43.22 202 SER B C 1
ATOM 3363 O O . SER B 1 202 ? -5.602 -7.059 22.141 1 43.22 202 SER B O 1
ATOM 3365 N N . THR B 1 203 ? -5.992 -5.129 22.781 1 33.31 203 THR B N 1
ATOM 3366 C CA . THR B 1 203 ? -5.887 -5.566 24.172 1 33.31 203 THR B CA 1
ATOM 3367 C C . THR B 1 203 ? -7.234 -6.078 24.672 1 33.31 203 THR B C 1
ATOM 3369 O O . THR B 1 203 ? -7.355 -6.465 25.844 1 33.31 203 THR B O 1
ATOM 3372 N N . THR B 1 204 ? -8.383 -5.832 24.031 1 26.95 204 THR B N 1
ATOM 3373 C CA . THR B 1 204 ? -9.422 -6.637 24.656 1 26.95 204 THR B CA 1
ATOM 3374 C C . THR B 1 204 ? -9.461 -8.039 24.062 1 26.95 204 THR B C 1
ATOM 3376 O O . THR B 1 204 ? -9.414 -8.203 22.844 1 26.95 204 THR B O 1
#

Radius of gyration: 22.61 Å; Cα contacts (8 Å, |Δi|>4): 645; chains: 2; bounding box: 50×65×53 Å

Sequence (408 aa):
MSLGEKRAFIIDTNVIYNIVHSSSNHEIQAFLNTYNDWQNGAYDGVMYFAQEVQNELEVQLLSTKINKKLRPRFRMEMSKFRTLQCSSTKKREHAVRQLAAYVAYTYKIPITGKYEDKNRETMMQYPSVSDARIILTAIDYEYDIVTSNIKDFLVLSCINPLLHIIRPKDNYPIVFSQQFYEELESDEFVEHLREQIINDDSTTMSLGEKRAFIIDTNVIYNIVHSSSNHEIQAFLNTYNDWQNGAYDGVMYFAQEVQNELEVQLLSTKINKKLRPRFRMEMSKFRTLQCSSTKKREHAVRQLAAYVAYTYKIPITGKYEDKNRETMMQYPSVSDARIILTAIDYEYDIVTSNIKDFLVLSCINPLLHIIRPKDNYPIVFSQQFYEELESDEFVEHLREQIINDDSTT

Solvent-accessible surface area (backbone atoms only — not comparable to full-atom values): 22014 Å² total; per-residue (Å²): 128,80,88,77,64,66,50,40,33,31,47,37,60,65,51,56,50,46,59,66,69,36,81,77,42,57,50,58,43,46,38,40,42,52,42,43,38,12,65,70,58,70,43,50,39,54,66,27,27,31,39,52,38,53,52,51,50,56,27,36,64,42,23,77,81,40,54,74,87,49,43,65,56,50,54,54,60,55,68,73,44,53,68,40,80,62,84,73,49,73,67,32,36,49,31,49,27,35,47,21,13,35,46,28,53,74,62,55,46,60,46,62,52,96,73,35,56,92,84,48,79,46,55,50,39,48,37,53,64,58,52,28,45,41,49,47,34,26,63,76,70,69,24,27,38,37,34,80,64,48,43,45,50,53,49,48,41,73,68,38,74,88,38,39,45,28,28,54,85,72,72,46,65,64,76,77,56,70,67,55,54,52,52,48,71,70,30,67,67,54,50,52,33,42,47,48,49,71,48,69,55,82,80,106,127,79,87,77,65,65,49,40,33,31,47,37,61,64,50,55,50,45,60,68,69,38,82,76,41,58,50,57,42,46,38,40,42,54,41,43,36,13,68,70,58,70,43,54,39,52,64,27,27,31,39,54,38,53,52,52,49,56,28,34,65,42,22,78,82,41,53,74,86,48,43,63,56,50,52,56,60,54,69,74,44,51,70,40,81,61,84,74,48,73,67,30,38,48,30,49,28,36,48,20,13,35,46,28,51,74,62,56,47,61,46,62,55,95,74,34,56,92,82,49,80,47,54,50,40,48,34,55,63,58,52,29,45,41,49,48,34,26,62,76,70,70,25,27,38,37,33,79,64,47,43,45,49,52,49,47,41,74,69,38,74,90,39,39,45,28,28,52,84,72,71,44,66,63,77,79,55,70,68,56,52,52,52,48,70,69,30,66,68,54,51,54,35,44,48,48,50,71,48,69,56,83,82,106

pLDDT: mean 80.73, std 19.34, range [26.95, 98.38]

Secondary structure (DSSP, 8-state):
--TTS-EEEEEPHHHHHHHHH-SS-HHHHHHHHHHHHHHTTSS-EEEEEEHHHHHHHHHHHHSSSS-GGGHHHHHHHHTTSEEEPP---HHHHHHHHHHHHHHHHHH--B--STTS-TT---B--PPPHHHHHHHHHHHHHT-EEE-S-GGGTTHHHHH-TTS-EE-TTT-SEE---HHHHHHHHH-HHHHHHHHHHHS-GGG-/--TTS-EEEEEPHHHHHHHHH-SS-HHHHHHHHHHHHHHTTSS-EEEEEEHHHHHHHHHHHTSSSS-GGGHHHHHHHHTTSEEEPP---HHHHHHHHHHHHHHHHHH--B--STTS-TT---B--PPPHHHHHHHHHHHHHT-EEE-S-GGGTTHHHHH-TTS-EE-TTT-SEE---HHHHHHHHH-HHHHHHHHHHHS-GGG-

Nearest PDB structures (foldseek):
  3zvk-assembly1_B  TM=7.400E-01  e=1.688E-05  Rickettsia felis
  5ecy-assembly1_E  TM=7.215E-01  e=3.992E-05  Shigella flexneri
  3zvk-assembly1_D  TM=6.985E-01  e=4.478E-05  Rickettsia felis
  8rdd-assembly1_B  TM=4.617E-01  e=3.487E-02  Saccharomyces cerevisiae S288C
  8rd3-assembly1_B  TM=4.650E-01  e=5.210E-02  Saccharomyces cerevisiae S288C

Organism: NCBI:txid267746

Foldseek 3Di:
DPQPPAAEEEEALVLLVCVLPPPPDVLNVVLVVVVVCCVVPVRVYAYAYEPLRVVVLVVCLVDVNDDVVSSVVSVVVVVVHHYDYQPDDPQLLVLLLVLQCCCQVPVVDQLPDVPPPPPDRQTAHAADSSLSSSLLSCVVVVHEYEDQPCSHNVSSCLLPVSHFYAYSNVRDTRHDDPVSNVVLVPDPSSVVSSCCNNPVPPVD/DPQPDAAEEEEALVLLVCVLPPPPDVLNVVLVVVVVCCVVPNRVYAYAYEPLRVVVLVVCLVDVNDDVVSSVVSVVVVVVHHYDYQPDDPQLLVLQLVLQCCCQVPVVDQLPDVPPPPPDRQTAHAADSSLSSSLLSCVVVVHEYEDQPCSHNVSSCLLPVSHFYAYSNVRDTRHDDPVSNVVLVPDPSSVVSSCCNNPVPPVD

InterPro domains:
  IPR029060 PIN-like domain superfamily [SSF88723] (10-156)